Protein 3O74 (pdb70)

Solvent-accessible surface area: 21897 Å² total

Secondary structure (DSSP, 8-state):
---EEEEEES-TT-HHHHHHHHHHHHHHHHTT-EEEEEE-TT-HHHHHHHHHHHHHTT-SEEEE-----SS--HHHHHHHTT--EEEESS---TTT-EEEEE-HHHHHHHHHHHHHTT--SEEEEEEE-TTSHHHHHHHHHHHHHTTT--SEEEEEEESSSSHHHHHH--HHHHHHTS--SEEEESSHHHHHHHHHHHHTS-GGG---EEEESS--GGGGTSSS-EE----HHHHHHHHHHHHHHHHHH-----EEEEEPPP------/--SEEEEEES-TT-HHHHHHHHHHHHHHHHTT-EEEEEE-TT-HHHHHHHHHHHHHTT-SEEEE---S-TT--HHHHHHHTT--EEEESS---TTT-EEEEE-HHHHHHHHHHHHHTT--SEEEEEEE-TTSHHHHHHHHHHHHTTTT--SEEEEEEESSSSHHHHHH--HHHHHHTS--SEEEESSHHHHHHHHHHHHHS-TTS---EEEESS--GGGGT-SS-EE----HHHHHHHHHHHHHHHHHS-----EEEEEPPPP---S--

CATH classification: 3.40.50.2300 (+1 more: 3.40.50.2300)

Foldseek 3Di:
DLLEEEEEEADCPAVLVVLLQVLLQVVSVVVSHHYDYDHQVLPQVSVVVVLVVCVVVVGLEYEYAHNDDLVDCSVVVVVVVQHQYEYEQFDHDLVRHEYEHAQQLQVLLVQLLLQCVVPWQEEEEEEEDCVTPSNVSNVNSNVVNCVVPDHHYYYHYYHDLALCRLLVSCVVCVVVVADGQEYEYAGVRSVNNVVVNLVPDDPVRNDHAAEYEDDDPCCLVDPHHYKYHDPSNVSSVVSNVQSCCCSPVVDHRGHYHYDYTDIDSRDD/DQLEEEEEEQDCPAVLVVLLQVLLQVVSVVVPHHYDYDHQVLPQVSVVVVLVVCVVVPGQEYEYAHNDALVDCSVVVVVVVPHAYEYEQFDHDLQPHEYEHAQQLQVLLVQLLVQCVVVWQEEEEEEEPCNTPNNVSNVNSNVVNCVVPDHHYYYHYYHDLALCRLLVSVVVCVVVVADGQEYEYAAVRSVNSVVVNLVVDDPVRRAHAAEYEDDDPCCLVDPHHYKYYDPSNVSSVVRNVQSCCCRPVVDGRRHYHHDYTDIDGRDDD

Nearest PDB structures (foldseek):
  7x7h-assembly1_C  TM=8.883E-01  e=5.080E-28  Vibrio cholerae
  2iks-assembly1_B  TM=8.634E-01  e=1.109E-26  Escherichia coli K-12
  7dob-assembly1_A  TM=8.746E-01  e=2.571E-26  Escherichia coli 536
  3brq-assembly1_A  TM=7.604E-01  e=8.891E-14  Escherichia coli K-12
  4rzs-assembly1_B  TM=7.881E-01  e=2.717E-12  Escherichia coli DH1

Structure (mmCIF, N/CA/C/O backbone):
data_3O74
#
_entry.id   3O74
#
_cell.length_a   37.309
_cell.length_b   118.506
_cell.length_c   61.834
_cell.angle_alpha   90.000
_cell.angle_beta   107.130
_cell.angle_gamma   90.000
#
_symmetry.space_group_name_H-M   'P 1 21 1'
#
loop_
_entity.id
_entity.type
_entity.pdbx_description
1 polymer 'Fructose transport system repressor FruR'
2 non-polymer GLYCEROL
3 water water
#
loop_
_atom_site.group_PDB
_atom_site.id
_atom_site.type_symbol
_atom_site.label_atom_id
_atom_site.label_alt_id
_atom_site.label_comp_id
_atom_site.label_asym_id
_atom_site.label_entity_id
_atom_site.label_seq_id
_atom_site.pdbx_PDB_ins_code
_atom_site.Cartn_x
_atom_site.Cartn_y
_atom_site.Cartn_z
_atom_site.occupancy
_atom_site.B_iso_or_equiv
_atom_site.auth_seq_id
_atom_site.auth_comp_id
_atom_site.auth_asym_id
_atom_site.auth_atom_id
_atom_site.pdbx_PDB_model_num
ATOM 1 N N . HIS A 1 1 ? 27.398 -0.388 60.471 1.00 79.97 60 HIS A N 1
ATOM 2 C CA . HIS A 1 1 ? 27.296 -0.158 59.034 1.00 79.18 60 HIS A CA 1
ATOM 3 C C . HIS A 1 1 ? 27.083 -1.457 58.264 1.00 71.27 60 HIS A C 1
ATOM 4 O O . HIS A 1 1 ? 27.981 -2.293 58.176 1.00 73.38 60 HIS A O 1
ATOM 11 N N . THR A 1 2 ? 25.888 -1.616 57.703 1.00 63.91 61 THR A N 1
ATOM 12 C CA . THR A 1 2 ? 25.535 -2.832 56.976 1.00 59.93 61 THR A CA 1
ATOM 13 C C . THR A 1 2 ? 26.088 -2.851 55.555 1.00 53.52 61 THR A C 1
ATOM 14 O O . THR A 1 2 ? 26.159 -3.906 54.926 1.00 48.57 61 THR A O 1
ATOM 18 N N . ARG A 1 3 ? 26.460 -1.698 55.058 1.00 50.76 62 ARG A N 1
ATOM 19 C CA . ARG A 1 3 ? 26.905 -1.566 53.698 1.00 47.46 62 ARG A CA 1
ATOM 20 C C . ARG A 1 3 ? 25.837 -2.022 52.723 1.00 40.16 62 ARG A C 1
ATOM 21 O O . ARG A 1 3 ? 26.110 -2.622 51.747 1.00 41.27 62 ARG A O 1
ATOM 29 N N . THR A 1 4 ? 24.612 -1.724 53.036 1.00 34.83 63 THR A N 1
ATOM 30 C CA . THR A 1 4 ? 23.509 -2.053 52.149 1.00 34.16 63 THR A CA 1
ATOM 31 C C . THR A 1 4 ? 22.519 -0.899 52.058 1.00 35.00 63 THR A C 1
ATOM 32 O O . THR A 1 4 ? 22.209 -0.246 53.055 1.00 38.68 63 THR A O 1
ATOM 36 N N . LEU A 1 5 ? 22.039 -0.646 50.847 1.00 33.65 64 LEU A N 1
ATOM 37 C CA . LEU A 1 5 ? 21.058 0.398 50.617 1.00 35.04 64 LEU A CA 1
ATOM 38 C C . LEU A 1 5 ? 19.727 -0.240 50.250 1.00 31.05 64 LEU A C 1
ATOM 39 O O . LEU A 1 5 ? 19.692 -1.314 49.651 1.00 31.43 64 LEU A O 1
ATOM 44 N N . GLY A 1 6 ? 18.634 0.414 50.624 1.00 32.35 65 GLY A N 1
ATOM 45 C CA . GLY A 1 6 ? 17.311 -0.064 50.273 1.00 27.99 65 GLY A CA 1
ATOM 46 C C . GLY A 1 6 ? 16.685 0.785 49.187 1.00 24.16 65 GLY A C 1
ATOM 47 O O . GLY A 1 6 ? 16.945 1.987 49.100 1.00 26.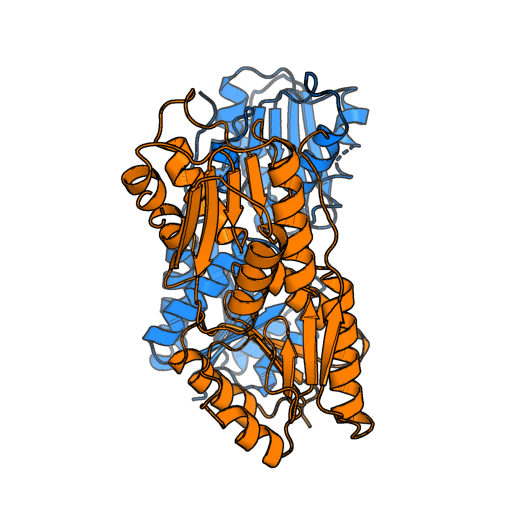62 65 GLY A O 1
ATOM 48 N N . PHE A 1 7 ? 15.869 0.160 48.355 1.00 22.64 66 PHE A N 1
ATOM 49 C CA . PHE A 1 7 ? 15.106 0.850 47.329 1.00 21.74 66 PHE A CA 1
ATOM 50 C C . PHE A 1 7 ? 13.680 0.343 47.231 1.00 23.11 66 PHE A C 1
ATOM 51 O O . PHE A 1 7 ? 13.449 -0.732 46.815 1.00 21.92 66 PHE A O 1
ATOM 59 N N . ILE A 1 8 ? 12.746 1.170 47.623 1.00 22.91 67 ILE A N 1
ATOM 60 C CA . ILE A 1 8 ? 11.352 0.861 47.515 1.00 25.35 67 ILE A CA 1
ATOM 61 C C . ILE A 1 8 ? 10.810 1.531 46.269 1.00 24.78 67 ILE A C 1
ATOM 62 O O . ILE A 1 8 ? 10.958 2.691 46.124 1.00 22.89 67 ILE A O 1
ATOM 67 N N . LEU A 1 9 ? 10.198 0.759 45.392 1.00 25.57 68 LEU A N 1
ATOM 68 C CA . LEU A 1 9 ? 9.679 1.271 44.134 1.00 25.69 68 LEU A CA 1
ATOM 69 C C . LEU A 1 9 ? 8.280 0.761 43.837 1.00 26.54 68 LEU A C 1
ATOM 70 O O . LEU A 1 9 ? 7.857 -0.197 44.371 1.00 26.63 68 LEU A O 1
ATOM 75 N N . PRO A 1 10 ? 7.564 1.458 42.999 1.00 26.60 69 PRO A N 1
ATOM 76 C CA . PRO A 1 10 ? 6.171 1.167 42.757 1.00 30.58 69 PRO A CA 1
ATOM 77 C C . PRO A 1 10 ? 5.917 -0.029 41.883 1.00 34.77 69 PRO A C 1
ATOM 78 O O . PRO A 1 10 ? 4.992 -0.717 42.108 1.00 38.82 69 PRO A O 1
ATOM 82 N N . ASP A 1 11 ? 6.737 -0.255 40.885 1.00 31.64 70 ASP A N 1
ATOM 83 C CA . ASP A 1 11 ? 6.448 -1.241 39.850 1.00 29.05 70 ASP A CA 1
ATOM 84 C C . ASP A 1 11 ? 7.716 -1.785 39.201 1.00 25.72 70 ASP A C 1
ATOM 85 O O . ASP A 1 11 ? 8.428 -1.069 38.506 1.00 21.76 70 ASP A O 1
ATOM 90 N N . LEU A 1 12 ? 7.983 -3.065 39.426 1.00 30.37 71 LEU A N 1
ATOM 91 C CA . LEU A 1 12 ? 9.166 -3.719 38.875 1.00 26.97 71 LEU A CA 1
ATOM 92 C C . LEU A 1 12 ? 9.103 -3.807 37.351 1.00 27.29 71 LEU A C 1
ATOM 93 O O . LEU A 1 12 ? 10.133 -3.814 36.673 1.00 27.39 71 LEU A O 1
ATOM 98 N N . GLU A 1 13 ? 7.887 -3.878 36.821 1.00 28.43 72 GLU A N 1
ATOM 99 C CA . GLU A 1 13 ? 7.682 -4.001 35.383 1.00 32.34 72 GLU A CA 1
ATOM 100 C C . GLU A 1 13 ? 7.714 -2.660 34.659 1.00 28.58 72 GLU A C 1
ATOM 101 O O . GLU A 1 13 ? 7.682 -2.612 33.429 1.00 25.94 72 GLU A O 1
ATOM 107 N 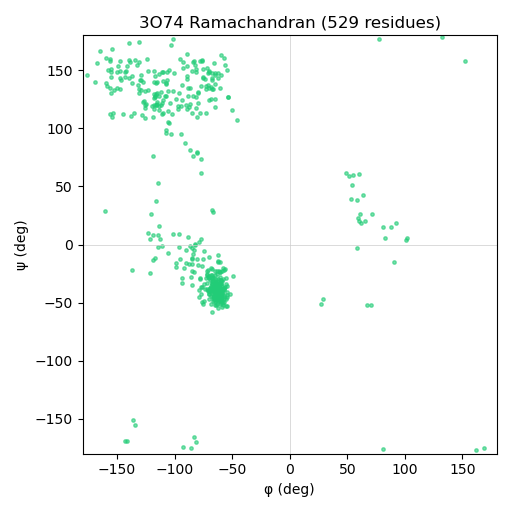N . ASN A 1 14 ? 7.748 -1.568 35.414 1.00 26.44 73 ASN A N 1
ATOM 108 C CA . ASN A 1 14 ? 7.915 -0.252 34.802 1.00 20.72 73 ASN A CA 1
ATOM 109 C C . ASN A 1 14 ? 9.381 -0.044 34.440 1.00 24.32 73 ASN A C 1
ATOM 110 O O . ASN A 1 14 ? 10.227 0.054 35.325 1.00 28.20 73 ASN A O 1
ATOM 115 N N . PRO A 1 15 ? 9.685 0.020 33.133 1.00 31.62 74 PRO A N 1
ATOM 116 C CA . PRO A 1 15 ? 11.068 0.103 32.644 1.00 32.07 74 PRO A CA 1
ATOM 117 C C . PRO A 1 15 ? 11.861 1.269 33.231 1.00 33.20 74 PRO A C 1
ATOM 118 O O . PRO A 1 15 ? 13.083 1.173 33.339 1.00 33.97 74 PRO A O 1
ATOM 122 N N . SER A 1 16 ? 11.183 2.352 33.597 1.00 31.48 75 SER A N 1
ATOM 123 C CA . SER A 1 16 ? 11.863 3.503 34.178 1.00 35.53 75 SER A CA 1
ATOM 124 C C . SER A 1 16 ? 12.455 3.171 35.540 1.00 32.15 75 SER A C 1
ATOM 125 O O . SER A 1 16 ? 13.598 3.516 35.831 1.00 33.09 75 SER A O 1
ATOM 128 N N . TYR A 1 17 ? 11.669 2.499 36.371 1.00 21.68 76 TYR A N 1
ATOM 129 C CA . TYR A 1 17 ? 12.131 2.127 37.701 1.00 26.64 76 TYR A CA 1
ATOM 130 C C . TYR A 1 17 ? 13.186 1.033 37.641 1.00 22.84 76 TYR A C 1
ATOM 131 O O . TY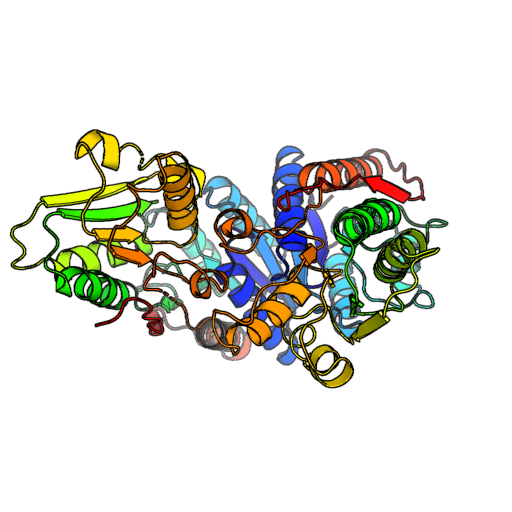R A 1 17 ? 14.165 1.069 38.385 1.00 25.61 76 TYR A O 1
ATOM 140 N N . ALA A 1 18 ? 12.991 0.071 36.748 1.00 25.06 77 ALA A N 1
ATOM 141 C CA . ALA A 1 18 ? 13.956 -1.012 36.581 1.00 24.99 77 ALA A CA 1
ATOM 142 C C . ALA A 1 18 ? 15.317 -0.454 36.172 1.00 26.12 77 ALA A C 1
ATOM 143 O O . ALA A 1 18 ? 16.357 -0.903 36.652 1.00 27.36 77 ALA A O 1
ATOM 145 N N . ARG A 1 19 ? 15.297 0.537 35.288 1.00 24.26 78 ARG A N 1
ATOM 146 C CA . ARG A 1 19 ? 16.517 1.171 34.813 1.00 23.94 78 ARG A CA 1
ATOM 147 C C . ARG A 1 19 ? 17.252 1.902 35.931 1.00 22.25 78 ARG A C 1
ATOM 148 O O . ARG A 1 19 ? 18.453 1.725 36.109 1.00 21.56 78 ARG A O 1
ATOM 156 N N . ILE A 1 20 ? 16.524 2.726 36.678 1.00 25.25 79 ILE A N 1
ATOM 157 C CA . ILE A 1 20 ? 17.102 3.453 37.800 1.00 24.30 79 ILE A CA 1
ATOM 158 C C . ILE A 1 20 ? 17.625 2.499 38.865 1.00 29.20 79 ILE A C 1
ATOM 159 O O . ILE A 1 20 ? 18.685 2.728 39.446 1.00 31.39 79 ILE A O 1
ATOM 164 N N . ALA A 1 21 ? 16.877 1.432 39.127 1.00 24.34 80 ALA A N 1
ATOM 165 C CA . ALA A 1 21 ? 17.304 0.441 40.111 1.00 24.17 80 ALA A CA 1
ATOM 166 C C . ALA A 1 21 ? 18.604 -0.219 39.675 1.00 20.30 80 ALA A C 1
ATOM 167 O O . ALA A 1 21 ? 19.532 -0.378 40.467 1.00 25.94 80 ALA A O 1
ATOM 169 N N . LYS A 1 22 ? 18.683 -0.599 38.430 1.00 18.59 81 LYS A N 1
ATOM 170 C CA . LYS A 1 22 ? 19.856 -1.198 37.863 1.00 23.31 81 LYS A CA 1
ATOM 171 C C . LYS A 1 22 ? 21.060 -0.278 37.945 1.00 27.12 81 LYS A C 1
ATOM 172 O O . LYS A 1 22 ? 22.118 -0.674 38.297 1.00 30.46 81 LYS A O 1
ATOM 178 N N . GLN A 1 23 ? 20.863 0.970 37.635 1.00 29.09 82 GLN A N 1
ATOM 179 C CA . GLN A 1 23 ? 21.940 1.954 37.705 1.00 30.76 82 GLN A CA 1
ATOM 180 C C . GLN A 1 23 ? 22.383 2.190 39.145 1.00 26.30 82 GLN A C 1
ATOM 181 O O . GLN A 1 23 ? 23.570 2.341 39.426 1.00 29.28 82 GLN A O 1
ATOM 187 N N . LEU A 1 24 ? 21.415 2.233 40.054 1.00 30.28 83 LEU A N 1
ATOM 188 C CA . LEU A 1 24 ? 21.688 2.416 41.474 1.00 25.04 83 LEU A CA 1
ATOM 189 C C . LEU A 1 24 ? 22.482 1.227 42.010 1.00 24.17 83 LEU A C 1
ATOM 190 O O . LEU A 1 24 ? 23.446 1.386 42.759 1.00 27.64 83 LEU A O 1
ATOM 195 N N . GLU A 1 25 ? 22.069 0.029 41.618 1.00 30.29 84 GLU A N 1
ATOM 196 C CA . GLU A 1 25 ? 22.769 -1.180 42.024 1.00 32.80 84 GLU A CA 1
ATOM 197 C C . GLU A 1 25 ? 24.227 -1.125 41.579 1.00 30.15 84 GLU A C 1
ATOM 198 O O . GLU A 1 25 ? 25.135 -1.324 42.384 1.00 26.16 84 GLU A O 1
ATOM 204 N N . GLN A 1 26 ? 24.433 -0.827 40.311 1.00 30.38 85 GLN A N 1
ATOM 205 C CA . GLN A 1 26 ? 25.749 -0.733 39.717 1.00 33.71 85 GLN A CA 1
ATOM 206 C C . GLN A 1 26 ? 26.590 0.351 40.383 1.00 28.38 85 GLN A C 1
ATOM 207 O O . GLN A 1 26 ? 27.676 0.121 40.691 1.00 34.14 85 GLN A O 1
ATOM 213 N N . GLY A 1 27 ? 26.020 1.509 40.645 1.00 34.40 86 GLY A N 1
ATOM 214 C CA . GLY A 1 27 ? 26.711 2.602 41.311 1.00 32.02 86 GLY A CA 1
ATOM 215 C C . GLY A 1 27 ? 27.067 2.275 42.751 1.00 34.89 86 GLY A C 1
ATOM 216 O O . GLY A 1 27 ? 28.181 2.538 43.207 1.00 35.07 86 GLY A O 1
ATOM 217 N N . ALA A 1 28 ? 26.114 1.695 43.472 1.00 34.23 87 ALA A N 1
ATOM 218 C CA . ALA A 1 28 ? 26.320 1.336 44.870 1.00 32.53 87 ALA A CA 1
ATOM 219 C C . ALA A 1 28 ? 27.449 0.321 45.020 1.00 29.53 87 ALA A C 1
ATOM 220 O O . ALA A 1 28 ? 28.275 0.422 45.926 1.00 32.11 87 ALA A O 1
ATOM 222 N N . ARG A 1 29 ? 27.478 -0.655 44.122 1.00 30.58 88 ARG A N 1
ATOM 223 C CA . ARG A 1 29 ? 28.483 -1.711 44.173 1.00 29.69 88 ARG A CA 1
ATOM 224 C C . ARG A 1 29 ? 29.894 -1.135 44.079 1.00 35.11 88 ARG A C 1
ATOM 225 O O . ARG A 1 29 ? 30.804 -1.592 44.766 1.00 37.65 88 ARG A O 1
ATOM 233 N N . ALA A 1 30 ? 30.061 -0.120 43.235 1.00 40.43 89 ALA A N 1
ATOM 234 C CA . ALA A 1 30 ? 31.358 0.522 43.035 1.00 40.26 89 ALA A CA 1
ATOM 235 C C . ALA A 1 30 ? 31.838 1.280 44.273 1.00 43.31 89 ALA A C 1
ATOM 236 O O . ALA A 1 30 ? 33.030 1.549 44.421 1.00 45.48 89 ALA A O 1
ATOM 238 N N . ARG A 1 31 ? 30.907 1.632 45.152 1.00 42.88 90 ARG A N 1
ATOM 239 C CA . ARG A 1 31 ? 31.250 2.321 46.391 1.00 45.63 90 ARG A CA 1
ATOM 240 C C . ARG A 1 31 ? 31.252 1.365 47.587 1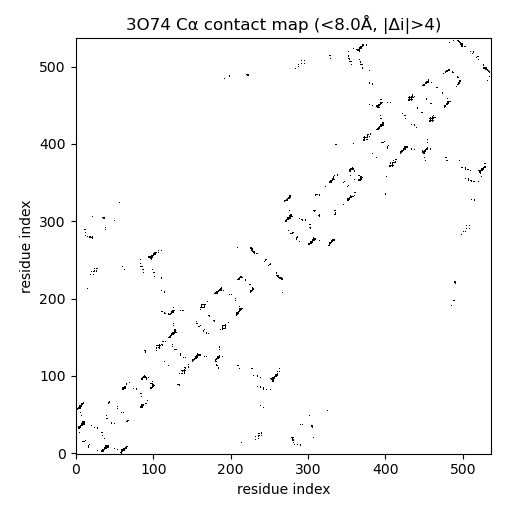.00 44.80 90 ARG A C 1
ATOM 241 O O . ARG A 1 31 ? 31.349 1.793 48.737 1.00 46.95 90 ARG A O 1
ATOM 249 N N . GLY A 1 32 ? 31.142 0.070 47.306 1.00 45.12 91 GLY A N 1
ATOM 250 C CA . GLY A 1 32 ? 31.189 -0.948 48.342 1.00 46.57 91 GLY A CA 1
ATOM 251 C C . GLY A 1 32 ? 29.847 -1.262 48.978 1.00 45.58 91 GLY A C 1
ATOM 252 O O . GLY A 1 32 ? 29.786 -1.890 50.038 1.00 48.67 91 GLY A O 1
ATOM 253 N N . TYR A 1 33 ? 28.769 -0.831 48.331 1.00 35.85 92 TYR A N 1
ATOM 254 C CA . TYR A 1 33 ? 27.425 -1.039 48.859 1.00 32.83 92 TYR A CA 1
ATOM 255 C C . TYR A 1 33 ? 26.601 -2.039 48.052 1.00 36.61 92 TYR A C 1
ATOM 256 O O . TYR A 1 33 ? 26.762 -2.166 46.836 1.00 35.22 92 TYR A O 1
ATOM 265 N N . GLN A 1 34 ? 25.713 -2.742 48.748 1.00 34.14 93 GLN A N 1
ATOM 266 C CA . GLN A 1 34 ? 24.779 -3.662 48.119 1.00 31.53 93 GLN A CA 1
ATOM 267 C C . GLN A 1 34 ? 23.388 -3.046 48.137 1.00 28.74 93 GLN A C 1
ATOM 268 O O . GLN A 1 34 ? 22.999 -2.412 49.117 1.00 33.24 93 GLN A O 1
ATOM 274 N N . LEU A 1 35 ? 22.637 -3.242 47.060 1.00 24.67 94 LEU A N 1
ATOM 275 C CA . LEU A 1 35 ? 21.289 -2.698 46.966 1.00 27.10 94 LEU A CA 1
ATOM 276 C C . LEU A 1 35 ? 20.213 -3.782 47.036 1.00 30.08 94 LEU A C 1
ATOM 277 O O . LEU A 1 35 ? 20.219 -4.736 46.248 1.00 27.46 94 LEU A O 1
ATOM 282 N N . LEU A 1 36 ? 19.293 -3.629 47.983 1.00 31.17 95 LEU A N 1
ATOM 283 C CA . LEU A 1 36 ? 18.135 -4.508 48.076 1.00 25.57 95 LEU A CA 1
ATOM 284 C C . LEU A 1 36 ? 16.891 -3.767 47.600 1.00 24.54 95 LEU A C 1
ATOM 285 O O . LEU A 1 36 ? 16.622 -2.642 48.023 1.00 22.40 95 LEU A O 1
ATOM 290 N N . ILE A 1 37 ? 16.128 -4.419 46.733 1.00 21.43 96 ILE A N 1
ATOM 291 C CA . ILE A 1 37 ? 14.994 -3.795 46.072 1.00 17.21 96 ILE A CA 1
ATOM 292 C C . ILE A 1 37 ? 13.682 -4.455 46.482 1.00 21.30 96 ILE A C 1
ATOM 293 O O . ILE A 1 37 ? 13.597 -5.674 46.592 1.00 20.24 96 ILE A O 1
ATOM 298 N N . ALA A 1 38 ? 12.652 -3.643 46.685 1.00 19.18 97 ALA A N 1
ATOM 299 C CA . ALA A 1 38 ? 11.323 -4.156 47.009 1.00 24.75 97 ALA A CA 1
ATOM 300 C C . ALA A 1 38 ? 10.257 -3.333 46.296 1.00 31.10 97 ALA A C 1
ATOM 301 O O . ALA A 1 38 ? 10.475 -2.160 45.982 1.00 29.00 97 ALA A O 1
ATOM 303 N N . SER A 1 39 ? 9.108 -3.948 46.035 1.00 25.78 98 SER A N 1
ATOM 304 C CA . SER A 1 39 ? 8.034 -3.273 45.309 1.00 29.02 98 SER A CA 1
ATOM 305 C C . SER A 1 39 ? 6.764 -3.123 46.138 1.00 30.45 98 SER A C 1
ATOM 306 O O . SER A 1 39 ? 6.368 -4.039 46.858 1.00 30.81 98 SER A O 1
ATOM 309 N N . SER A 1 40 ? 6.124 -1.963 46.009 1.00 26.44 99 SER A N 1
ATOM 310 C CA . SER A 1 40 ? 4.921 -1.636 46.769 1.00 28.11 99 SER A CA 1
ATOM 311 C C . SER A 1 40 ? 3.644 -1.866 45.963 1.00 35.99 99 SER A C 1
ATOM 312 O O . SER A 1 40 ? 2.556 -1.969 46.532 1.00 39.06 99 SER A O 1
ATOM 315 N N . ASP A 1 41 ? 3.779 -1.926 44.640 1.00 33.22 100 ASP A N 1
ATOM 316 C CA . ASP A 1 41 ? 2.621 -1.995 43.748 1.00 38.48 100 ASP A CA 1
ATOM 317 C C . ASP A 1 41 ? 1.803 -0.711 43.820 1.00 37.72 100 ASP A C 1
ATOM 318 O O . ASP A 1 41 ? 0.626 -0.698 43.456 1.00 41.30 100 ASP A O 1
ATOM 323 N N . ASP A 1 42 ? 2.426 0.363 44.297 1.00 31.13 101 ASP A N 1
ATOM 324 C CA . ASP A 1 42 ? 1.726 1.627 44.489 1.00 35.34 101 ASP A CA 1
ATOM 325 C C . ASP A 1 42 ? 0.580 1.490 45.498 1.00 42.23 101 ASP A C 1
ATOM 326 O O . ASP A 1 42 ? -0.325 2.324 45.536 1.00 43.52 101 ASP A O 1
ATOM 331 N N . GLN A 1 43 ? 0.623 0.424 46.298 1.00 40.65 102 GLN A N 1
ATOM 332 C CA . GLN A 1 43 ? -0.333 0.209 47.386 1.00 37.92 102 GLN A CA 1
ATOM 333 C C . GLN A 1 43 ? 0.240 0.737 48.698 1.00 40.63 102 GLN A C 1
ATOM 334 O O . GLN A 1 43 ? 1.276 0.263 49.157 1.00 38.61 102 GLN A O 1
ATOM 340 N N . PRO A 1 44 ? -0.439 1.715 49.313 1.00 48.15 103 PRO A N 1
ATOM 341 C CA . PRO A 1 44 ? 0.060 2.341 50.544 1.00 46.69 103 PRO A CA 1
ATOM 342 C C . PRO A 1 44 ? 0.353 1.333 51.653 1.00 46.40 103 PRO A C 1
ATOM 343 O O . PRO A 1 44 ? 1.358 1.472 52.353 1.00 45.98 103 PRO A O 1
ATOM 347 N N . ASP A 1 45 ? -0.512 0.335 51.812 1.00 42.22 104 ASP A N 1
ATOM 348 C CA . ASP A 1 45 ? -0.332 -0.654 52.871 1.00 46.91 104 ASP A CA 1
ATOM 349 C C . ASP A 1 45 ? 0.869 -1.564 52.611 1.00 46.13 104 ASP A C 1
ATOM 350 O O . ASP A 1 45 ? 1.603 -1.913 53.536 1.00 40.58 104 ASP A O 1
ATOM 355 N N . SER A 1 46 ? 1.076 -1.930 51.350 1.00 42.24 105 SER A N 1
ATOM 356 C CA . SER A 1 46 ? 2.239 -2.722 50.978 1.00 41.11 105 SER A CA 1
ATOM 357 C C . SER A 1 46 ? 3.522 -1.937 51.248 1.00 40.56 105 SER A C 1
ATOM 358 O O . SER A 1 46 ? 4.501 -2.484 51.754 1.00 35.88 105 SER A O 1
ATOM 361 N N . GLU A 1 47 ? 3.510 -0.649 50.918 1.00 40.75 106 GLU A N 1
ATOM 362 C CA . GLU A 1 47 ? 4.677 0.197 51.143 1.00 36.47 106 GLU A CA 1
ATOM 363 C C . GLU A 1 47 ? 5.007 0.316 52.631 1.00 38.57 106 GLU A C 1
ATOM 364 O O . GLU A 1 47 ? 6.176 0.355 53.015 1.00 38.72 106 GLU A O 1
ATOM 370 N N . ARG A 1 48 ? 3.976 0.373 53.467 1.00 41.03 107 ARG A N 1
ATOM 371 C CA . ARG A 1 48 ? 4.182 0.512 54.905 1.00 43.89 107 ARG A CA 1
ATOM 372 C C . ARG A 1 48 ? 4.826 -0.732 55.509 1.00 45.13 107 ARG A C 1
ATOM 373 O O . ARG A 1 48 ? 5.681 -0.633 56.388 1.00 50.02 107 ARG A O 1
ATOM 381 N N . GLN A 1 49 ? 4.417 -1.902 55.029 1.00 43.53 108 GLN A N 1
ATOM 382 C CA . GLN A 1 49 ? 5.024 -3.154 55.459 1.00 45.00 108 GLN A CA 1
ATOM 383 C C . GLN A 1 49 ? 6.501 -3.180 55.077 1.00 41.50 108 GLN A C 1
ATOM 384 O O . GLN A 1 49 ? 7.338 -3.673 55.834 1.00 36.54 108 GLN A O 1
ATOM 390 N N . LEU A 1 50 ? 6.813 -2.646 53.897 1.00 39.79 109 LEU A N 1
ATOM 391 C CA . LEU A 1 50 ? 8.193 -2.598 53.414 1.00 36.44 109 LEU A CA 1
ATOM 392 C C . LEU A 1 50 ? 9.044 -1.651 54.249 1.00 42.79 109 LEU A C 1
ATOM 393 O O . LEU A 1 50 ? 10.253 -1.840 54.379 1.00 47.38 109 LEU A O 1
ATOM 398 N N . GLN A 1 51 ? 8.408 -0.630 54.812 1.00 38.47 110 GLN A N 1
ATOM 399 C CA . GLN A 1 51 ? 9.108 0.306 55.677 1.00 46.60 110 GLN A CA 1
ATOM 400 C C . GLN A 1 51 ? 9.712 -0.428 56.864 1.00 50.41 110 GLN A C 1
ATOM 401 O O . GLN A 1 51 ? 10.872 -0.213 57.212 1.00 46.18 110 GLN A O 1
ATOM 407 N N . GLN A 1 52 ? 8.918 -1.303 57.473 1.00 57.54 111 GLN A N 1
ATOM 408 C CA . GLN A 1 52 ? 9.376 -2.098 58.606 1.00 64.93 111 GLN A CA 1
ATOM 409 C C . GLN A 1 52 ? 10.571 -2.961 58.221 1.00 63.34 111 GLN A C 1
ATOM 410 O O . GLN A 1 52 ? 11.431 -3.253 59.051 1.00 64.05 111 GLN A O 1
ATOM 416 N N . LEU A 1 53 ? 10.615 -3.364 56.956 1.00 58.54 112 LEU A N 1
ATOM 417 C CA . LEU A 1 53 ? 11.648 -4.270 56.468 1.00 58.74 112 LEU A CA 1
ATOM 418 C C . LEU A 1 53 ? 13.027 -3.620 56.477 1.00 60.15 112 LEU A C 1
ATOM 419 O O . LEU A 1 53 ? 13.956 -4.127 57.102 1.00 63.18 112 LEU A O 1
ATOM 424 N N . PHE A 1 54 ? 13.155 -2.500 55.772 1.00 55.45 113 PHE A N 1
ATOM 425 C CA . PHE A 1 54 ? 14.408 -1.755 55.744 1.00 55.66 113 PHE A CA 1
ATOM 426 C C . PHE A 1 54 ? 14.602 -1.004 57.056 1.00 67.42 113 PHE A C 1
ATOM 427 O O . PHE A 1 54 ? 15.640 -0.380 57.286 1.00 71.28 113 PHE A O 1
ATOM 435 N N . ARG A 1 55 ? 13.580 -1.060 57.904 1.00 73.49 114 ARG A N 1
ATOM 436 C CA . ARG A 1 55 ? 13.693 -0.597 59.279 1.00 81.29 114 ARG A CA 1
ATOM 437 C C . ARG A 1 55 ? 14.436 -1.649 60.100 1.00 84.47 114 ARG A C 1
ATOM 438 O O . ARG A 1 55 ? 15.308 -1.322 60.904 1.00 88.29 114 ARG A O 1
ATOM 446 N N . ALA A 1 56 ? 14.090 -2.914 59.877 1.00 81.31 115 ALA A N 1
ATOM 447 C CA . ALA A 1 56 ? 14.710 -4.026 60.591 1.00 80.54 115 ALA A CA 1
ATOM 448 C C . ALA A 1 56 ? 16.081 -4.385 60.023 1.00 83.26 115 ALA A C 1
ATOM 449 O O . ALA A 1 56 ? 17.033 -4.597 60.773 1.00 87.46 115 ALA A O 1
ATOM 451 N N . ARG A 1 57 ? 16.172 -4.458 58.698 1.00 82.92 116 ARG A N 1
ATOM 452 C CA . ARG A 1 57 ? 17.430 -4.761 58.019 1.00 83.01 116 ARG A CA 1
ATOM 453 C C . ARG A 1 57 ? 18.518 -3.773 58.413 1.00 82.31 116 ARG A C 1
ATOM 454 O O . ARG A 1 57 ? 19.709 -4.058 58.277 1.00 82.33 116 ARG A O 1
ATOM 462 N N . ARG A 1 58 ? 18.095 -2.612 58.903 1.00 79.68 117 ARG A N 1
ATOM 463 C CA . ARG A 1 58 ? 19.014 -1.536 59.252 1.00 77.71 117 ARG A CA 1
ATOM 464 C C . ARG A 1 58 ? 19.927 -1.189 58.075 1.00 69.40 117 ARG A C 1
ATOM 465 O O . ARG A 1 58 ? 21.149 -1.155 58.213 1.00 74.30 117 ARG A O 1
ATOM 473 N N . CYS A 1 59 ? 19.334 -0.955 56.909 1.00 50.40 118 CYS A N 1
ATOM 474 C CA A CYS A 1 59 ? 20.093 -0.478 55.762 0.42 45.23 118 CYS A CA 1
ATOM 475 C CA B CYS A 1 59 ? 20.102 -0.484 55.766 0.58 44.91 118 CYS A CA 1
ATOM 476 C C . CYS A 1 59 ? 20.649 0.904 56.083 1.00 45.17 118 CYS A C 1
ATOM 477 O O . CYS A 1 59 ? 20.057 1.648 56.865 1.00 48.94 118 CYS A O 1
ATOM 482 N N . ASP A 1 60 ? 21.784 1.248 55.486 1.00 39.91 119 ASP A N 1
ATOM 483 C CA . ASP A 1 60 ? 22.429 2.528 55.762 1.00 39.27 119 ASP A CA 1
ATOM 484 C C . ASP A 1 60 ? 21.620 3.719 55.246 1.00 43.15 119 ASP A C 1
ATOM 485 O O . ASP A 1 60 ? 21.624 4.794 55.848 1.00 39.52 119 ASP A O 1
ATOM 490 N N . ALA A 1 61 ? 20.917 3.520 54.137 1.00 38.00 120 ALA A N 1
ATOM 491 C CA . ALA A 1 61 ? 20.107 4.578 53.548 1.00 36.46 120 ALA A CA 1
ATOM 492 C C . ALA A 1 61 ? 18.986 3.980 52.707 1.00 33.32 120 ALA A C 1
ATOM 493 O O . ALA A 1 61 ? 19.150 2.916 52.117 1.00 41.48 120 ALA A O 1
ATOM 495 N N . LEU A 1 62 ? 17.852 4.672 52.649 1.00 32.71 121 LEU A N 1
ATOM 496 C CA . LEU A 1 62 ? 16.693 4.168 51.922 1.00 32.96 121 LEU A CA 1
ATOM 497 C C . LEU A 1 62 ? 16.249 5.096 50.791 1.00 35.39 121 LEU A C 1
ATOM 498 O O . LEU A 1 62 ? 15.893 6.253 51.031 1.00 30.73 121 LEU A O 1
ATOM 503 N N . PHE A 1 63 ? 16.288 4.583 49.562 1.00 27.96 122 PHE A N 1
ATOM 504 C CA . PHE A 1 63 ? 15.714 5.266 48.413 1.00 29.13 122 PHE A CA 1
ATOM 505 C C . PHE A 1 63 ? 14.259 4.843 48.287 1.00 32.44 122 PHE A C 1
ATOM 506 O O . PHE A 1 63 ? 13.926 3.688 48.538 1.00 26.36 122 PHE A O 1
ATOM 514 N N . VAL A 1 64 ? 13.394 5.758 47.864 1.00 31.89 123 VAL A N 1
ATOM 515 C CA . VAL A 1 64 ? 11.975 5.439 47.785 1.00 30.40 123 VAL A CA 1
ATOM 516 C C . VAL A 1 64 ? 11.201 6.288 46.779 1.00 31.62 123 VAL A C 1
ATOM 517 O O . VAL A 1 64 ? 11.309 7.512 46.762 1.00 29.21 123 VAL A O 1
ATOM 521 N N . ALA A 1 65 ? 10.437 5.615 45.925 1.00 31.38 124 ALA A N 1
ATOM 522 C CA . ALA A 1 65 ? 9.432 6.272 45.099 1.00 33.34 124 ALA A CA 1
ATOM 523 C C . ALA A 1 65 ? 8.085 5.975 45.735 1.00 32.90 124 ALA A C 1
ATOM 524 O O . ALA A 1 65 ? 7.490 4.927 45.487 1.00 34.09 124 ALA A O 1
ATOM 526 N N . SER A 1 66 ? 7.620 6.896 46.574 1.00 31.95 125 SER A N 1
ATOM 527 C CA . SER A 1 66 ? 6.491 6.635 47.463 1.00 35.25 125 SER A CA 1
ATOM 528 C C . SER A 1 66 ? 5.120 6.828 46.821 1.00 36.68 125 SER A C 1
ATOM 529 O O . SER A 1 66 ? 4.969 7.548 45.836 1.00 33.50 125 SER A O 1
ATOM 532 N N . CYS A 1 67 ? 4.120 6.176 47.404 1.00 46.52 126 CYS A N 1
ATOM 533 C CA . CYS A 1 67 ? 2.737 6.327 46.972 1.00 47.19 126 CYS A CA 1
ATOM 534 C C . CYS A 1 67 ? 1.873 6.782 48.145 1.00 48.78 126 CYS A C 1
ATOM 535 O O . CYS A 1 67 ? 0.644 6.788 48.059 1.00 51.79 126 CYS A O 1
ATOM 538 N N . LEU A 1 68 ? 2.524 7.152 49.243 1.00 47.87 127 LEU A N 1
ATOM 539 C CA . LEU A 1 68 ? 1.818 7.560 50.454 1.00 52.59 127 LEU A CA 1
ATOM 540 C C . LEU A 1 68 ? 1.351 9.013 50.395 1.00 59.52 127 LEU A C 1
ATOM 541 O O . LEU A 1 68 ? 2.003 9.856 49.774 1.00 57.41 127 LEU A O 1
ATOM 546 N N . PRO A 1 69 ? 0.215 9.304 51.052 1.00 69.45 128 PRO A N 1
ATOM 547 C CA . PRO A 1 69 ? -0.354 10.655 51.127 1.00 73.37 128 PRO A CA 1
ATOM 548 C C . PRO A 1 69 ? 0.614 11.630 51.789 1.00 80.04 128 PRO A C 1
ATOM 549 O O . PRO A 1 69 ? 1.557 11.190 52.448 1.00 79.52 128 PRO A O 1
ATOM 553 N N . PRO A 1 70 ? 0.389 12.942 51.616 1.00 87.81 129 PRO A N 1
ATOM 554 C CA . PRO A 1 70 ? 1.229 13.947 52.274 1.00 91.31 129 PRO A CA 1
ATOM 555 C C . PRO A 1 70 ? 0.955 13.988 53.771 1.00 93.60 129 PRO A C 1
ATOM 556 O O . PRO A 1 70 ? 1.802 14.438 54.543 1.00 94.38 129 PRO A O 1
ATOM 560 N N . GLU A 1 71 ? -0.227 13.527 54.171 1.00 94.29 130 GLU A N 1
ATOM 561 C CA . GLU A 1 71 ? -0.596 13.491 55.581 1.00 99.03 130 GLU A CA 1
ATOM 562 C C . GLU A 1 71 ? 0.233 12.444 56.322 1.00 93.80 130 GLU A C 1
ATOM 563 O O . GLU A 1 71 ? 0.516 12.587 57.512 1.00 94.54 130 GLU A O 1
ATOM 569 N N . ASP A 1 72 ? 0.619 11.392 55.605 1.00 84.60 131 ASP A N 1
ATOM 570 C CA . ASP A 1 72 ? 1.427 10.322 56.178 1.00 76.43 131 ASP A CA 1
ATOM 571 C C . ASP A 1 72 ? 2.806 10.849 56.581 1.00 69.39 131 ASP A C 1
ATOM 572 O O . ASP A 1 72 ? 3.515 11.441 55.769 1.00 63.81 131 ASP A O 1
ATOM 577 N N . ASP A 1 73 ? 3.176 10.637 57.840 1.00 70.63 132 ASP A N 1
ATOM 578 C CA . ASP A 1 73 ? 4.455 11.116 58.358 1.00 73.19 132 ASP A CA 1
ATOM 579 C C . ASP A 1 73 ? 5.402 9.970 58.713 1.00 68.06 132 ASP A C 1
ATOM 580 O O . ASP A 1 73 ? 6.389 10.172 59.421 1.00 66.35 132 ASP A O 1
ATOM 585 N N . SER A 1 74 ? 5.097 8.771 58.226 1.00 61.49 133 SER A N 1
ATOM 586 C CA . SER A 1 74 ? 5.904 7.593 58.537 1.00 57.79 133 SER A CA 1
ATOM 587 C C . SER A 1 74 ? 7.374 7.781 58.165 1.00 53.16 133 SER A C 1
ATOM 588 O O . SER A 1 74 ? 8.264 7.301 58.866 1.00 50.52 133 SER A O 1
ATOM 591 N N . TYR A 1 75 ? 7.630 8.479 57.063 1.00 50.66 134 TYR A N 1
ATO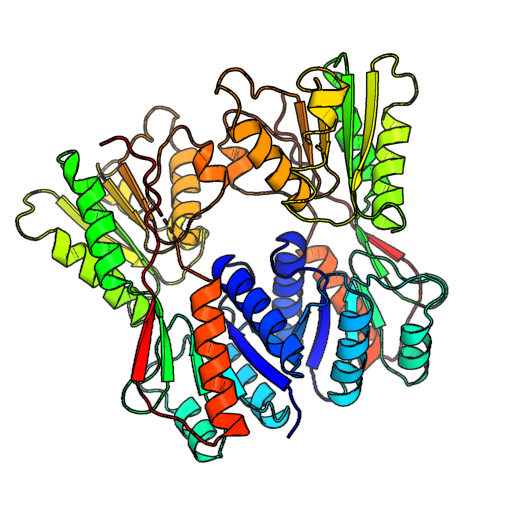M 592 C CA . TYR A 1 75 ? 9.006 8.719 56.636 1.00 48.14 134 TYR A CA 1
ATOM 593 C C . TYR A 1 75 ? 9.715 9.734 57.528 1.00 52.79 134 TYR A C 1
ATOM 594 O O . TYR A 1 75 ? 10.937 9.684 57.686 1.00 51.38 134 TYR A O 1
ATOM 603 N N . ARG A 1 76 ? 8.940 10.647 58.110 1.00 49.12 135 ARG A N 1
ATOM 604 C CA . ARG A 1 76 ? 9.464 11.608 59.074 1.00 51.48 135 ARG A CA 1
ATOM 605 C C . ARG A 1 76 ? 10.056 10.893 60.282 1.00 53.51 135 ARG A C 1
ATOM 606 O O . ARG A 1 76 ? 11.190 11.158 60.679 1.00 52.33 135 ARG A O 1
ATOM 614 N N . GLU A 1 77 ? 9.283 9.981 60.860 1.00 57.93 136 GLU A N 1
ATOM 615 C CA . GLU A 1 77 ? 9.734 9.211 62.012 1.00 64.17 136 GLU A CA 1
ATOM 616 C C . GLU A 1 77 ? 11.018 8.446 61.701 1.00 64.36 136 GLU A C 1
ATOM 617 O O . GLU A 1 77 ? 11.984 8.503 62.461 1.00 65.53 136 GLU A O 1
ATOM 623 N N . LEU A 1 78 ? 11.022 7.732 60.578 1.00 58.98 137 LEU A N 1
ATOM 624 C CA . LEU A 1 78 ? 12.193 6.964 60.169 1.00 51.57 137 LEU A CA 1
ATOM 625 C C . LEU A 1 78 ? 13.422 7.861 60.041 1.00 51.44 137 LEU A C 1
ATOM 626 O O . LEU A 1 78 ? 14.533 7.461 60.388 1.00 60.08 137 LEU A O 1
ATOM 631 N N . GLN A 1 79 ? 13.212 9.076 59.548 1.00 43.63 138 GLN A N 1
ATOM 632 C CA . GLN A 1 79 ? 14.293 10.043 59.399 1.00 55.16 138 GLN A CA 1
ATOM 633 C C . GLN A 1 79 ? 14.817 10.513 60.753 1.00 62.39 138 GLN A C 1
ATOM 634 O O . GLN A 1 79 ? 16.029 10.608 60.962 1.00 60.60 138 GLN A O 1
ATOM 640 N N . ASP A 1 80 ? 13.898 10.806 61.668 1.00 65.78 139 ASP A N 1
ATOM 641 C CA . ASP A 1 80 ? 14.268 11.267 63.002 1.00 72.87 139 ASP A CA 1
ATOM 642 C C . ASP A 1 80 ? 15.098 10.218 63.735 1.00 77.38 139 ASP A C 1
ATOM 643 O O . ASP A 1 80 ? 15.949 10.552 64.559 1.00 80.64 139 ASP A O 1
ATOM 648 N N . LYS A 1 81 ? 14.845 8.949 63.425 1.00 74.24 140 LYS A N 1
ATOM 649 C CA . LYS A 1 81 ? 15.581 7.849 64.039 1.00 70.64 140 LYS A CA 1
ATOM 650 C C . LYS A 1 81 ? 16.960 7.661 63.413 1.00 65.43 140 LYS A C 1
ATOM 651 O O . LYS A 1 81 ? 17.695 6.750 63.785 1.00 64.34 140 LYS A O 1
ATOM 657 N N . GLY A 1 82 ? 17.304 8.525 62.462 1.00 62.37 141 GLY A N 1
ATOM 658 C CA . GLY A 1 82 ? 18.645 8.544 61.902 1.00 60.23 141 GLY A CA 1
ATOM 659 C C . GLY A 1 82 ? 18.821 7.890 60.544 1.00 62.64 141 GLY A C 1
ATOM 660 O O . GLY A 1 82 ? 19.948 7.766 60.063 1.00 67.50 141 GLY A O 1
ATOM 661 N N . LEU A 1 83 ? 17.724 7.461 59.925 1.00 57.25 142 LEU A N 1
ATOM 662 C CA . LEU A 1 83 ? 17.801 6.855 58.595 1.00 55.38 142 LEU A CA 1
ATOM 663 C C . LEU A 1 83 ? 17.735 7.905 57.494 1.00 54.44 142 LEU A C 1
ATOM 664 O O . LEU A 1 83 ? 16.747 8.627 57.379 1.00 55.13 142 LEU A O 1
ATOM 669 N N . PRO A 1 84 ? 18.797 7.997 56.682 1.00 49.56 143 PRO A N 1
ATOM 670 C CA . PRO A 1 84 ? 18.770 8.864 55.502 1.00 48.25 143 PRO A CA 1
ATOM 671 C C . PRO A 1 84 ? 17.730 8.358 54.508 1.00 47.68 143 PRO A C 1
ATOM 672 O O . PRO A 1 84 ? 17.836 7.231 54.027 1.00 44.96 143 PRO A O 1
ATOM 676 N N . VAL A 1 85 ? 16.726 9.181 54.225 1.00 44.41 144 VAL A N 1
ATOM 677 C CA . VAL A 1 85 ? 15.683 8.830 53.273 1.00 41.71 144 VAL A CA 1
ATOM 678 C C . VAL A 1 85 ? 15.816 9.712 52.043 1.00 42.90 144 VAL A C 1
ATOM 679 O O . VAL A 1 85 ? 15.761 10.938 52.144 1.00 41.62 144 VAL A O 1
ATOM 683 N N . ILE A 1 86 ? 15.990 9.089 50.884 1.00 37.21 145 ILE A N 1
ATOM 684 C CA . ILE A 1 86 ? 16.154 9.836 49.644 1.00 38.22 145 ILE A CA 1
ATOM 685 C C . ILE A 1 86 ? 15.037 9.526 48.659 1.00 35.81 145 ILE A C 1
ATOM 686 O O . ILE A 1 86 ? 14.890 8.388 48.206 1.00 29.45 145 ILE A O 1
ATOM 691 N N . ALA A 1 87 ? 14.249 10.543 48.329 1.00 32.38 146 ALA A N 1
ATOM 692 C CA . ALA A 1 87 ? 13.165 10.364 47.374 1.00 33.14 146 ALA A CA 1
ATOM 693 C C . ALA A 1 87 ? 13.713 10.282 45.955 1.00 33.64 146 ALA A C 1
ATOM 694 O O . ALA A 1 87 ? 14.672 10.975 45.611 1.00 34.70 146 ALA A O 1
ATOM 696 N N . ILE A 1 88 ? 13.096 9.432 45.139 1.00 31.87 147 ILE A N 1
ATOM 697 C CA . ILE A 1 88 ? 13.445 9.323 43.731 1.00 27.20 147 ILE A CA 1
ATOM 698 C C . ILE A 1 88 ? 12.178 9.387 42.888 1.00 30.37 147 ILE A C 1
ATOM 699 O O . ILE A 1 88 ? 11.188 8.721 43.198 1.00 31.66 147 ILE A O 1
ATOM 704 N N . ASP A 1 89 ? 12.221 10.190 41.826 1.00 28.13 148 ASP A N 1
ATOM 705 C CA . ASP A 1 89 ? 11.102 10.350 40.895 1.00 28.35 148 ASP A CA 1
ATOM 706 C C . ASP A 1 89 ? 9.884 11.038 41.518 1.00 32.81 148 ASP A C 1
ATOM 707 O O . ASP A 1 89 ? 9.360 12.007 40.963 1.00 38.21 148 ASP A O 1
ATOM 712 N N . ARG A 1 90 ? 9.431 10.535 42.663 1.00 26.33 149 ARG A N 1
ATOM 713 C CA . ARG A 1 90 ? 8.301 11.132 43.367 1.00 31.09 149 ARG A CA 1
ATOM 714 C C . ARG A 1 90 ? 8.768 11.894 44.600 1.00 36.93 149 ARG A C 1
ATOM 715 O O . ARG A 1 90 ? 9.121 11.295 45.617 1.00 36.34 149 ARG A O 1
ATOM 723 N N . ARG A 1 91 ? 8.752 13.218 44.513 1.00 31.72 150 ARG A N 1
ATOM 724 C CA . ARG A 1 91 ? 9.302 14.054 45.573 1.00 36.58 150 ARG A CA 1
ATOM 725 C C . ARG A 1 91 ? 8.575 13.889 46.905 1.00 41.37 150 ARG A C 1
ATOM 726 O O . ARG A 1 91 ? 7.355 13.700 46.945 1.00 42.76 150 ARG A O 1
ATOM 734 N N . LEU A 1 92 ? 9.340 13.939 47.991 1.00 41.72 151 LEU A N 1
ATOM 735 C CA . LEU A 1 92 ? 8.770 14.019 49.329 1.00 40.68 151 LEU A CA 1
ATOM 736 C C . LEU A 1 92 ? 8.912 15.456 49.823 1.00 39.39 151 LEU A C 1
ATOM 737 O O . LEU A 1 92 ? 9.578 16.269 49.184 1.00 37.51 151 LEU A O 1
ATOM 742 N N . ASP A 1 93 ? 8.290 15.765 50.957 1.00 41.11 152 ASP A N 1
ATOM 743 C CA . ASP A 1 93 ? 8.278 17.130 51.489 1.00 42.38 152 ASP A CA 1
ATOM 744 C C . ASP A 1 93 ? 9.665 17.773 51.449 1.00 46.26 152 ASP A C 1
ATOM 745 O O . ASP A 1 93 ? 10.541 17.417 52.233 1.00 47.98 152 ASP A O 1
ATOM 750 N N . PRO A 1 94 ? 9.864 18.731 50.531 1.00 48.33 153 PRO A N 1
ATOM 751 C CA . PRO A 1 94 ? 11.162 19.393 50.346 1.00 50.34 153 PRO A CA 1
ATOM 752 C C . PRO A 1 94 ? 11.625 20.166 51.581 1.00 54.53 153 PRO A C 1
ATOM 753 O O . PRO A 1 94 ? 12.764 20.631 51.621 1.00 52.66 153 PRO A O 1
ATOM 757 N N . ALA A 1 95 ? 10.750 20.300 52.573 1.00 53.95 154 ALA A N 1
ATOM 758 C CA . ALA A 1 95 ? 11.109 20.965 53.820 1.00 59.27 154 ALA A CA 1
ATOM 759 C C . ALA A 1 95 ? 11.924 20.043 54.720 1.00 60.04 154 ALA A C 1
ATOM 760 O O . ALA A 1 95 ? 12.742 20.509 55.511 1.00 60.09 154 ALA A O 1
ATOM 762 N N . HIS A 1 96 ? 11.701 18.737 54.594 1.00 58.80 155 HIS A N 1
ATOM 763 C CA . HIS A 1 96 ? 12.377 17.759 55.443 1.00 59.03 155 HIS A CA 1
ATOM 764 C C . HIS A 1 96 ? 13.189 16.730 54.655 1.00 54.00 155 HIS A C 1
ATOM 765 O O . HIS A 1 96 ? 14.132 16.141 55.182 1.00 52.09 155 HIS A O 1
ATOM 772 N N . PHE A 1 97 ? 12.820 16.502 53.399 1.00 45.30 156 PHE A N 1
ATOM 773 C CA . PHE A 1 97 ? 13.427 15.417 52.633 1.00 45.75 156 PHE A CA 1
ATOM 774 C C . PHE A 1 97 ? 14.184 15.865 51.392 1.00 51.45 156 PHE A C 1
ATOM 775 O O . PHE A 1 97 ? 13.853 16.873 50.765 1.00 55.23 156 PHE A O 1
ATOM 783 N N . CYS A 1 98 ? 15.213 15.096 51.055 1.00 45.28 157 CYS A N 1
ATOM 784 C CA A CYS A 1 98 ? 15.959 15.294 49.823 0.64 44.48 157 CYS A CA 1
ATOM 785 C CA B CYS A 1 98 ? 15.952 15.298 49.815 0.36 44.46 157 CYS A CA 1
ATOM 786 C C . CYS A 1 98 ? 15.345 14.428 48.722 1.00 41.53 157 CYS A C 1
ATOM 787 O O . CYS A 1 98 ? 15.109 13.239 48.927 1.00 42.33 157 CYS A O 1
ATOM 792 N N . SER A 1 99 ? 15.088 15.021 47.558 1.00 36.74 158 SER A N 1
ATOM 793 C CA . SER A 1 99 ? 14.480 14.289 46.450 1.00 33.01 158 SER A CA 1
ATOM 794 C C . SER A 1 99 ? 15.228 14.503 45.143 1.00 37.63 158 SER A C 1
ATOM 795 O O . SER A 1 99 ? 15.624 15.621 44.819 1.00 40.82 158 SER A O 1
ATOM 798 N N . VAL A 1 100 ? 15.413 13.419 44.394 1.00 29.16 159 VAL A N 1
ATOM 799 C CA . VAL A 1 100 ? 15.969 13.495 43.050 1.00 29.06 159 VAL A CA 1
ATOM 800 C C . VAL A 1 100 ? 14.873 13.147 42.050 1.00 30.29 159 VAL A C 1
ATOM 801 O O . VAL A 1 100 ? 14.417 12.006 41.996 1.00 26.56 159 VAL A O 1
ATOM 805 N N . ILE A 1 101 ? 14.454 14.124 41.254 1.00 30.06 160 ILE A N 1
ATOM 806 C CA . ILE A 1 101 ? 13.351 13.910 40.324 1.00 34.81 160 ILE A CA 1
ATOM 807 C C . ILE A 1 101 ? 13.685 14.391 38.919 1.00 39.90 160 ILE A C 1
ATOM 808 O O . ILE A 1 101 ? 14.743 14.968 38.686 1.00 38.90 160 ILE A O 1
ATOM 813 N N . SER A 1 102 ? 12.783 14.130 37.980 1.00 45.76 161 SER A N 1
ATOM 814 C CA . SER A 1 102 ? 12.945 14.623 36.616 1.00 42.47 161 SER A CA 1
ATOM 815 C C . SER A 1 102 ? 12.247 15.966 36.422 1.00 40.51 161 SER A C 1
ATOM 816 O O . SER A 1 102 ? 11.329 16.313 37.165 1.00 39.72 161 SER A O 1
ATOM 819 N N . ASP A 1 103 ? 12.701 16.712 35.419 1.00 40.06 162 ASP A N 1
ATOM 820 C CA . ASP A 1 103 ? 12.159 18.026 35.087 1.00 42.52 162 ASP A CA 1
ATOM 821 C C . ASP A 1 103 ? 10.830 17.881 34.345 1.00 37.83 162 ASP A C 1
ATOM 822 O O . ASP A 1 103 ? 10.703 18.319 33.199 1.00 34.93 162 ASP A O 1
ATOM 827 N N . ASP A 1 104 ? 9.840 17.280 34.999 1.00 34.43 163 ASP A N 1
ATOM 828 C CA . ASP A 1 104 ? 8.623 16.836 34.311 1.00 30.69 163 ASP A CA 1
ATOM 829 C C . ASP A 1 104 ? 7.733 17.929 33.708 1.00 29.00 163 ASP A C 1
ATOM 830 O O . ASP A 1 104 ? 7.245 17.783 32.591 1.00 22.06 163 ASP A O 1
ATOM 835 N N . ARG A 1 105 ? 7.499 19.012 34.440 1.00 27.01 164 ARG A N 1
ATOM 836 C CA . ARG A 1 105 ? 6.638 20.065 33.912 1.00 28.09 164 ARG A CA 1
ATOM 837 C C . ARG A 1 105 ? 7.172 20.603 32.590 1.00 25.95 164 ARG A C 1
ATOM 838 O O . ARG A 1 105 ? 6.441 20.680 31.604 1.00 24.62 164 ARG A O 1
ATOM 846 N N . ASP A 1 106 ? 8.446 20.981 32.577 1.00 30.88 165 ASP A N 1
ATOM 847 C CA . ASP A 1 106 ? 9.086 21.478 31.365 1.00 34.06 165 ASP A CA 1
ATOM 848 C C . ASP A 1 106 ? 9.064 20.440 30.245 1.00 31.73 165 ASP A C 1
ATOM 849 O O . ASP A 1 106 ? 8.773 20.761 29.091 1.00 29.16 165 ASP A O 1
ATOM 854 N N . ALA A 1 107 ? 9.374 19.192 30.587 1.00 29.26 166 ALA A N 1
ATOM 855 C CA . ALA A 1 107 ? 9.397 18.122 29.601 1.00 22.31 166 ALA A CA 1
ATOM 856 C C . ALA A 1 107 ? 8.026 17.933 28.971 1.00 22.25 166 ALA A C 1
ATOM 857 O O . ALA A 1 107 ? 7.912 17.737 27.762 1.00 25.77 166 ALA A O 1
ATOM 859 N N . SER A 1 108 ? 6.987 18.003 29.798 1.00 24.57 167 SER A N 1
ATOM 860 C CA . SER A 1 108 ? 5.622 17.811 29.327 1.00 26.07 167 SER A CA 1
ATOM 861 C C . SER A 1 108 ? 5.170 18.956 28.417 1.00 20.30 167 SER A C 1
ATOM 862 O O . SER A 1 108 ? 4.482 18.744 27.415 1.00 22.34 167 SER A O 1
ATOM 865 N N . ARG A 1 109 ? 5.573 20.170 28.768 1.00 21.29 168 ARG A N 1
ATOM 866 C CA . ARG A 1 109 ? 5.296 21.333 27.944 1.00 23.06 168 ARG A CA 1
ATOM 867 C C . ARG A 1 109 ? 5.891 21.148 26.553 1.00 23.51 168 ARG A C 1
ATOM 868 O O . ARG A 1 109 ? 5.192 21.258 25.549 1.00 24.02 168 ARG A O 1
ATOM 876 N N . GLN A 1 110 ? 7.186 20.856 26.502 1.00 27.50 169 GLN A N 1
ATOM 877 C CA . GLN A 1 110 ? 7.879 20.663 25.233 1.00 24.68 169 GLN A CA 1
ATOM 878 C C . GLN A 1 110 ? 7.272 19.518 24.425 1.00 22.25 169 GLN A C 1
ATOM 879 O O . GLN A 1 110 ? 7.127 19.616 23.204 1.00 20.74 169 GLN A O 1
ATOM 885 N N . LEU A 1 111 ? 6.917 18.435 25.109 1.00 26.20 170 LEU A N 1
ATOM 886 C CA . LEU A 1 111 ? 6.347 17.263 24.453 1.00 21.66 170 LEU A CA 1
ATOM 887 C C . LEU A 1 111 ? 5.019 17.608 23.783 1.00 21.88 170 LEU A C 1
ATOM 888 O O . LEU A 1 111 ? 4.796 17.285 22.616 1.00 21.11 170 LEU A O 1
ATOM 893 N N . ALA A 1 112 ? 4.144 18.277 24.527 1.00 19.73 171 ALA A N 1
ATOM 894 C CA . ALA A 1 112 ? 2.837 18.668 24.011 1.00 21.70 171 ALA A CA 1
ATOM 895 C C . ALA A 1 112 ? 2.967 19.662 22.864 1.00 25.49 171 ALA A C 1
ATOM 896 O O . ALA A 1 112 ? 2.253 19.564 21.861 1.00 24.55 171 ALA A O 1
ATOM 898 N N . ALA A 1 113 ? 3.879 20.619 23.016 1.00 25.08 172 ALA A N 1
ATOM 899 C CA . ALA A 1 113 ? 4.114 21.620 21.982 1.00 27.03 172 ALA A CA 1
ATOM 900 C C . ALA A 1 113 ? 4.538 20.961 20.674 1.00 27.15 172 ALA A C 1
ATOM 901 O O . ALA A 1 113 ? 4.141 21.400 19.596 1.00 24.36 172 ALA A O 1
ATOM 903 N N . SER A 1 114 ? 5.347 19.910 20.774 1.00 22.30 173 SER A N 1
ATOM 904 C CA . SER A 1 114 ? 5.833 19.213 19.588 1.00 24.58 173 SER A CA 1
ATOM 905 C C . SER A 1 114 ? 4.687 18.620 18.771 1.00 28.19 173 SER A C 1
ATOM 906 O O . SER A 1 114 ? 4.765 18.549 17.546 1.00 33.65 173 SER A O 1
ATOM 909 N N . LEU A 1 115 ? 3.632 18.188 19.456 1.00 22.72 174 LEU A N 1
ATOM 910 C CA . LEU A 1 115 ? 2.451 17.641 18.799 1.00 20.73 174 LEU A CA 1
ATOM 911 C C . LEU A 1 115 ? 1.541 18.740 18.247 1.00 25.78 174 LEU A C 1
ATOM 912 O O . LEU A 1 115 ? 0.966 18.598 17.168 1.00 30.18 174 LEU A O 1
ATOM 917 N N . LEU A 1 116 ? 1.402 19.827 19.001 1.00 23.06 175 LEU A N 1
ATOM 918 C CA . LEU A 1 116 ? 0.565 20.953 18.583 1.00 28.80 175 LEU A CA 1
ATOM 919 C C . LEU A 1 116 ? 1.085 21.595 17.307 1.00 35.21 175 LEU A C 1
ATOM 920 O O . LEU A 1 116 ? 0.313 22.120 16.504 1.00 36.66 175 LEU A O 1
ATOM 925 N N . SER A 1 117 ? 2.399 21.550 17.127 1.00 39.72 176 SER A N 1
ATOM 926 C CA . SER A 1 117 ? 3.034 22.202 15.990 1.00 41.93 176 SER A CA 1
ATOM 927 C C . SER A 1 117 ? 2.585 21.622 14.651 1.00 39.86 176 SER A C 1
ATOM 928 O O . SER A 1 117 ? 2.816 22.229 13.607 1.00 31.80 176 SER A O 1
ATOM 931 N N . SER A 1 118 ? 1.936 20.459 14.683 1.00 35.83 177 SER A N 1
ATOM 932 C CA . SER A 1 118 ? 1.434 19.830 13.461 1.00 32.64 177 SER A CA 1
ATOM 933 C C . SER A 1 118 ? -0.041 20.153 13.219 1.00 33.27 177 SER A C 1
ATOM 934 O O . SER A 1 118 ? -0.674 19.570 12.341 1.00 39.50 177 SER A O 1
ATOM 937 N N . ALA A 1 119 ? -0.582 21.070 14.016 1.00 36.82 178 ALA A N 1
ATOM 938 C CA . ALA A 1 119 ? -1.956 21.554 13.847 1.00 36.76 178 ALA A CA 1
ATOM 939 C C . ALA A 1 119 ? -3.029 20.466 13.958 1.00 36.40 178 ALA A C 1
ATOM 940 O O . ALA A 1 119 ? -3.785 20.233 13.014 1.00 36.94 178 ALA A O 1
ATOM 942 N N . PRO A 1 120 ? -3.107 19.804 15.123 1.00 32.89 179 PRO A N 1
ATOM 943 C CA . PRO A 1 120 ? -4.164 18.810 15.350 1.00 35.11 179 PRO A CA 1
ATOM 944 C C . PRO A 1 120 ? -5.519 19.467 15.617 1.00 34.99 179 PRO A C 1
ATOM 945 O O . PRO A 1 120 ? -5.567 20.567 16.173 1.00 33.85 179 PRO A O 1
ATOM 949 N N . ARG A 1 121 ? -6.593 18.807 15.272 1.00 28.93 180 ARG A N 1
ATOM 950 C CA . ARG A 1 121 ? -7.903 19.311 15.520 1.00 33.36 180 ARG A CA 1
ATOM 951 C C . ARG A 1 121 ? -8.383 18.920 16.880 1.00 31.58 180 ARG A C 1
ATOM 952 O O . ARG A 1 121 ? -9.323 19.450 17.362 1.00 30.26 180 ARG A O 1
ATOM 960 N N . SER A 1 122 ? -7.708 17.937 17.452 1.00 33.33 181 SER A N 1
ATOM 961 C CA . SER A 1 122 ? -7.995 17.485 18.805 1.00 33.45 181 SER A CA 1
ATOM 962 C C . SER A 1 122 ? -6.724 16.944 19.438 1.00 28.42 181 SER A C 1
ATOM 963 O O . SER A 1 122 ? -5.861 16.399 18.746 1.00 30.06 181 SER A O 1
ATOM 966 N N . ILE A 1 123 ? -6.610 17.100 20.752 1.00 23.71 182 ILE A N 1
ATOM 967 C CA . ILE A 1 123 ? -5.448 16.603 21.472 1.00 23.32 182 ILE A CA 1
ATOM 968 C C . ILE A 1 123 ? -5.875 16.162 22.867 1.00 26.95 182 ILE A C 1
ATOM 969 O O . ILE A 1 123 ? -6.727 16.788 23.491 1.00 26.30 182 ILE A O 1
ATOM 974 N N . ALA A 1 124 ? -5.292 15.068 23.344 1.00 25.10 183 ALA A N 1
ATOM 975 C CA . ALA A 1 124 ? -5.686 14.501 24.628 1.00 26.98 183 ALA A CA 1
ATOM 976 C C . ALA A 1 124 ? -4.493 14.207 25.515 1.00 23.03 183 ALA A C 1
ATOM 977 O O . ALA A 1 124 ? -3.371 14.025 25.042 1.00 22.39 183 ALA A O 1
ATOM 979 N N . LEU A 1 125 ? -4.759 14.160 26.812 1.00 21.52 184 LEU A N 1
ATOM 980 C CA . LEU A 1 125 ? -3.775 13.745 27.789 1.00 21.75 184 LEU A CA 1
ATOM 981 C C . LEU A 1 125 ? -4.294 12.503 28.485 1.00 23.01 184 LEU A C 1
ATOM 982 O O . LEU A 1 125 ? -5.411 12.496 29.008 1.00 25.36 184 LEU A O 1
ATOM 987 N N . ILE A 1 126 ? -3.486 11.449 28.481 1.00 21.61 185 ILE A N 1
ATOM 988 C CA . ILE A 1 126 ? -3.793 10.262 29.271 1.00 19.54 185 ILE A CA 1
ATOM 989 C C . ILE A 1 126 ? -2.755 10.112 30.372 1.00 17.98 185 ILE A C 1
ATOM 990 O O . ILE A 1 126 ? -1.561 9.979 30.109 1.00 19.52 185 ILE A O 1
ATOM 995 N N . GLY A 1 127 ? -3.226 10.147 31.612 1.00 18.85 186 GLY A N 1
ATOM 996 C CA . GLY A 1 127 ? -2.352 10.057 32.762 1.00 20.29 186 GLY A CA 1
ATOM 997 C C . GLY A 1 127 ? -3.002 9.221 33.842 1.00 22.31 186 GLY A C 1
ATOM 998 O O . GLY A 1 127 ? -4.022 8.575 33.601 1.00 22.59 186 GLY A O 1
ATOM 999 N N . ALA A 1 128 ? -2.416 9.232 35.032 1.00 20.42 187 ALA A N 1
ATOM 1000 C CA . ALA A 1 128 ? -2.941 8.452 36.142 1.00 21.43 187 ALA A CA 1
ATOM 1001 C C . ALA A 1 128 ? -2.509 9.046 37.477 1.00 26.21 187 ALA A C 1
ATOM 1002 O O . ALA A 1 128 ? -1.556 9.825 37.541 1.00 27.71 187 ALA A O 1
ATOM 1004 N N . ARG A 1 129 ? -3.218 8.708 38.537 1.00 23.38 188 ARG A N 1
ATOM 1005 C CA . ARG A 1 129 ? -2.932 9.209 39.872 1.00 28.09 188 ARG A CA 1
ATOM 1006 C C . ARG A 1 129 ? -2.734 10.701 39.980 1.00 29.84 188 ARG A C 1
ATOM 1007 O O . ARG A 1 129 ? -1.713 11.169 40.370 1.00 25.16 188 ARG A O 1
ATOM 1015 N N . PRO A 1 130 ? -3.784 11.421 39.627 1.00 33.35 189 PRO A N 1
ATOM 1016 C CA . PRO A 1 130 ? -3.728 12.882 39.487 1.00 34.99 189 PRO A CA 1
ATOM 1017 C C . PRO A 1 130 ? -3.267 13.593 40.755 1.00 40.18 189 PRO A C 1
ATOM 1018 O O . PRO A 1 130 ? -2.797 14.723 40.666 1.00 42.03 189 PRO A O 1
ATOM 1022 N N . GLU A 1 131 ? -3.393 12.946 41.909 1.00 42.02 190 GLU A N 1
ATOM 1023 C CA . GLU A 1 131 ? -3.020 13.579 43.174 1.00 44.42 190 GLU A CA 1
ATOM 1024 C C . GLU A 1 131 ? -1.506 13.727 43.345 1.00 40.32 190 GLU A C 1
ATOM 1025 O O . GLU A 1 131 ? -1.047 14.606 44.076 1.00 40.85 190 GLU A O 1
ATOM 1031 N N . LEU A 1 132 ? -0.738 12.867 42.679 1.00 31.69 191 LEU A N 1
ATOM 1032 C CA . LEU A 1 132 ? 0.717 12.886 42.805 1.00 28.63 191 LEU A CA 1
ATOM 1033 C C . LEU A 1 132 ? 1.326 14.149 42.204 1.00 32.89 191 LEU A C 1
ATOM 1034 O O . LEU A 1 132 ? 0.874 14.642 41.172 1.00 33.73 191 LEU A O 1
ATOM 1039 N N . SER A 1 133 ? 2.368 14.662 42.847 1.00 34.93 192 SER A N 1
ATOM 1040 C CA . SER A 1 133 ? 3.055 15.844 42.347 1.00 40.01 192 SER A CA 1
ATOM 1041 C C . SER A 1 133 ? 3.589 15.593 40.940 1.00 33.60 192 SER A C 1
ATOM 1042 O O . SER A 1 133 ? 3.544 16.473 40.086 1.00 29.46 192 SER A O 1
ATOM 1045 N N . VAL A 1 134 ? 4.091 14.388 40.699 1.00 29.61 193 VAL A N 1
ATOM 1046 C CA . VAL A 1 134 ? 4.624 14.050 39.385 1.00 31.21 193 VAL A CA 1
ATOM 1047 C C . VAL A 1 134 ? 3.537 14.150 38.312 1.00 30.05 193 VAL A C 1
ATOM 1048 O O . VAL A 1 134 ? 3.802 14.552 37.179 1.00 27.66 193 VAL A O 1
ATOM 1052 N N . SER A 1 135 ? 2.310 13.793 38.676 1.00 31.56 194 SER A N 1
ATOM 1053 C CA . SER A 1 135 ? 1.201 13.851 37.734 1.00 28.76 194 SER A CA 1
ATOM 1054 C C . SER A 1 135 ? 0.708 15.281 37.528 1.00 24.31 194 SER A C 1
ATOM 1055 O O . SER A 1 135 ? 0.329 15.663 36.420 1.00 24.79 194 SER A O 1
ATOM 1058 N N . GLN A 1 136 ? 0.720 16.074 38.594 1.00 23.53 195 GLN A N 1
ATOM 1059 C CA . GLN A 1 136 ? 0.336 17.476 38.489 1.00 25.44 195 GLN A CA 1
ATOM 1060 C C . GLN A 1 136 ? 1.334 18.242 37.631 1.00 24.33 195 GLN A C 1
ATOM 1061 O O . GLN A 1 136 ? 0.958 19.119 36.857 1.00 29.49 195 GLN A O 1
ATOM 1067 N N . ALA A 1 137 ? 2.608 17.893 37.760 1.00 23.17 196 ALA A N 1
ATOM 1068 C CA . ALA A 1 137 ? 3.655 18.525 36.969 1.00 27.35 196 ALA A CA 1
ATOM 1069 C C . ALA A 1 137 ? 3.487 18.228 35.482 1.00 28.33 196 ALA A C 1
ATOM 1070 O O . ALA A 1 137 ? 3.618 19.118 34.649 1.00 24.92 196 ALA A O 1
ATOM 1072 N N . ARG A 1 138 ? 3.195 16.976 35.149 1.00 27.27 197 ARG A N 1
ATOM 1073 C CA . ARG A 1 138 ? 3.043 16.586 33.751 1.00 26.72 197 ARG A CA 1
ATOM 1074 C C . ARG A 1 138 ? 1.744 17.103 33.140 1.00 22.53 197 ARG A C 1
ATOM 1075 O O . ARG A 1 138 ? 1.717 17.513 31.980 1.00 24.64 197 ARG A O 1
ATOM 1083 N N . ALA A 1 139 ? 0.669 17.091 33.922 1.00 21.26 198 ALA A N 1
ATOM 1084 C CA . ALA A 1 139 ? -0.603 17.650 33.467 1.00 24.64 198 ALA A CA 1
ATOM 1085 C C . ALA A 1 139 ? -0.504 19.164 33.319 1.00 25.21 198 ALA A C 1
ATOM 1086 O O . ALA A 1 139 ? -1.077 19.746 32.400 1.00 24.06 198 ALA A O 1
ATOM 1088 N N . GLY A 1 140 ? 0.221 19.793 34.238 1.00 25.68 199 GLY A N 1
ATOM 1089 C CA . GLY A 1 140 ? 0.403 21.233 34.220 1.00 28.01 199 GLY A CA 1
ATOM 1090 C C . GLY A 1 140 ? 1.160 21.682 32.988 1.00 26.91 199 GLY A C 1
ATOM 1091 O O . GLY A 1 140 ? 0.786 22.654 32.336 1.00 28.62 199 GLY A O 1
ATOM 1092 N N . GLY A 1 141 ? 2.230 20.966 32.662 1.00 23.65 200 GLY A N 1
ATOM 1093 C CA . GLY A 1 141 ? 3.014 21.282 31.481 1.00 25.21 200 GLY A CA 1
ATOM 1094 C C . GLY A 1 141 ? 2.189 21.153 30.216 1.00 22.89 200 GLY A C 1
ATOM 1095 O O . GLY A 1 141 ? 2.288 21.978 29.309 1.00 20.62 200 GLY A O 1
ATOM 1096 N N . PHE A 1 142 ? 1.377 20.104 30.158 1.00 23.08 201 PHE A N 1
ATOM 1097 C CA . PHE A 1 142 ? 0.451 19.898 29.051 1.00 23.21 201 PHE A CA 1
ATOM 1098 C C . PHE A 1 142 ? -0.476 21.103 28.903 1.00 23.90 201 PHE A C 1
ATOM 1099 O O . PHE A 1 142 ? -0.670 21.616 27.800 1.00 23.31 201 PHE A O 1
ATOM 1107 N N . ASP A 1 143 ? -1.034 21.559 30.021 1.00 27.33 202 ASP A N 1
ATOM 1108 C CA . ASP A 1 143 ? -1.950 22.702 30.021 1.00 27.04 202 ASP A CA 1
ATOM 1109 C C . ASP A 1 143 ? -1.287 24.002 29.569 1.00 22.57 202 ASP A C 1
ATOM 1110 O O . ASP A 1 143 ? -1.883 24.776 28.820 1.00 25.43 202 ASP A O 1
ATOM 1115 N N . GLU A 1 144 ? -0.059 24.242 30.021 1.00 22.97 203 GLU A N 1
ATOM 1116 C CA . GLU A 1 144 ? 0.669 25.445 29.620 1.00 31.35 203 GLU A CA 1
ATOM 1117 C C . GLU A 1 144 ? 0.864 25.472 28.110 1.00 25.92 203 GLU A C 1
ATOM 1118 O O . GLU A 1 144 ? 0.700 26.509 27.461 1.00 23.54 203 GLU A O 1
ATOM 1124 N N . ALA A 1 145 ? 1.218 24.315 27.558 1.00 24.01 204 ALA A N 1
ATOM 1125 C CA . ALA A 1 145 ? 1.473 24.197 26.127 1.00 27.22 204 ALA A CA 1
ATOM 1126 C C . ALA A 1 145 ? 0.219 24.469 25.314 1.00 23.26 204 ALA A C 1
ATOM 1127 O O . ALA A 1 145 ? 0.298 25.000 24.211 1.00 22.95 204 ALA A O 1
ATOM 1129 N N . LEU A 1 146 ? -0.937 24.114 25.866 1.00 17.25 205 LEU A N 1
ATOM 1130 C CA . LEU A 1 146 ? -2.206 24.274 25.155 1.00 20.18 205 LEU A CA 1
ATOM 1131 C C . LEU A 1 146 ? -2.833 25.664 25.281 1.00 20.39 205 LEU A C 1
ATOM 1132 O O . LEU A 1 146 ? -3.885 25.925 24.698 1.00 26.28 205 LEU A O 1
ATOM 1137 N N . GLN A 1 147 ? -2.213 26.547 26.051 1.00 25.54 206 GLN A N 1
ATOM 1138 C CA . GLN A 1 147 ? -2.730 27.911 26.159 1.00 27.53 206 GLN A CA 1
ATOM 1139 C C . GLN A 1 147 ? -2.886 28.498 24.765 1.00 28.32 206 GLN A C 1
ATOM 1140 O O . GLN A 1 147 ? -1.946 28.480 23.970 1.00 30.95 206 GLN A O 1
ATOM 1146 N N . GLY A 1 148 ? -4.080 29.003 24.469 1.00 28.63 207 GLY A N 1
ATOM 1147 C CA . GLY A 1 148 ? -4.355 29.622 23.184 1.00 27.20 207 GLY A CA 1
ATOM 1148 C C . GLY A 1 148 ? -4.876 28.665 22.129 1.00 27.31 207 GLY A C 1
ATOM 1149 O O . GLY A 1 148 ? -5.397 29.087 21.099 1.00 26.37 207 GLY A O 1
ATOM 1150 N N . TYR A 1 149 ? -4.732 27.368 22.382 1.00 25.83 208 TYR A N 1
ATOM 1151 C CA . TYR A 1 149 ? -5.225 26.342 21.466 1.00 22.45 208 TYR A CA 1
ATOM 1152 C C . TYR A 1 149 ? -6.752 26.329 21.424 1.00 21.37 208 TYR A C 1
ATOM 1153 O O . TYR A 1 149 ? -7.408 26.394 22.464 1.00 28.90 208 TYR A O 1
ATOM 1162 N N . THR A 1 150 ? -7.316 26.233 20.223 1.00 21.84 209 THR A N 1
ATOM 1163 C CA . THR A 1 150 ? -8.762 26.351 20.048 1.00 30.28 209 THR A CA 1
ATOM 1164 C C . THR A 1 150 ? -9.436 25.059 19.594 1.00 33.51 209 THR A C 1
ATOM 1165 O O . THR A 1 150 ? -10.631 25.054 19.305 1.00 35.40 209 THR A O 1
ATOM 1169 N N . GLY A 1 151 ? -8.670 23.974 19.516 1.00 31.76 210 GLY A N 1
ATOM 1170 C CA . GLY A 1 151 ? -9.214 22.685 19.119 1.00 29.99 210 GLY A CA 1
ATOM 1171 C C . GLY A 1 151 ? -9.810 21.923 20.288 1.00 30.88 210 GLY A C 1
ATOM 1172 O O . GLY A 1 151 ? -9.876 22.444 21.402 1.00 28.30 210 GLY A O 1
ATOM 1173 N N . GLU A 1 152 ? -10.250 20.691 20.040 1.00 28.77 211 GLU A N 1
ATOM 1174 C CA . GLU A 1 152 ? -10.814 19.859 21.102 1.00 30.06 211 GLU A CA 1
ATOM 1175 C C . GLU A 1 152 ? -9.734 19.351 22.053 1.00 27.14 211 GLU A C 1
ATOM 1176 O O . GLU A 1 152 ? -8.686 18.876 21.622 1.00 31.16 211 GLU A O 1
ATOM 1182 N N . VAL A 1 153 ? -10.000 19.452 23.350 1.00 29.64 212 VAL A N 1
ATOM 1183 C CA . VAL A 1 153 ? -9.066 18.973 24.363 1.00 26.71 212 VAL A CA 1
ATOM 1184 C C . VAL A 1 153 ? -9.757 18.008 25.316 1.00 26.67 212 VAL A C 1
ATOM 1185 O O . VAL A 1 153 ? -10.848 18.287 25.806 1.00 33.33 212 VAL A O 1
ATOM 1189 N N . ARG A 1 154 ? -9.120 16.870 25.571 1.00 23.61 213 ARG A N 1
ATOM 1190 C CA . ARG A 1 154 ? -9.624 15.914 26.555 1.00 25.92 213 ARG A CA 1
ATOM 1191 C C . ARG A 1 154 ? -8.515 15.531 27.522 1.00 27.14 213 ARG A C 1
ATOM 1192 O O . ARG A 1 154 ? -7.354 15.385 27.134 1.00 26.20 213 ARG A O 1
ATOM 1200 N N . ARG A 1 155 ? -8.883 15.377 28.788 1.00 31.73 214 ARG A N 1
ATOM 1201 C CA . ARG A 1 155 ? -7.941 14.973 29.815 1.00 30.04 214 ARG A CA 1
ATOM 1202 C C . ARG A 1 155 ? -8.502 13.782 30.574 1.00 33.89 214 ARG A C 1
ATOM 1203 O O . ARG A 1 155 ? -9.491 13.905 31.299 1.00 34.66 214 ARG A O 1
ATOM 1211 N N . TYR A 1 156 ? -7.872 12.628 30.396 1.00 27.54 215 TYR A N 1
ATOM 1212 C CA . TYR A 1 156 ? -8.253 11.432 31.131 1.00 31.13 215 TYR A CA 1
ATOM 1213 C C . TYR A 1 156 ? -7.157 11.040 32.109 1.00 32.01 215 TYR A C 1
ATOM 1214 O O . TYR A 1 156 ? -6.021 10.782 31.713 1.00 28.53 215 TYR A O 1
ATOM 1223 N N . GLN A 1 157 ? -7.505 11.014 33.392 1.00 31.67 216 GLN A N 1
ATOM 1224 C CA . GLN A 1 157 ? -6.569 10.612 34.433 1.00 33.38 216 GLN A CA 1
ATOM 1225 C C . GLN A 1 157 ? -7.098 9.371 35.133 1.00 33.76 216 GLN A C 1
ATOM 1226 O O . GLN A 1 157 ? -8.183 9.388 35.712 1.00 38.97 216 GLN A O 1
ATOM 1232 N N . GLY A 1 158 ? -6.321 8.297 35.086 1.00 29.54 217 GLY A N 1
ATOM 1233 C CA . GLY A 1 158 ? -6.750 7.028 35.641 1.00 29.67 217 GLY A CA 1
ATOM 1234 C C . GLY A 1 158 ? -6.335 6.769 37.076 1.00 29.40 217 GLY A C 1
ATOM 1235 O O . GLY A 1 158 ? -5.762 7.633 37.741 1.00 22.88 217 GLY A O 1
ATOM 1236 N N . GLU A 1 159 ? -6.625 5.558 37.545 1.00 29.27 218 GLU A N 1
ATOM 1237 C CA . GLU A 1 159 ? -6.397 5.183 38.934 1.00 31.29 218 GLU A CA 1
ATOM 1238 C C . GLU A 1 159 ? -5.010 4.578 39.169 1.00 30.46 218 GLU A C 1
ATOM 1239 O O . GLU A 1 159 ? -4.560 4.475 40.311 1.00 35.46 218 GLU A O 1
ATOM 1245 N N . ALA A 1 160 ? -4.335 4.171 38.098 1.00 26.08 219 ALA A N 1
ATOM 1246 C CA . ALA A 1 160 ? -3.007 3.573 38.232 1.00 31.61 219 ALA A CA 1
ATOM 1247 C C . ALA A 1 160 ? -2.160 3.718 36.973 1.00 27.59 219 ALA A C 1
ATOM 1248 O O . ALA A 1 160 ? -2.691 3.781 35.863 1.00 27.88 219 ALA A O 1
ATOM 1250 N N . PHE A 1 161 ? -0.841 3.771 37.149 1.00 22.30 220 PHE A N 1
ATOM 1251 C CA . PHE A 1 161 ? 0.071 3.720 36.011 1.00 22.34 220 PHE A CA 1
ATOM 1252 C C . PHE A 1 161 ? 0.227 2.270 35.590 1.00 27.37 220 PHE A C 1
ATOM 1253 O O . PHE A 1 161 ? 1.220 1.615 35.912 1.00 27.35 220 PHE A O 1
ATOM 1261 N N . SER A 1 162 ? -0.769 1.769 34.875 1.00 30.28 221 SER A N 1
ATOM 1262 C CA . SER A 1 162 ? -0.765 0.385 34.449 1.00 26.12 221 SER A CA 1
ATOM 1263 C C . SER A 1 162 ? -1.259 0.287 33.023 1.00 27.04 221 SER A C 1
ATOM 1264 O O . SER A 1 162 ? -1.977 1.157 32.535 1.00 20.65 221 SER A O 1
ATOM 1267 N N . ARG A 1 163 ? -0.874 -0.793 32.365 1.00 23.14 222 ARG A N 1
ATOM 1268 C CA . ARG A 1 163 ? -1.265 -1.045 30.992 1.00 26.43 222 ARG A CA 1
ATOM 1269 C C . ARG A 1 163 ? -2.781 -1.125 30.866 1.00 26.53 222 ARG A C 1
ATOM 1270 O O . ARG A 1 163 ? -3.361 -0.607 29.913 1.00 28.24 222 ARG A O 1
ATOM 1278 N N . GLU A 1 164 ? -3.427 -1.751 31.821 1.00 26.77 223 GLU A N 1
ATOM 1279 C CA . GLU A 1 164 ? -4.863 -1.887 31.765 1.00 31.67 223 GLU A CA 1
ATOM 1280 C C . GLU A 1 164 ? -5.582 -0.557 31.943 1.00 25.15 223 GLU A C 1
ATOM 1281 O O . GLU A 1 164 ? -6.540 -0.311 31.342 1.00 25.09 223 GLU A O 1
ATOM 1287 N N . CYS A 1 165 ? -5.053 0.303 32.762 1.00 23.33 224 CYS A N 1
ATOM 1288 C CA A CYS A 1 165 ? -5.630 1.629 32.927 0.56 23.56 224 CYS A CA 1
ATOM 1289 C CA B CYS A 1 165 ? -5.623 1.633 32.928 0.44 23.63 224 CYS A CA 1
ATOM 1290 C C . CYS A 1 165 ? -5.504 2.426 31.632 1.00 21.33 224 CYS A C 1
ATOM 1291 O O . CYS A 1 165 ? -6.451 3.084 31.200 1.00 26.46 224 CYS A O 1
ATOM 1296 N N . GLY A 1 166 ? -4.330 2.356 31.010 1.00 23.36 225 GLY A N 1
ATOM 1297 C CA . GLY A 1 166 ? -4.095 3.049 29.754 1.00 21.08 225 GLY A CA 1
ATOM 1298 C C . GLY A 1 166 ? -5.076 2.587 28.695 1.00 24.54 225 GLY A C 1
ATOM 1299 O O . GLY A 1 166 ? -5.598 3.387 27.919 1.00 22.52 225 GLY A O 1
ATOM 1300 N N . GLN A 1 167 ? -5.336 1.283 28.673 1.00 21.97 226 GLN A N 1
ATOM 1301 C CA . GLN A 1 167 ? -6.263 0.705 27.715 1.00 24.77 226 GLN A CA 1
ATOM 1302 C C . GLN A 1 167 ? -7.685 1.211 27.944 1.00 24.20 226 GLN A C 1
ATOM 1303 O O . GLN A 1 167 ? -8.373 1.595 26.997 1.00 25.93 226 GLN A O 1
ATOM 1309 N N . ARG A 1 168 ? -8.124 1.205 29.200 1.00 23.76 227 ARG A N 1
ATOM 1310 C CA . ARG A 1 168 ? -9.461 1.678 29.535 1.00 28.53 227 ARG A CA 1
ATOM 1311 C C . ARG A 1 168 ? -9.621 3.151 29.174 1.00 23.98 227 ARG A C 1
ATOM 1312 O O . ARG A 1 168 ? -10.647 3.564 28.635 1.00 23.82 227 ARG A O 1
ATOM 1320 N N . LEU A 1 169 ? -8.600 3.944 29.477 1.00 22.72 228 LEU A N 1
ATOM 1321 C CA . LEU A 1 169 ? -8.665 5.381 29.220 1.00 21.10 228 LEU A CA 1
ATOM 1322 C C . LEU A 1 169 ? -8.716 5.677 27.719 1.00 22.90 228 LEU A C 1
ATOM 1323 O O . LEU A 1 169 ? -9.478 6.539 27.273 1.00 25.63 228 LEU A O 1
ATOM 1336 N N . GLN A 1 171 ? -9.919 3.711 25.480 1.00 26.05 230 GLN A N 1
ATOM 1337 C CA . GLN A 1 171 ? -11.259 3.315 25.055 1.00 28.77 230 GLN A CA 1
ATOM 1338 C C . GLN A 1 171 ? -12.279 4.429 25.313 1.00 32.50 230 GLN A C 1
ATOM 1339 O O . GLN A 1 171 ? -13.077 4.769 24.435 1.00 30.82 230 GLN A O 1
ATOM 1345 N N . GLN A 1 172 ? -12.246 5.002 26.513 1.00 27.53 231 GLN A N 1
ATOM 1346 C CA . GLN A 1 172 ? -13.171 6.077 26.863 1.00 32.05 231 GLN A CA 1
ATOM 1347 C C . GLN A 1 172 ? -12.942 7.307 25.981 1.00 29.95 231 GLN A C 1
ATOM 1348 O O . GLN A 1 172 ? -13.891 7.973 25.568 1.00 27.44 231 GLN A O 1
ATOM 1354 N N . LEU A 1 173 ? -11.678 7.597 25.689 1.00 31.59 232 LEU A N 1
ATOM 1355 C CA . LEU A 1 173 ? -11.331 8.750 24.859 1.00 34.15 232 LEU A CA 1
ATOM 1356 C C . LEU A 1 173 ? -11.880 8.601 23.446 1.00 31.97 232 LEU A C 1
ATOM 1357 O O . LEU A 1 173 ? -12.442 9.542 22.884 1.00 29.50 232 LEU A O 1
ATOM 1362 N N . ILE A 1 174 ? -11.713 7.414 22.875 1.00 30.12 233 ILE A N 1
ATOM 1363 C CA . ILE A 1 174 ? -12.172 7.152 21.517 1.00 30.91 233 ILE A CA 1
ATOM 1364 C C . ILE A 1 174 ? -13.692 7.202 21.431 1.00 29.98 233 ILE A C 1
ATOM 1365 O O . ILE A 1 174 ? -14.246 7.697 20.454 1.00 36.21 233 ILE A O 1
ATOM 1370 N N . ASP A 1 175 ? -14.362 6.688 22.456 1.00 32.06 234 ASP A N 1
ATOM 1371 C CA . ASP A 1 175 ? -15.817 6.772 22.531 1.00 37.51 234 ASP A CA 1
ATOM 1372 C C . ASP A 1 175 ? -16.251 8.228 22.679 1.00 35.82 234 ASP A C 1
ATOM 1373 O O . ASP A 1 175 ? -17.251 8.657 22.102 1.00 38.72 234 ASP A O 1
ATOM 1378 N N . ASP A 1 176 ? -15.479 8.980 23.454 1.00 31.47 235 ASP A N 1
ATOM 1379 C CA . ASP A 1 176 ? -15.743 10.396 23.695 1.00 38.45 235 ASP A CA 1
ATOM 1380 C C . ASP A 1 176 ? -15.667 11.201 22.395 1.00 39.20 235 ASP A C 1
ATOM 1381 O O . ASP A 1 176 ? -16.610 11.907 22.038 1.00 38.51 235 ASP A O 1
ATOM 1386 N N . LEU A 1 177 ? -14.545 11.079 21.689 1.00 40.41 236 LEU A N 1
ATOM 1387 C CA . LEU A 1 177 ? -14.314 11.828 20.452 1.00 39.06 236 LEU A CA 1
ATOM 1388 C C . LEU A 1 177 ? -14.995 11.219 19.229 1.00 45.45 236 LEU A C 1
ATOM 1389 O O . LEU A 1 177 ? -15.075 11.855 18.180 1.00 47.40 236 LEU A O 1
ATOM 1394 N N . GLY A 1 178 ? -15.486 9.992 19.362 1.00 45.79 237 GLY A N 1
ATOM 1395 C CA . GLY A 1 178 ? -16.065 9.288 18.232 1.00 46.36 237 GLY A CA 1
ATOM 1396 C C . GLY A 1 178 ? -14.999 8.870 17.239 1.00 43.89 237 GLY A C 1
ATOM 1397 O O . GLY A 1 178 ? -15.264 8.712 16.047 1.00 42.66 237 GLY A O 1
ATOM 1398 N N . GLY A 1 179 ? -13.782 8.694 17.740 1.00 38.97 238 GLY A N 1
ATOM 1399 C CA . GLY A 1 179 ? -12.654 8.323 16.909 1.00 37.08 238 GLY A CA 1
ATOM 1400 C C . GLY A 1 179 ? -11.338 8.625 17.602 1.00 34.52 238 GLY A C 1
ATOM 1401 O O . GLY A 1 179 ? -11.320 9.065 18.752 1.00 34.69 238 GLY A O 1
ATOM 1402 N N . LEU A 1 180 ? -10.235 8.378 16.904 1.00 28.92 239 LEU A N 1
ATOM 1403 C CA . LEU A 1 180 ? -8.909 8.669 17.431 1.00 28.18 239 LEU A CA 1
ATOM 1404 C C . LEU A 1 180 ? -8.697 10.173 17.557 1.00 31.77 239 LEU A C 1
ATOM 1405 O O . LEU A 1 180 ? -9.125 10.933 16.690 1.00 28.18 239 LEU A O 1
ATOM 1410 N N . PRO A 1 181 ? -8.022 10.608 18.636 1.00 30.09 240 PRO A N 1
ATOM 1411 C CA . PRO A 1 181 ? -7.630 12.019 18.698 1.00 30.64 240 PRO A CA 1
ATOM 1412 C C . PRO A 1 181 ? -6.513 12.241 17.692 1.00 27.54 240 PRO A C 1
ATOM 1413 O O . PRO A 1 181 ? -5.777 11.304 17.398 1.00 28.84 240 PRO A O 1
ATOM 1417 N N . ASP A 1 182 ? -6.385 13.451 17.166 1.00 28.65 241 ASP A N 1
ATOM 1418 C CA . ASP A 1 182 ? -5.308 13.746 16.232 1.00 28.35 241 ASP A CA 1
ATOM 1419 C C . ASP A 1 182 ? -3.956 13.619 16.914 1.00 27.49 241 ASP A C 1
ATOM 1420 O O . ASP A 1 182 ? -2.965 13.235 16.291 1.00 27.77 241 ASP A O 1
ATOM 1425 N N . ALA A 1 183 ? -3.926 13.947 18.201 1.00 21.70 242 ALA A N 1
ATOM 1426 C CA . ALA A 1 183 ? -2.683 13.970 18.956 1.00 18.39 242 ALA A CA 1
ATOM 1427 C C . ALA A 1 183 ? -2.925 13.478 20.373 1.00 17.03 242 ALA A C 1
ATOM 1428 O O . ALA A 1 183 ? -4.007 13.667 20.929 1.00 20.82 242 ALA A O 1
ATOM 1430 N N . LEU A 1 184 ? -1.914 12.847 20.959 1.00 20.56 243 LEU A N 1
ATOM 1431 C CA . LEU A 1 184 ? -2.068 12.264 22.281 1.00 22.67 243 LEU A CA 1
ATOM 1432 C C . LEU A 1 184 ? -0.761 12.268 23.045 1.00 20.64 243 LEU A C 1
ATOM 1433 O O . LEU A 1 184 ? 0.289 11.913 22.512 1.00 20.06 243 LEU A O 1
ATOM 1438 N N . VAL A 1 185 ? -0.843 12.676 24.304 1.00 22.39 244 VAL A N 1
ATOM 1439 C CA . VAL A 1 185 ? 0.291 12.622 25.210 1.00 22.01 244 VAL A CA 1
ATOM 1440 C C . VAL A 1 185 ? -0.049 11.664 26.345 1.00 22.61 244 VAL A C 1
ATOM 1441 O O . VAL A 1 185 ? -1.098 11.793 26.976 1.00 20.45 244 VAL A O 1
ATOM 1445 N N . THR A 1 186 ? 0.824 10.691 26.593 1.00 18.94 245 THR A N 1
ATOM 1446 C CA . THR A 1 186 ? 0.677 9.832 27.759 1.00 16.80 245 THR A CA 1
ATOM 1447 C C . THR A 1 186 ? 1.749 10.212 28.771 1.00 17.66 245 THR A C 1
ATOM 1448 O O . THR A 1 186 ? 2.895 10.455 28.400 1.00 20.04 245 THR A O 1
ATOM 1452 N N . THR A 1 187 ? 1.383 10.260 30.048 1.00 15.61 246 THR A N 1
ATOM 1453 C CA . THR A 1 187 ? 2.321 10.675 31.086 1.00 17.19 246 THR A CA 1
ATOM 1454 C C . THR A 1 187 ? 3.243 9.553 31.560 1.00 21.76 246 THR A C 1
ATOM 1455 O O . THR A 1 187 ? 4.078 9.760 32.439 1.00 22.10 246 THR A O 1
ATOM 1459 N N . SER A 1 188 ? 3.094 8.369 30.979 1.00 20.10 247 SER A N 1
ATOM 1460 C CA . SER A 1 188 ? 3.908 7.225 31.376 1.00 21.86 247 SER A CA 1
ATOM 1461 C C . SER A 1 188 ? 3.926 6.194 30.265 1.00 18.98 247 SER A C 1
ATOM 1462 O O . SER A 1 188 ? 2.892 5.902 29.667 1.00 18.80 247 SER A O 1
ATOM 1465 N N . TYR A 1 189 ? 5.098 5.640 29.986 1.00 18.92 248 TYR A N 1
ATOM 1466 C CA . TYR A 1 189 ? 5.193 4.638 28.936 1.00 20.06 248 TYR A CA 1
ATOM 1467 C C . TYR A 1 189 ? 4.283 3.451 29.251 1.00 18.91 248 TYR A C 1
ATOM 1468 O O . TYR A 1 189 ? 3.735 2.818 28.344 1.00 23.19 248 TYR A O 1
ATOM 1477 N N . VAL A 1 190 ? 4.101 3.161 30.535 1.00 17.95 249 VAL A N 1
ATOM 1478 C CA . VAL A 1 190 ? 3.250 2.035 30.918 1.00 24.87 249 VAL A CA 1
ATOM 1479 C C . VAL A 1 190 ? 1.804 2.258 30.468 1.00 25.12 249 VAL A C 1
ATOM 1480 O O . VAL A 1 190 ? 1.125 1.318 30.068 1.00 20.07 249 VAL A O 1
ATOM 1484 N N . LEU A 1 191 ? 1.337 3.503 30.528 1.00 22.59 250 LEU A N 1
ATOM 1485 C CA . LEU A 1 191 ? 0.004 3.830 30.036 1.00 21.05 250 LEU A CA 1
ATOM 1486 C C . LEU A 1 191 ? -0.033 3.712 28.523 1.00 19.10 250 LEU A C 1
ATOM 1487 O O . LEU A 1 191 ? -1.030 3.272 27.953 1.00 23.19 250 LEU A O 1
ATOM 1492 N N . LEU A 1 192 ? 1.057 4.105 27.872 1.00 16.54 251 LEU A N 1
ATOM 1493 C CA . LEU A 1 192 ? 1.149 3.993 26.418 1.00 16.46 251 LEU A CA 1
ATOM 1494 C C . LEU A 1 192 ? 1.003 2.541 25.949 1.00 19.90 251 LEU A C 1
ATOM 1495 O O . LEU A 1 192 ? 0.447 2.271 24.887 1.00 23.10 251 LEU A O 1
ATOM 1500 N N . GLN A 1 193 ? 1.498 1.602 26.744 1.00 20.97 252 GLN A N 1
ATOM 1501 C CA . GLN A 1 193 ? 1.357 0.195 26.389 1.00 20.12 252 GLN A CA 1
ATOM 1502 C C . GLN A 1 193 ? -0.118 -0.157 26.213 1.00 25.33 252 GLN A C 1
ATOM 1503 O O . GLN A 1 193 ? -0.490 -0.846 25.262 1.00 27.26 252 GLN A O 1
ATOM 1509 N N . GLY A 1 194 ? -0.954 0.328 27.130 1.00 24.00 253 GLY A N 1
ATOM 1510 C CA . GLY A 1 194 ? -2.384 0.089 27.064 1.00 19.37 253 GLY A CA 1
ATOM 1511 C C . GLY A 1 194 ? -3.030 0.790 25.887 1.00 24.29 253 GLY A C 1
ATOM 1512 O O . GLY A 1 194 ? -3.991 0.278 25.299 1.00 26.88 253 GLY A O 1
ATOM 1513 N N . VAL A 1 195 ? -2.512 1.968 25.543 1.00 19.89 254 VAL A N 1
ATOM 1514 C CA . VAL A 1 195 ? -2.971 2.675 24.356 1.00 17.89 254 VAL A CA 1
ATOM 1515 C C . VAL A 1 195 ? -2.668 1.842 23.115 1.00 17.49 254 VAL A C 1
ATOM 1516 O O . VAL A 1 195 ? -3.508 1.712 22.228 1.00 23.76 254 VAL A O 1
ATOM 1520 N N . PHE A 1 196 ? -1.470 1.265 23.065 1.00 21.01 255 PHE A N 1
ATOM 1521 C CA . PHE A 1 196 ? -1.082 0.404 21.949 1.00 23.61 255 PHE A CA 1
ATOM 1522 C C . PHE A 1 196 ? -1.977 -0.836 21.835 1.00 24.92 255 PHE A C 1
ATOM 1523 O O . PHE A 1 196 ? -2.247 -1.316 20.733 1.00 26.84 255 PHE A O 1
ATOM 1531 N N . ASP A 1 197 ? -2.439 -1.354 22.969 1.00 21.01 256 ASP A N 1
ATOM 1532 C CA . ASP A 1 197 ? -3.354 -2.494 22.949 1.00 29.49 256 ASP A CA 1
ATOM 1533 C C . ASP A 1 197 ? -4.648 -2.135 22.231 1.00 29.77 256 ASP A C 1
ATOM 1534 O O . ASP A 1 197 ? -5.175 -2.923 21.447 1.00 25.25 256 ASP A O 1
ATOM 1539 N N . THR A 1 198 ? -5.152 -0.937 22.501 1.00 29.28 257 THR A N 1
ATOM 1540 C CA . THR A 1 198 ? -6.386 -0.468 21.885 1.00 31.03 257 THR A CA 1
ATOM 1541 C C . THR A 1 198 ? -6.223 -0.204 20.386 1.00 28.22 257 THR A C 1
ATOM 1542 O O . THR A 1 198 ? -7.107 -0.532 19.595 1.00 30.99 257 THR A O 1
ATOM 1546 N N . LEU A 1 199 ? -5.092 0.380 20.000 1.00 23.06 258 LEU A N 1
ATOM 1547 C CA . LEU A 1 199 ? -4.809 0.639 18.588 1.00 26.36 258 LEU A CA 1
ATOM 1548 C C . LEU A 1 199 ? -4.681 -0.666 17.813 1.00 32.21 258 LEU A C 1
ATOM 1549 O O . LEU A 1 199 ? -5.040 -0.748 16.638 1.00 35.08 258 LEU A O 1
ATOM 1554 N N . GLN A 1 200 ? -4.160 -1.684 18.486 1.00 31.20 259 GLN A N 1
ATOM 1555 C CA . GLN A 1 200 ? -3.875 -2.967 17.859 1.00 35.69 259 GLN A CA 1
ATOM 1556 C C . GLN A 1 200 ? -5.155 -3.646 17.373 1.00 38.95 259 GLN A C 1
ATOM 1557 O O . GLN A 1 200 ? -5.146 -4.383 16.387 1.00 42.59 259 GLN A O 1
ATOM 1563 N N . ALA A 1 201 ? -6.256 -3.375 18.069 1.00 36.44 260 ALA A N 1
ATOM 1564 C CA . ALA A 1 201 ? -7.558 -3.947 17.741 1.00 34.38 260 ALA A CA 1
ATOM 1565 C C . ALA A 1 201 ? -8.204 -3.286 16.523 1.00 38.90 260 ALA A C 1
ATOM 1566 O O . ALA A 1 201 ? -9.123 -3.844 15.916 1.00 39.76 260 ALA A O 1
ATOM 1568 N N . ARG A 1 202 ? -7.731 -2.090 16.185 1.00 39.82 261 ARG A N 1
ATOM 1569 C CA . ARG A 1 202 ? -8.232 -1.344 15.035 1.00 41.11 261 ARG A CA 1
ATOM 1570 C C . ARG A 1 202 ? -7.550 -1.800 13.746 1.00 37.69 261 ARG A C 1
ATOM 1571 O O . ARG A 1 202 ? -6.454 -2.362 13.788 1.00 38.30 261 ARG A O 1
ATOM 1579 N N . PRO A 1 203 ? -8.198 -1.556 12.594 1.00 38.91 262 PRO A N 1
ATOM 1580 C CA . PRO A 1 203 ? -7.579 -1.861 11.300 1.00 45.22 262 PRO A CA 1
ATOM 1581 C C . PRO A 1 203 ? -6.222 -1.178 11.181 1.00 44.79 262 PRO A C 1
ATOM 1582 O O . PRO A 1 203 ? -6.019 -0.112 11.766 1.00 41.41 262 PRO A O 1
ATOM 1586 N N . VAL A 1 204 ? -5.308 -1.783 10.429 1.00 46.59 263 VAL A N 1
ATOM 1587 C CA . VAL A 1 204 ? -3.953 -1.251 10.300 1.00 52.48 263 VAL A CA 1
ATOM 1588 C C . VAL A 1 204 ? -3.938 0.184 9.767 1.00 52.05 263 VAL A C 1
ATOM 1589 O O . VAL A 1 204 ? -3.033 0.960 10.078 1.00 51.16 263 VAL A O 1
ATOM 1593 N N . ASP A 1 205 ? -4.943 0.527 8.966 1.00 56.54 264 ASP A N 1
ATOM 1594 C CA . ASP A 1 205 ? -5.043 1.854 8.365 1.00 61.57 264 ASP A CA 1
ATOM 1595 C C . ASP A 1 205 ? -5.661 2.871 9.314 1.00 56.15 264 ASP A C 1
ATOM 1596 O O . ASP A 1 205 ? -5.746 4.058 8.995 1.00 54.70 264 ASP A O 1
ATOM 1601 N N . SER A 1 206 ? -6.094 2.402 10.479 1.00 49.59 265 SER A N 1
ATOM 1602 C CA . SER A 1 206 ? -6.791 3.255 11.432 1.00 46.02 265 SER A CA 1
ATOM 1603 C C . SER A 1 206 ? -6.009 3.412 12.733 1.00 39.47 265 SER A C 1
ATOM 1604 O O . SER A 1 206 ? -6.597 3.444 13.813 1.00 40.25 265 SER A O 1
ATOM 1607 N N . ARG A 1 207 ? -4.686 3.502 12.631 1.00 33.19 266 ARG A N 1
ATOM 1608 C CA . ARG A 1 207 ? -3.848 3.616 13.823 1.00 38.90 266 ARG A CA 1
ATOM 1609 C C . ARG A 1 207 ? -2.984 4.876 13.834 1.00 36.70 266 ARG A C 1
ATOM 1610 O O . ARG A 1 207 ? -2.164 5.064 14.731 1.00 40.64 266 ARG A O 1
ATOM 1618 N N . GLN A 1 208 ? -3.166 5.739 12.842 1.00 37.51 267 GLN A N 1
ATOM 1619 C CA . GLN A 1 208 ? -2.334 6.933 12.728 1.00 40.08 267 GLN A CA 1
ATOM 1620 C C . GLN A 1 208 ? -2.787 8.082 13.632 1.00 31.97 267 GLN A C 1
ATOM 1621 O O . GLN A 1 208 ? -3.945 8.495 13.597 1.00 30.47 267 GLN A O 1
ATOM 1627 N N . LEU A 1 209 ? -1.854 8.595 14.428 1.00 32.33 268 LEU A N 1
ATOM 1628 C CA . LEU A 1 209 ? -2.067 9.812 15.205 1.00 30.78 268 LEU A CA 1
ATOM 1629 C C . LEU A 1 209 ? -0.731 10.307 15.748 1.00 31.62 268 LEU A C 1
ATOM 1630 O O . LEU A 1 209 ? 0.214 9.535 15.878 1.00 32.11 268 LEU A O 1
ATOM 1635 N N . GLN A 1 210 ? -0.652 11.602 16.038 1.00 28.30 269 GLN A N 1
ATOM 1636 C CA . GLN A 1 210 ? 0.539 12.186 16.643 1.00 27.79 269 GLN A CA 1
ATOM 1637 C C . GLN A 1 210 ? 0.640 11.704 18.080 1.00 22.72 269 GLN A C 1
ATOM 1638 O O . GLN A 1 210 ? -0.284 11.886 18.868 1.00 24.44 269 GLN A O 1
ATOM 1644 N N . LEU A 1 211 ? 1.772 11.109 18.425 1.00 24.26 270 LEU A N 1
ATOM 1645 C CA . LEU A 1 211 ? 1.899 10.436 19.703 1.00 25.10 270 LEU A CA 1
ATOM 1646 C C . LEU A 1 211 ? 3.143 10.891 20.450 1.00 22.56 270 LEU A C 1
ATOM 1647 O O . LEU A 1 211 ? 4.237 10.954 19.885 1.00 24.32 270 LEU A O 1
ATOM 1652 N N . GLY A 1 212 ? 2.970 11.200 21.730 1.00 18.11 271 GLY A N 1
ATOM 1653 C CA . GLY A 1 212 ? 4.079 11.601 22.576 1.00 19.03 271 GLY A CA 1
ATOM 1654 C C . GLY A 1 212 ? 3.968 10.930 23.928 1.00 22.95 271 GLY A C 1
ATOM 1655 O O . GLY A 1 212 ? 2.864 10.718 24.433 1.00 24.70 271 GLY A O 1
ATOM 1656 N N . THR A 1 213 ? 5.104 10.587 24.526 1.00 19.15 272 THR A N 1
ATOM 1657 C CA . THR A 1 213 ? 5.063 9.877 25.795 1.00 17.52 272 THR A CA 1
ATOM 1658 C C . THR A 1 213 ? 6.248 10.178 26.692 1.00 16.92 272 THR A C 1
ATOM 1659 O O . THR A 1 213 ? 7.319 10.553 26.226 1.00 20.88 272 THR A O 1
ATOM 1663 N N . PHE A 1 214 ? 6.033 10.027 27.994 1.00 18.81 273 PHE A N 1
ATOM 1664 C CA . PHE A 1 214 ? 7.132 9.951 28.937 1.00 18.89 273 PHE A CA 1
ATOM 1665 C C . PHE A 1 214 ? 7.654 8.520 28.897 1.00 25.76 273 PHE A C 1
ATOM 1666 O O . PHE A 1 214 ? 6.893 7.594 28.616 1.00 24.79 273 PHE A O 1
ATOM 1674 N N . GLY A 1 215 ? 8.942 8.340 29.171 1.00 27.78 274 GLY A N 1
ATOM 1675 C CA . GLY A 1 215 ? 9.569 7.039 29.014 1.00 31.97 274 GLY A CA 1
ATOM 1676 C C . GLY A 1 215 ? 9.928 6.788 27.562 1.00 33.10 274 GLY A C 1
ATOM 1677 O O . GLY A 1 215 ? 9.749 7.659 26.710 1.00 33.08 274 GLY A O 1
ATOM 1678 N N . ASP A 1 216 ? 10.426 5.590 27.276 1.00 39.33 275 ASP A N 1
ATOM 1679 C CA . ASP A 1 216 ? 10.905 5.262 25.939 1.00 40.61 275 ASP A CA 1
ATOM 1680 C C . ASP A 1 216 ? 11.066 3.751 25.771 1.00 42.20 275 ASP A C 1
ATOM 1681 O O . ASP A 1 216 ? 11.038 3.001 26.748 1.00 42.75 275 ASP A O 1
ATOM 1686 N N . ASN A 1 217 ? 11.225 3.312 24.527 1.00 42.61 276 ASN A N 1
ATOM 1687 C CA . ASN A 1 217 ? 11.470 1.904 24.218 1.00 39.60 276 ASN A CA 1
ATOM 1688 C C . ASN A 1 217 ? 12.187 1.788 22.885 1.00 40.91 276 ASN A C 1
ATOM 1689 O O . ASN A 1 217 ? 11.922 2.562 21.967 1.00 41.92 276 ASN A O 1
ATOM 1694 N N . GLN A 1 218 ? 13.085 0.816 22.772 1.00 45.46 277 GLN A N 1
ATOM 1695 C CA . GLN A 1 218 ? 13.881 0.674 21.561 1.00 43.15 277 GLN A CA 1
ATOM 1696 C C . GLN A 1 218 ? 13.015 0.551 20.316 1.00 40.11 277 GLN A C 1
ATOM 1697 O O . GLN A 1 218 ? 13.265 1.221 19.309 1.00 47.12 277 GLN A O 1
ATOM 1703 N N . LEU A 1 219 ? 11.999 -0.303 20.382 1.00 31.81 278 LEU A N 1
ATOM 1704 C CA . LEU A 1 219 ? 11.193 -0.598 19.198 1.00 41.75 278 LEU A CA 1
ATOM 1705 C C . LEU A 1 219 ? 10.506 0.642 18.630 1.00 43.82 278 LEU A C 1
ATOM 1706 O O . LEU A 1 219 ? 10.187 0.686 17.440 1.00 42.95 278 LEU A O 1
ATOM 1711 N N . LEU A 1 220 ? 10.298 1.650 19.475 1.00 43.90 279 LEU A N 1
ATOM 1712 C CA . LEU A 1 220 ? 9.761 2.927 19.016 1.00 42.51 279 LEU A CA 1
ATOM 1713 C C . LEU A 1 220 ? 10.512 3.450 17.783 1.00 45.99 279 LEU A C 1
ATOM 1714 O O . LEU A 1 220 ? 9.947 4.175 16.969 1.00 51.93 279 LEU A O 1
ATOM 1719 N N . ASP A 1 221 ? 11.777 3.068 17.636 1.00 44.73 280 ASP A N 1
ATOM 1720 C CA . ASP A 1 221 ? 12.560 3.462 16.466 1.00 50.84 280 ASP A CA 1
ATOM 1721 C C . ASP A 1 221 ? 12.113 2.736 15.197 1.00 54.61 280 ASP A C 1
ATOM 1722 O O . ASP A 1 221 ? 12.298 3.238 14.087 1.00 57.11 280 ASP A O 1
ATOM 1727 N N . PHE A 1 222 ? 11.529 1.553 15.361 1.00 53.08 281 PHE A N 1
ATOM 1728 C CA . PHE A 1 222 ? 11.207 0.701 14.220 1.00 53.75 281 PHE A CA 1
ATOM 1729 C C . PHE A 1 222 ? 9.748 0.783 13.753 1.00 53.35 281 PHE A C 1
ATOM 1730 O O . PHE A 1 222 ? 9.426 0.349 12.644 1.00 50.94 281 PHE A O 1
ATOM 1738 N N . LEU A 1 223 ? 8.871 1.334 14.590 1.00 49.17 282 LEU A N 1
ATOM 1739 C CA . LEU A 1 223 ? 7.456 1.432 14.241 1.00 46.93 282 LEU A CA 1
ATOM 1740 C C . LEU A 1 223 ? 7.221 2.348 13.050 1.00 50.42 282 LEU A C 1
ATOM 1741 O O . LEU A 1 223 ? 7.818 3.423 12.954 1.00 48.57 282 LEU A O 1
ATOM 1746 N N . PRO A 1 224 ? 6.325 1.932 12.142 1.00 53.34 283 PRO A N 1
ATOM 1747 C CA . PRO A 1 224 ? 5.907 2.813 11.049 1.00 55.67 283 PRO A CA 1
ATOM 1748 C C . PRO A 1 224 ? 5.314 4.097 11.621 1.00 52.08 283 PRO A C 1
ATOM 1749 O O . PRO A 1 224 ? 5.239 5.110 10.924 1.00 47.04 283 PRO A O 1
ATOM 1753 N N . LEU A 1 225 ? 4.894 4.041 12.883 1.00 48.98 284 LEU A N 1
ATOM 1754 C CA . LEU A 1 225 ? 4.360 5.210 13.574 1.00 46.19 284 LEU A CA 1
ATOM 1755 C C . LEU A 1 225 ? 5.394 5.811 14.520 1.00 38.34 284 LEU A C 1
ATOM 1756 O O . LEU A 1 225 ? 5.745 5.205 15.531 1.00 40.15 284 LEU A O 1
ATOM 1761 N N . PRO A 1 226 ? 5.878 7.018 14.200 1.00 38.88 285 PRO A N 1
ATOM 1762 C CA . PRO A 1 226 ? 6.865 7.690 15.053 1.00 35.08 285 PRO A CA 1
ATOM 1763 C C . PRO A 1 226 ? 6.244 8.169 16.363 1.00 32.38 285 PRO A C 1
ATOM 1764 O O . PRO A 1 226 ? 5.133 8.699 16.359 1.00 34.51 285 PRO A O 1
ATOM 1768 N N . VAL A 1 227 ? 6.953 7.978 17.470 1.00 28.54 286 VAL A N 1
ATOM 1769 C CA . VAL A 1 227 ? 6.473 8.442 18.768 1.00 22.51 286 VAL A CA 1
ATOM 1770 C C . VAL A 1 227 ? 7.510 9.341 19.420 1.00 26.49 286 VAL A C 1
ATOM 1771 O O . VAL A 1 227 ? 8.645 8.921 19.651 1.00 29.38 286 VAL A O 1
ATOM 1775 N N . ASN A 1 228 ? 7.127 10.582 19.705 1.00 21.66 287 ASN A N 1
ATOM 1776 C CA . ASN A 1 228 ? 7.988 11.466 20.477 1.00 24.53 287 ASN A CA 1
ATOM 1777 C C . ASN A 1 228 ? 8.060 10.982 21.914 1.00 24.58 287 ASN A C 1
ATOM 1778 O O . ASN A 1 228 ? 7.041 10.644 22.512 1.00 24.31 287 ASN A O 1
ATOM 1783 N N . ALA A 1 229 ? 9.262 10.952 22.474 1.00 20.28 288 ALA A N 1
ATOM 1784 C CA . ALA A 1 229 ? 9.428 10.429 23.819 1.00 25.55 288 ALA A CA 1
ATOM 1785 C C . ALA A 1 229 ? 10.350 11.303 24.655 1.00 30.36 288 ALA A C 1
ATOM 1786 O O . ALA A 1 229 ? 11.360 11.811 24.170 1.00 30.38 288 ALA A O 1
ATOM 1796 N N . ALA A 1 231 ? 12.620 10.667 27.455 1.00 30.16 290 ALA A N 1
ATOM 1797 C CA . ALA A 1 231 ? 13.312 9.655 28.240 1.00 31.86 290 ALA A CA 1
ATOM 1798 C C . ALA A 1 231 ? 13.943 10.241 29.501 1.00 32.47 290 ALA A C 1
ATOM 1799 O O . ALA A 1 231 ? 14.490 11.345 29.491 1.00 26.52 290 ALA A O 1
ATOM 1801 N N . GLN A 1 232 ? 13.853 9.489 30.589 1.00 30.31 291 GLN A N 1
ATOM 1802 C CA . GLN A 1 232 ? 14.493 9.848 31.840 1.00 29.83 291 GLN A CA 1
ATOM 1803 C C . GLN A 1 232 ? 15.997 9.623 31.708 1.00 31.45 291 GLN A C 1
ATOM 1804 O O . GLN A 1 232 ? 16.430 8.669 31.060 1.00 34.60 291 GLN A O 1
ATOM 1810 N N . GLN A 1 233 ? 16.791 10.502 32.311 1.00 30.79 292 GLN A N 1
ATOM 1811 C CA . GLN A 1 233 ? 18.233 10.292 32.384 1.00 30.76 292 GLN A CA 1
ATOM 1812 C C . GLN A 1 233 ? 18.549 9.391 33.574 1.00 27.76 292 GLN A C 1
ATOM 1813 O O . GLN A 1 233 ? 19.021 9.862 34.607 1.00 32.39 292 GLN A O 1
ATOM 1819 N N . HIS A 1 234 ? 18.289 8.096 33.415 1.00 30.88 293 HIS A N 1
ATOM 1820 C CA . HIS A 1 234 ? 18.374 7.135 34.517 1.00 34.86 293 HIS A CA 1
ATOM 1821 C C . HIS A 1 234 ? 19.723 7.143 35.241 1.00 36.87 293 HIS A C 1
ATOM 1822 O O . HIS A 1 234 ? 19.774 7.099 36.470 1.00 36.62 293 HIS A O 1
ATOM 1829 N N . GLY A 1 235 ? 20.810 7.205 34.479 1.00 37.77 294 GLY A N 1
ATOM 1830 C CA . GLY A 1 235 ? 22.142 7.236 35.058 1.00 38.55 294 GLY A CA 1
ATOM 1831 C C . GLY A 1 235 ? 22.389 8.444 35.944 1.00 39.62 294 GLY A C 1
ATOM 1832 O O . GLY A 1 235 ? 22.905 8.318 37.057 1.00 39.64 294 GLY A O 1
ATOM 1833 N N . GLN A 1 236 ? 22.024 9.622 35.453 1.00 37.65 295 GLN A N 1
ATOM 1834 C CA . GLN A 1 236 ? 22.239 10.850 36.208 1.00 40.95 295 GLN A CA 1
ATOM 1835 C C . GLN A 1 236 ? 21.432 10.850 37.505 1.00 39.58 295 GLN A C 1
ATOM 1836 O O . GLN A 1 236 ? 21.937 11.222 38.564 1.00 38.46 295 GLN A O 1
ATOM 1842 N N . ILE A 1 237 ? 20.176 10.425 37.416 1.00 41.52 296 ILE A N 1
ATOM 1843 C CA . ILE A 1 237 ? 19.316 10.342 38.590 1.00 39.59 296 ILE A CA 1
ATOM 1844 C C . ILE A 1 237 ? 19.912 9.417 39.647 1.00 34.24 296 ILE A C 1
ATOM 1845 O O . ILE A 1 237 ? 19.894 9.726 40.839 1.00 29.13 296 ILE A O 1
ATOM 1850 N N . ALA A 1 238 ? 20.449 8.286 39.201 1.00 30.47 297 ALA A N 1
ATOM 1851 C CA . ALA A 1 238 ? 21.030 7.308 40.113 1.00 34.71 297 ALA A CA 1
ATOM 1852 C C . ALA A 1 238 ? 22.273 7.871 40.790 1.00 36.35 297 ALA A C 1
ATOM 1853 O O . ALA A 1 238 ? 22.435 7.771 42.007 1.00 34.13 297 ALA A O 1
ATOM 1855 N N . ALA A 1 239 ? 23.145 8.472 39.987 1.00 41.75 298 ALA A N 1
ATOM 1856 C CA . ALA A 1 239 ? 24.382 9.060 40.487 1.00 43.00 298 ALA A CA 1
ATOM 1857 C C . ALA A 1 239 ? 24.111 10.149 41.517 1.00 42.60 298 ALA A C 1
ATOM 1858 O O . ALA A 1 239 ? 24.739 10.181 42.577 1.00 39.22 298 ALA A O 1
ATOM 1860 N N . THR A 1 240 ? 23.184 11.047 41.200 1.00 42.74 299 THR A N 1
ATOM 1861 C CA . THR A 1 240 ? 22.845 12.132 42.115 1.00 37.39 299 THR A CA 1
ATOM 1862 C C . THR A 1 240 ? 22.233 11.580 43.399 1.00 33.81 299 THR A C 1
ATOM 1863 O O . THR A 1 240 ? 22.620 11.974 44.497 1.00 38.79 299 THR A O 1
ATOM 1867 N N . ALA A 1 241 ? 21.289 10.654 43.253 1.00 34.37 300 ALA A N 1
ATOM 1868 C CA . ALA A 1 241 ? 20.635 10.041 44.401 1.00 35.65 300 ALA A CA 1
ATOM 1869 C C . ALA A 1 241 ? 21.649 9.293 45.257 1.00 33.14 300 ALA A C 1
ATOM 1870 O O . ALA A 1 241 ? 21.552 9.278 46.486 1.00 32.15 300 ALA A O 1
ATOM 1872 N N . LEU A 1 242 ? 22.620 8.670 44.598 1.00 31.41 301 LEU A N 1
ATOM 1873 C CA . LEU A 1 242 ? 23.661 7.928 45.292 1.00 34.55 301 LEU A CA 1
ATOM 1874 C C . LEU A 1 242 ? 24.589 8.877 46.039 1.00 41.28 301 LEU A C 1
ATOM 1875 O O . LEU A 1 242 ? 24.908 8.660 47.210 1.00 42.86 301 LEU A O 1
ATOM 1880 N N . GLU A 1 243 ? 25.013 9.938 45.359 1.00 37.31 302 GLU A N 1
ATOM 1881 C CA . GLU A 1 243 ? 25.890 10.923 45.972 1.00 36.61 302 GLU A CA 1
ATOM 1882 C C . GLU A 1 243 ? 25.277 11.443 47.267 1.00 40.50 302 GLU A C 1
ATOM 1883 O O . GLU A 1 243 ? 25.957 11.551 48.286 1.00 43.46 302 GLU A O 1
ATOM 1889 N N . LEU A 1 244 ? 23.987 11.759 47.221 1.00 38.99 303 LEU A N 1
ATOM 1890 C CA . LEU A 1 244 ? 23.283 12.284 48.386 1.00 40.04 303 LEU A CA 1
ATOM 1891 C C . LEU A 1 244 ? 23.189 11.248 49.507 1.00 39.26 303 LEU A C 1
ATOM 1892 O O . LEU A 1 244 ? 23.200 11.598 50.687 1.00 38.99 303 LEU A O 1
ATOM 1897 N N . ALA A 1 245 ? 23.099 9.974 49.134 1.00 43.01 304 ALA A N 1
ATOM 1898 C CA . ALA A 1 245 ? 22.999 8.894 50.114 1.00 46.12 304 ALA A CA 1
ATOM 1899 C C . ALA A 1 245 ? 24.288 8.730 50.907 1.00 50.31 304 ALA A C 1
ATOM 1900 O O . ALA A 1 245 ? 24.272 8.686 52.138 1.00 46.33 304 ALA A O 1
ATOM 1902 N N . LEU A 1 246 ? 25.401 8.635 50.190 1.00 51.12 305 LEU A N 1
ATOM 1903 C CA . LEU A 1 246 ? 26.699 8.431 50.814 1.00 49.84 305 LEU A CA 1
ATOM 1904 C C . LEU A 1 246 ? 27.128 9.641 51.640 1.00 49.84 305 LEU A C 1
ATOM 1905 O O . LEU A 1 246 ? 27.689 9.493 52.725 1.00 51.22 305 LEU A O 1
ATOM 1910 N N . ALA A 1 247 ? 26.859 10.838 51.130 1.00 49.94 306 ALA A N 1
ATOM 1911 C CA . ALA A 1 247 ? 27.200 12.057 51.856 1.00 52.55 306 ALA A CA 1
ATOM 1912 C C . ALA A 1 247 ? 26.479 12.086 53.198 1.00 55.67 306 ALA A C 1
ATOM 1913 O O . ALA A 1 247 ? 26.990 12.627 54.177 1.00 58.63 306 ALA A O 1
ATOM 1915 N N . ALA A 1 248 ? 25.290 11.493 53.237 1.00 54.50 307 ALA A N 1
ATOM 1916 C CA . ALA A 1 248 ? 24.522 11.394 54.473 1.00 57.28 307 ALA A CA 1
ATOM 1917 C C . ALA A 1 248 ? 25.104 10.334 55.405 1.00 59.74 307 ALA A C 1
ATOM 1918 O O . ALA A 1 248 ? 25.361 10.602 56.578 1.00 62.29 307 ALA A O 1
ATOM 1920 N N . ILE A 1 249 ? 25.312 9.133 54.874 1.00 55.77 308 ILE A N 1
ATOM 1921 C CA . ILE A 1 249 ? 25.822 8.013 55.659 1.00 55.55 308 ILE A CA 1
ATOM 1922 C C . ILE A 1 249 ? 27.199 8.293 56.244 1.00 59.17 308 ILE A C 1
ATOM 1923 O O . ILE A 1 249 ? 27.439 8.068 57.428 1.00 60.62 308 ILE A O 1
ATOM 1928 N N . GLU A 1 250 ? 28.099 8.786 55.403 1.00 64.03 309 GLU A N 1
ATOM 1929 C CA . GLU A 1 250 ? 29.505 8.902 55.771 1.00 69.38 309 GLU A CA 1
ATOM 1930 C C . GLU A 1 250 ? 29.890 10.262 56.356 1.00 71.72 309 GLU A C 1
ATOM 1931 O O . GLU A 1 250 ? 30.765 10.343 57.218 1.00 74.40 309 GLU A O 1
ATOM 1937 N N . GLU A 1 251 ? 29.238 11.325 55.896 1.00 72.77 310 GLU A N 1
ATOM 1938 C CA . GLU A 1 251 ? 29.557 12.670 56.372 1.00 79.68 310 GLU A CA 1
ATOM 1939 C C . GLU A 1 251 ? 28.417 13.331 57.149 1.00 81.51 310 GLU A C 1
ATOM 1940 O O . GLU A 1 251 ? 28.485 14.515 57.477 1.00 79.40 310 GLU A O 1
ATOM 1946 N N . LYS A 1 252 ? 27.373 12.559 57.435 1.00 84.39 311 LYS A N 1
ATOM 1947 C CA . LYS A 1 252 ? 26.229 13.031 58.220 1.00 88.50 311 LYS A CA 1
ATOM 1948 C C . LYS A 1 252 ? 25.495 14.253 57.645 1.00 86.60 311 LYS A C 1
ATOM 1949 O O . LYS A 1 252 ? 24.490 14.692 58.204 1.00 87.96 311 LYS A O 1
ATOM 1955 N N . ARG A 1 253 ? 25.981 14.804 56.537 1.00 83.25 312 ARG A N 1
ATOM 1956 C CA . ARG A 1 253 ? 25.299 15.949 55.941 1.00 83.91 312 ARG A CA 1
ATOM 1957 C C . ARG A 1 253 ? 24.076 15.536 55.119 1.00 80.46 312 ARG A C 1
ATOM 1958 O O . ARG A 1 253 ? 24.144 14.636 54.278 1.00 77.71 312 ARG A O 1
ATOM 1966 N N . TYR A 1 254 ? 22.959 16.209 55.376 1.00 78.22 313 TYR A N 1
ATOM 1967 C CA . TYR A 1 254 ? 21.699 15.919 54.705 1.00 72.25 313 TYR A CA 1
ATOM 1968 C C . TYR A 1 254 ? 20.944 17.227 54.512 1.00 71.25 313 TYR A C 1
ATOM 1969 O O . TYR A 1 254 ? 20.494 17.843 55.477 1.00 69.63 313 TYR A O 1
ATOM 1978 N N . GLU A 1 255 ? 20.811 17.650 53.261 1.00 71.85 314 GLU A N 1
ATOM 1979 C CA . GLU A 1 255 ? 20.211 18.941 52.959 1.00 71.85 314 GLU A CA 1
ATOM 1980 C C . GLU A 1 255 ? 18.946 18.782 52.120 1.00 67.88 314 GLU A C 1
ATOM 1981 O O . GLU A 1 255 ? 19.014 18.420 50.946 1.00 63.12 314 GLU A O 1
ATOM 1987 N N . PRO A 1 256 ? 17.782 19.052 52.735 1.00 65.72 315 PRO A N 1
ATOM 1988 C CA . PRO A 1 256 ? 16.463 18.915 52.105 1.00 62.13 315 PRO A CA 1
ATOM 1989 C C . PRO A 1 256 ? 16.340 19.752 50.839 1.00 60.20 315 PRO A C 1
ATOM 1990 O O . PRO A 1 256 ? 17.108 20.695 50.640 1.00 58.95 315 PRO A O 1
ATOM 1994 N N . GLY A 1 257 ? 15.379 19.403 49.991 1.00 54.01 316 GLY A N 1
ATOM 1995 C CA . GLY A 1 257 ? 15.175 20.116 48.746 1.00 50.04 316 GLY A CA 1
ATOM 1996 C C . GLY A 1 257 ? 15.043 19.173 47.567 1.00 49.83 316 GLY A C 1
ATOM 1997 O O . GLY A 1 257 ? 15.139 17.951 47.718 1.00 47.99 316 GLY A O 1
ATOM 1998 N N . VAL A 1 258 ? 14.828 19.746 46.388 1.00 45.69 317 VAL A N 1
ATOM 1999 C CA . VAL A 1 258 ? 14.606 18.964 45.182 1.00 46.68 317 VAL A CA 1
ATOM 2000 C C . VAL A 1 258 ? 15.732 19.138 44.171 1.00 47.29 317 VAL A C 1
ATOM 2001 O O . VAL A 1 258 ? 16.088 20.259 43.814 1.00 48.66 317 VAL A O 1
ATOM 2005 N N . HIS A 1 259 ? 16.287 18.021 43.712 1.00 43.85 318 HIS A N 1
ATOM 2006 C CA . HIS A 1 259 ? 17.272 18.038 42.638 1.00 45.60 318 HIS A CA 1
ATOM 2007 C C . HIS A 1 259 ? 16.628 17.554 41.346 1.00 44.69 318 HIS A C 1
ATOM 2008 O O . HIS A 1 259 ? 16.399 16.357 41.166 1.00 40.42 318 HIS A O 1
ATOM 2015 N N . ALA A 1 260 ? 16.332 18.487 40.448 1.00 37.67 319 ALA A N 1
ATOM 2016 C CA . ALA A 1 260 ? 15.693 18.139 39.184 1.00 40.52 319 ALA A CA 1
ATOM 2017 C C . ALA A 1 260 ? 16.716 17.799 38.107 1.00 41.79 319 ALA A C 1
ATOM 2018 O O . ALA A 1 260 ? 17.709 18.504 37.933 1.00 48.32 319 ALA A O 1
ATOM 2020 N N . VAL A 1 261 ? 16.462 16.712 37.387 1.00 39.00 320 VAL A N 1
ATOM 2021 C CA . VAL A 1 261 ? 17.305 16.310 36.272 1.00 38.24 320 VAL A CA 1
ATOM 2022 C C . VAL A 1 261 ? 16.468 16.334 34.997 1.00 39.51 320 VAL A C 1
ATOM 2023 O O . VAL A 1 261 ? 15.378 15.768 34.954 1.00 44.28 320 VAL A O 1
ATOM 2027 N N . GLY A 1 262 ? 16.974 16.999 33.964 1.00 40.69 321 GLY A N 1
ATOM 2028 C CA . GLY A 1 262 ? 16.244 17.141 32.717 1.00 39.09 321 GLY A CA 1
ATOM 2029 C C . GLY A 1 262 ? 16.041 15.823 31.997 1.00 36.17 321 GLY A C 1
ATOM 2030 O O . GLY A 1 262 ? 16.792 14.871 32.198 1.00 37.78 321 GLY A O 1
ATOM 2031 N N . ARG A 1 263 ? 15.013 15.766 31.158 1.00 30.87 322 ARG A N 1
ATOM 2032 C CA . ARG A 1 263 ? 14.756 14.583 30.346 1.00 31.43 322 ARG A CA 1
ATOM 2033 C C . ARG A 1 263 ? 15.360 14.700 28.945 1.00 36.09 322 ARG A C 1
ATOM 2034 O O . ARG A 1 263 ? 15.644 15.800 28.471 1.00 36.57 322 ARG A O 1
ATOM 2042 N N . THR A 1 264 ? 15.552 13.557 28.290 1.00 33.03 323 THR A N 1
ATOM 2043 C CA . THR A 1 264 ? 16.085 13.522 26.932 1.00 36.28 323 THR A CA 1
ATOM 2044 C C . THR A 1 264 ? 14.960 13.401 25.910 1.00 34.56 323 THR A C 1
ATOM 2045 O O . THR A 1 264 ? 14.206 12.432 25.918 1.00 34.58 323 THR A O 1
ATOM 2049 N N . PHE A 1 265 ? 14.856 14.389 25.030 1.00 32.55 324 PHE A N 1
ATOM 2050 C CA . PHE A 1 265 ? 13.787 14.429 24.039 1.00 31.72 324 PHE A CA 1
ATOM 2051 C C . PHE A 1 265 ? 14.122 13.613 22.787 1.00 34.37 324 PHE A C 1
ATOM 2052 O O . PHE A 1 265 ? 15.038 13.953 22.040 1.00 39.97 324 PHE A O 1
ATOM 2060 N N . LYS A 1 266 ? 13.376 12.533 22.569 1.00 27.77 325 LYS A N 1
ATOM 2061 C CA . LYS A 1 266 ? 13.464 11.773 21.329 1.00 30.49 325 LYS A CA 1
ATOM 2062 C C . LYS A 1 266 ? 12.391 12.273 20.371 1.00 29.26 325 LYS A C 1
ATOM 2063 O O . LYS A 1 266 ? 11.239 11.840 20.440 1.00 28.90 325 LYS A O 1
ATOM 2069 N N . GLN A 1 267 ? 12.758 13.192 19.485 1.00 28.31 326 GLN A N 1
ATOM 2070 C CA . GLN A 1 267 ? 11.792 13.750 18.548 1.00 28.80 326 GLN A CA 1
ATOM 2071 C C . GLN A 1 267 ? 11.761 12.936 17.261 1.00 33.34 326 GLN A C 1
ATOM 2072 O O . GLN A 1 267 ? 12.469 13.243 16.301 1.00 36.07 326 GLN A O 1
ATOM 2078 N N . ARG A 1 268 ? 10.936 11.893 17.252 1.00 30.09 327 ARG A N 1
ATOM 2079 C CA . ARG A 1 268 ? 10.850 10.985 16.113 1.00 32.95 327 ARG A CA 1
ATOM 2080 C C . ARG A 1 268 ? 9.894 11.504 15.048 1.00 36.75 327 ARG A C 1
ATOM 2081 O O . ARG A 1 268 ? 9.974 11.117 13.882 1.00 41.30 327 ARG A O 1
ATOM 2089 N N . ILE A 1 269 ? 8.976 12.371 15.456 1.00 30.13 328 ILE A N 1
ATOM 2090 C CA . ILE A 1 269 ? 8.021 12.956 14.523 1.00 34.56 328 ILE A CA 1
ATOM 2091 C C . ILE A 1 269 ? 8.642 14.133 13.769 1.00 38.80 328 ILE A C 1
ATOM 2092 O O . ILE A 1 269 ? 9.028 15.135 14.370 1.00 38.05 328 ILE A O 1
ATOM 2097 N N . SER A 1 270 ? 8.738 13.999 12.449 1.00 42.35 329 SER A N 1
ATOM 2098 C CA . SER A 1 270 ? 9.358 15.018 11.608 1.00 48.32 329 SER A CA 1
ATOM 2099 C C . SER A 1 270 ? 8.676 16.371 11.772 1.00 46.10 329 SER A C 1
ATOM 2100 O O . SER A 1 270 ? 7.477 16.497 11.535 1.00 44.74 329 SER A O 1
ATOM 2103 N N . HIS B 1 1 ? 13.724 -16.918 62.095 1.00 48.60 60 HIS B N 1
ATOM 2104 C CA . HIS B 1 1 ? 12.794 -16.640 61.004 1.00 43.86 60 HIS B CA 1
ATOM 2105 C C . HIS B 1 1 ? 12.581 -15.140 60.791 1.00 40.42 60 HIS B C 1
ATOM 2106 O O . HIS B 1 1 ? 12.439 -14.377 61.748 1.00 40.37 60 HIS B O 1
ATOM 2113 N N . THR B 1 2 ? 12.549 -14.724 59.529 1.00 36.08 61 THR B N 1
ATOM 2114 C CA . THR B 1 2 ? 12.401 -13.311 59.194 1.00 35.63 61 THR B CA 1
ATOM 2115 C C . THR B 1 2 ? 11.131 -13.045 58.393 1.00 33.32 61 THR B C 1
ATOM 2116 O O . THR B 1 2 ? 10.718 -11.895 58.222 1.00 34.93 61 THR B O 1
ATOM 2120 N N . ARG B 1 3 ? 10.523 -14.117 57.897 1.00 29.95 62 ARG B N 1
ATOM 2121 C CA . ARG B 1 3 ? 9.382 -14.013 56.994 1.00 31.48 62 ARG B CA 1
ATOM 2122 C C . ARG B 1 3 ? 9.695 -13.115 55.807 1.00 35.78 62 ARG B C 1
ATOM 2123 O O . ARG B 1 3 ? 8.858 -12.332 55.355 1.00 32.27 62 ARG B O 1
ATOM 2131 N N . THR B 1 4 ? 10.922 -13.233 55.317 1.00 36.44 63 THR B N 1
ATOM 2132 C CA . THR B 1 4 ? 11.326 -12.571 54.092 1.00 27.06 63 THR B CA 1
ATOM 2133 C C . THR B 1 4 ? 11.966 -13.608 53.186 1.00 28.73 63 THR B C 1
ATOM 2134 O O . THR B 1 4 ? 12.616 -14.547 53.655 1.00 33.49 63 THR B O 1
ATOM 2138 N N . LEU B 1 5 ? 11.762 -13.443 51.887 1.00 24.46 64 LEU B N 1
ATOM 2139 C CA . LEU B 1 5 ? 12.361 -14.319 50.899 1.00 25.39 64 LEU B CA 1
ATOM 2140 C C . LEU B 1 5 ? 13.289 -13.472 50.035 1.00 25.44 64 LEU B C 1
ATOM 2141 O O . LEU B 1 5 ? 13.006 -12.303 49.779 1.00 27.87 64 LEU B O 1
ATOM 2146 N N . GLY B 1 6 ? 14.401 -14.051 49.598 1.00 21.50 65 GLY B N 1
ATOM 2147 C CA . GLY B 1 6 ? 15.308 -13.345 48.710 1.00 22.64 65 GLY B CA 1
ATOM 2148 C C . GLY B 1 6 ? 15.199 -13.851 47.284 1.00 21.79 65 GLY B C 1
ATOM 2149 O O . GLY B 1 6 ? 14.884 -15.020 47.062 1.00 20.59 65 GLY B O 1
ATOM 2150 N N . PHE B 1 7 ? 15.460 -12.975 46.316 1.00 16.16 66 PHE B N 1
ATOM 2151 C CA . PHE B 1 7 ? 15.507 -13.370 44.919 1.00 17.58 66 PHE B CA 1
ATOM 2152 C C . PHE B 1 7 ? 16.732 -12.753 44.247 1.00 17.59 66 PHE B C 1
ATOM 2153 O O . PHE B 1 7 ? 16.830 -11.535 44.110 1.00 20.73 66 PHE B O 1
ATOM 2161 N N . ILE B 1 8 ? 17.675 -13.601 43.855 1.00 18.02 67 ILE B N 1
ATOM 2162 C CA . ILE B 1 8 ? 18.834 -13.160 43.096 1.00 18.81 67 ILE B CA 1
ATOM 2163 C C . ILE B 1 8 ? 18.570 -13.407 41.622 1.00 20.52 67 ILE B C 1
ATOM 2164 O O . ILE B 1 8 ? 18.413 -14.556 41.199 1.00 20.60 67 ILE B O 1
ATOM 2169 N N . LEU B 1 9 ? 18.524 -12.337 40.836 1.00 17.44 68 LEU B N 1
ATOM 2170 C CA . LEU B 1 9 ? 18.315 -12.472 39.401 1.00 20.92 68 LEU B CA 1
ATOM 2171 C C . LEU B 1 9 ? 19.452 -11.802 38.622 1.00 24.36 68 LEU B C 1
ATOM 2172 O O . LEU B 1 9 ? 20.174 -10.963 39.165 1.00 20.04 68 LEU B O 1
ATOM 2177 N N . PRO B 1 10 ? 19.631 -12.194 37.352 1.00 28.09 69 PRO B N 1
ATOM 2178 C CA . PRO B 1 10 ? 20.793 -11.725 36.591 1.00 31.49 69 PRO B CA 1
ATOM 2179 C C . PRO B 1 10 ? 20.661 -10.299 36.077 1.00 28.87 69 PRO B C 1
ATOM 2180 O O . PRO B 1 10 ? 21.671 -9.617 35.932 1.00 33.33 69 PRO B O 1
ATOM 2184 N N . ASP B 1 11 ? 19.442 -9.856 35.798 1.00 24.15 70 ASP B N 1
ATOM 2185 C CA . ASP B 1 11 ? 19.257 -8.592 35.097 1.00 28.13 70 ASP B CA 1
ATOM 2186 C C . ASP B 1 11 ? 17.897 -7.975 35.376 1.00 23.76 70 ASP B C 1
ATOM 2187 O O . ASP B 1 11 ? 16.861 -8.492 34.959 1.00 21.75 70 ASP B O 1
ATOM 2192 N N . LEU B 1 12 ? 17.919 -6.849 36.078 1.00 25.65 71 LEU B N 1
ATOM 2193 C CA . LEU B 1 12 ? 16.702 -6.130 36.428 1.00 28.93 71 LEU B CA 1
ATOM 2194 C C . LEU B 1 12 ? 15.957 -5.630 35.196 1.00 28.48 71 LEU B C 1
ATOM 2195 O O . LEU B 1 12 ? 14.744 -5.427 35.237 1.00 30.42 71 LEU B O 1
ATOM 2200 N N . GLU B 1 13 ? 16.688 -5.423 34.105 1.00 28.97 72 GLU B N 1
ATOM 2201 C CA . GLU B 1 13 ? 16.087 -4.880 32.889 1.00 37.63 72 GLU B CA 1
ATOM 2202 C C . GLU B 1 13 ? 15.439 -5.947 32.003 1.00 40.74 72 GLU B C 1
ATOM 2203 O O . GLU B 1 13 ? 14.709 -5.622 31.067 1.00 44.04 72 GLU B O 1
ATOM 2209 N N . ASN B 1 14 ? 15.718 -7.215 32.289 1.00 34.41 73 ASN B N 1
ATOM 2210 C CA . ASN B 1 14 ? 15.048 -8.311 31.597 1.00 31.84 73 ASN B CA 1
ATOM 2211 C C . ASN B 1 14 ? 13.602 -8.412 32.077 1.00 31.22 73 ASN B C 1
ATOM 2212 O O . ASN B 1 14 ? 13.353 -8.739 33.236 1.00 29.19 73 ASN B O 1
ATOM 2217 N N . PRO B 1 15 ? 12.643 -8.122 31.184 1.00 36.78 74 PRO B N 1
ATOM 2218 C CA . PRO B 1 15 ? 11.222 -8.032 31.539 1.00 35.68 74 PRO B CA 1
ATOM 2219 C C . PRO B 1 15 ? 10.653 -9.330 32.106 1.00 31.77 74 PRO B C 1
ATOM 2220 O O . PRO B 1 15 ? 9.699 -9.287 32.883 1.00 32.29 74 PRO B O 1
ATOM 2224 N N . SER B 1 16 ? 11.224 -10.466 31.719 1.00 31.12 75 SER B N 1
ATOM 2225 C CA . SER B 1 16 ? 10.758 -11.752 32.226 1.00 29.43 75 SER B CA 1
ATOM 2226 C C . SER B 1 16 ? 11.107 -11.932 33.699 1.00 29.88 75 SER B C 1
ATOM 2227 O O . SER B 1 16 ? 10.287 -12.400 34.488 1.00 32.28 75 SER B O 1
ATOM 2230 N N . TYR B 1 17 ? 12.325 -11.557 34.073 1.00 23.80 76 TYR B N 1
ATOM 2231 C CA . TYR B 1 17 ? 12.710 -11.624 35.474 1.00 25.41 76 TYR B CA 1
ATOM 2232 C C . TYR B 1 17 ? 11.894 -10.644 36.319 1.00 25.40 76 TYR B C 1
ATOM 2233 O O . TYR B 1 17 ? 11.495 -10.968 37.434 1.00 25.63 76 TYR B O 1
ATOM 2242 N N . ALA B 1 18 ? 11.636 -9.456 35.777 1.00 29.51 77 ALA B N 1
ATOM 2243 C CA . ALA B 1 18 ? 10.821 -8.460 36.473 1.00 28.36 77 ALA B CA 1
ATOM 2244 C C . ALA B 1 18 ? 9.399 -8.972 36.700 1.00 25.56 77 ALA B C 1
ATOM 2245 O O . ALA B 1 18 ? 8.837 -8.825 37.788 1.00 27.85 77 ALA B O 1
ATOM 2247 N N . ARG B 1 19 ? 8.824 -9.576 35.667 1.00 23.16 78 ARG B N 1
ATOM 2248 C CA . ARG B 1 19 ? 7.484 -10.132 35.757 1.00 28.07 78 ARG B CA 1
ATOM 2249 C C . ARG B 1 19 ? 7.422 -11.248 36.798 1.00 26.92 78 ARG B C 1
ATOM 2250 O O . ARG B 1 19 ? 6.525 -11.280 37.644 1.00 26.48 78 ARG B O 1
ATOM 2258 N N . ILE B 1 20 ? 8.388 -12.157 36.746 1.00 25.51 79 ILE B N 1
ATOM 2259 C CA . ILE B 1 20 ? 8.457 -13.231 37.724 1.00 26.23 79 ILE B CA 1
ATOM 2260 C C . ILE B 1 20 ? 8.645 -12.666 39.131 1.00 25.56 79 ILE B C 1
ATOM 2261 O O . ILE B 1 20 ? 7.955 -13.066 40.066 1.00 26.53 79 ILE B O 1
ATOM 2266 N N . ALA B 1 21 ? 9.572 -11.724 39.274 1.00 29.27 80 ALA B N 1
ATOM 2267 C CA . ALA B 1 21 ? 9.820 -11.091 40.567 1.00 29.37 80 ALA B CA 1
ATOM 2268 C C . ALA B 1 21 ? 8.557 -10.430 41.111 1.00 29.35 80 ALA B C 1
ATOM 2269 O O . ALA B 1 21 ? 8.295 -10.466 42.312 1.00 26.26 80 ALA B O 1
ATOM 2271 N N . LYS B 1 22 ? 7.773 -9.833 40.220 1.00 30.00 81 LYS B N 1
ATOM 2272 C CA . LYS B 1 22 ? 6.531 -9.179 40.618 1.00 34.82 81 LYS B CA 1
ATOM 2273 C C . LYS B 1 22 ? 5.484 -10.202 41.041 1.00 32.09 81 LYS B C 1
ATOM 2274 O O . LYS B 1 22 ? 4.786 -10.014 42.037 1.00 33.23 81 LYS B O 1
ATOM 2280 N N . GLN B 1 23 ? 5.379 -11.288 40.281 1.00 29.99 82 GLN B N 1
ATOM 2281 C CA . GLN B 1 23 ? 4.434 -12.360 40.602 1.00 29.44 82 GLN B CA 1
ATOM 2282 C C . GLN B 1 23 ? 4.808 -13.064 41.902 1.00 27.63 82 GLN B C 1
ATOM 2283 O O . GLN B 1 23 ? 3.937 -13.475 42.671 1.00 32.29 82 GLN B O 1
ATOM 2289 N N . LEU B 1 24 ? 6.106 -13.219 42.138 1.00 26.73 83 LEU B N 1
ATOM 2290 C CA . LEU B 1 24 ? 6.576 -13.794 43.391 1.00 29.08 83 LEU B CA 1
ATOM 2291 C C . LEU B 1 24 ? 6.207 -12.891 44.558 1.00 29.32 83 LEU B C 1
ATOM 2292 O O . LEU B 1 24 ? 5.693 -13.357 45.572 1.00 33.92 83 LEU B O 1
ATOM 2297 N N . GLU B 1 25 ? 6.469 -11.596 44.412 1.00 31.65 84 GLU B N 1
ATOM 2298 C CA . GLU B 1 25 ? 6.235 -10.657 45.507 1.00 34.20 84 GLU B CA 1
ATOM 2299 C C . GLU B 1 25 ? 4.759 -10.614 45.901 1.00 30.76 84 GLU B C 1
ATOM 2300 O O . GLU B 1 25 ? 4.426 -10.545 47.085 1.00 30.39 84 GLU B O 1
ATOM 2306 N N . GLN B 1 26 ? 3.884 -10.669 44.901 1.00 30.37 85 GLN B N 1
ATOM 2307 C CA . GLN B 1 26 ? 2.444 -10.662 45.128 1.00 35.16 85 GLN B CA 1
ATOM 2308 C C . GLN B 1 26 ? 1.991 -11.902 45.889 1.00 39.47 85 GLN B C 1
ATOM 2309 O O . GLN B 1 26 ? 1.298 -11.807 46.905 1.00 41.51 85 GLN B O 1
ATOM 2315 N N . GLY B 1 27 ? 2.380 -13.068 45.384 1.00 39.71 86 GLY B N 1
ATOM 2316 C CA . GLY B 1 27 ? 2.028 -14.325 46.015 1.00 40.01 86 GLY B CA 1
ATOM 2317 C C . GLY B 1 27 ? 2.598 -14.428 47.414 1.00 34.70 86 GLY B C 1
ATOM 2318 O O . GLY B 1 27 ? 1.932 -14.910 48.325 1.00 37.70 86 GLY B O 1
ATOM 2319 N N . ALA B 1 28 ? 3.835 -13.972 47.587 1.00 34.29 87 ALA B N 1
ATOM 2320 C CA . ALA B 1 28 ? 4.483 -14.014 48.894 1.00 33.57 87 ALA B CA 1
ATOM 2321 C C . ALA B 1 28 ? 3.730 -13.145 49.890 1.00 32.91 87 ALA B C 1
ATOM 2322 O O . ALA B 1 28 ? 3.510 -13.538 51.042 1.00 33.19 87 ALA B O 1
ATOM 2324 N N . ARG B 1 29 ? 3.333 -11.961 49.437 1.00 35.49 88 ARG B N 1
ATOM 2325 C CA . ARG B 1 29 ? 2.621 -11.013 50.289 1.00 36.27 88 ARG B CA 1
ATOM 2326 C C . ARG B 1 29 ? 1.325 -11.605 50.839 1.00 38.16 88 ARG B C 1
ATOM 2327 O O . ARG B 1 29 ? 1.005 -11.434 52.016 1.00 38.79 88 ARG B O 1
ATOM 2335 N N . ALA B 1 30 ? 0.587 -12.310 49.988 1.00 41.65 89 ALA B N 1
ATOM 2336 C CA . ALA B 1 30 ? -0.652 -12.959 50.411 1.00 45.90 89 ALA B CA 1
ATOM 2337 C C . ALA B 1 30 ? -0.396 -14.033 51.467 1.00 46.51 89 ALA B C 1
ATOM 2338 O O . ALA B 1 30 ? -1.290 -14.388 52.231 1.00 50.30 89 ALA B O 1
ATOM 2340 N N . ARG B 1 31 ? 0.827 -14.552 51.504 1.00 42.15 90 ARG B N 1
ATOM 2341 C CA . ARG B 1 31 ? 1.189 -15.583 52.470 1.00 43.67 90 ARG B CA 1
ATOM 2342 C C . ARG B 1 31 ? 1.862 -15.016 53.714 1.00 42.49 90 ARG B C 1
ATOM 2343 O O . ARG B 1 31 ? 2.186 -15.758 54.642 1.00 45.81 90 ARG B O 1
ATOM 2351 N N . GLY B 1 32 ? 2.072 -13.703 53.731 1.00 38.96 91 GLY B N 1
ATOM 2352 C CA . GLY B 1 32 ? 2.679 -13.047 54.876 1.00 39.31 91 GLY B CA 1
ATOM 2353 C C . GLY B 1 32 ? 4.190 -12.918 54.786 1.00 40.49 91 GLY B C 1
ATOM 2354 O O . GLY B 1 32 ? 4.858 -12.712 55.802 1.00 39.53 91 GLY B O 1
ATOM 2355 N N . TYR B 1 33 ? 4.733 -13.044 53.575 1.00 31.67 92 TYR B N 1
ATOM 2356 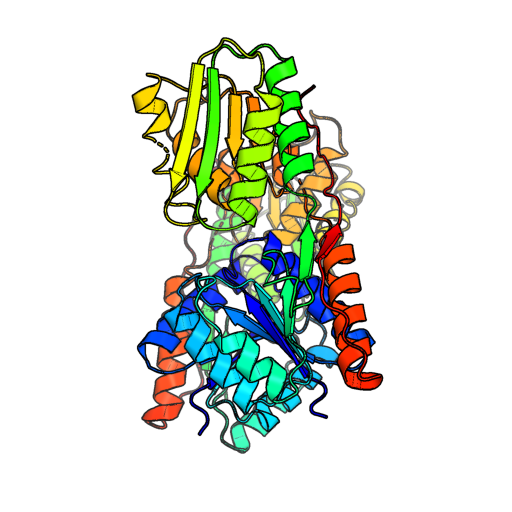C CA . TYR B 1 33 ? 6.171 -12.899 53.361 1.00 28.13 92 TYR B CA 1
ATOM 2357 C C . TYR B 1 33 ? 6.479 -11.661 52.523 1.00 26.59 92 TYR B C 1
ATOM 2358 O O . TYR B 1 33 ? 5.704 -11.299 51.640 1.00 29.89 92 TYR B O 1
ATOM 2367 N N . GLN B 1 34 ? 7.613 -11.021 52.801 1.00 24.99 93 GLN B N 1
ATOM 2368 C CA . GLN B 1 34 ? 8.107 -9.930 51.964 1.00 26.35 93 GLN B CA 1
ATOM 2369 C C . GLN B 1 34 ? 9.213 -10.459 51.052 1.00 25.34 93 GLN B C 1
ATOM 2370 O O . GLN B 1 34 ? 9.958 -11.358 51.428 1.00 28.26 93 GLN B O 1
ATOM 2376 N N . LEU B 1 35 ? 9.318 -9.902 49.852 1.00 25.94 94 LEU B N 1
ATOM 2377 C CA . LEU B 1 35 ? 10.364 -10.307 48.923 1.00 25.46 94 LEU B CA 1
ATOM 2378 C C . LEU B 1 35 ? 11.441 -9.232 48.783 1.00 28.75 94 LEU B C 1
ATOM 2379 O O . LEU B 1 35 ? 11.138 -8.071 48.524 1.00 28.99 94 LEU B O 1
ATOM 2384 N N . LEU B 1 36 ? 12.698 -9.626 48.961 1.00 24.21 95 LEU B N 1
ATOM 2385 C CA . LEU B 1 36 ? 13.818 -8.735 48.700 1.00 21.82 95 LEU B CA 1
ATOM 2386 C C . LEU B 1 36 ? 14.538 -9.190 47.441 1.00 21.03 95 LEU B C 1
ATOM 2387 O O . LEU B 1 36 ? 14.918 -10.355 47.308 1.00 21.18 95 LEU B O 1
ATOM 2392 N N . ILE B 1 37 ? 14.718 -8.257 46.515 1.00 17.93 96 ILE B N 1
ATOM 2393 C CA . ILE B 1 37 ? 15.299 -8.564 45.222 1.00 19.08 96 ILE B CA 1
ATOM 2394 C C . ILE B 1 37 ? 16.695 -7.961 45.098 1.00 22.49 96 ILE B C 1
ATOM 2395 O O . ILE B 1 37 ? 16.954 -6.845 45.561 1.00 20.13 96 ILE B O 1
ATOM 2400 N N . ALA B 1 38 ? 17.596 -8.715 44.480 1.00 19.13 97 ALA B N 1
ATOM 2401 C CA . ALA B 1 38 ? 18.945 -8.238 44.233 1.00 20.65 97 ALA B CA 1
ATOM 2402 C C . ALA B 1 38 ? 19.403 -8.742 42.875 1.00 21.71 97 ALA B C 1
ATOM 2403 O O . ALA B 1 38 ? 18.989 -9.818 42.433 1.00 22.43 97 ALA B O 1
ATOM 2405 N N . SER B 1 39 ? 20.253 -7.961 42.215 1.00 21.56 98 SER B N 1
ATOM 2406 C CA . SER B 1 39 ? 20.717 -8.312 40.879 1.00 24.45 98 SER B CA 1
ATOM 2407 C C . SER B 1 39 ? 22.218 -8.584 40.853 1.00 26.01 98 SER B C 1
ATOM 2408 O O . SER B 1 39 ? 23.014 -7.786 41.351 1.00 23.81 98 SER B O 1
ATOM 2411 N N . SER B 1 40 ? 22.588 -9.720 40.266 1.00 22.63 99 SER B N 1
ATOM 2412 C CA . SER B 1 40 ? 23.981 -10.126 40.135 1.00 27.91 99 SER B CA 1
ATOM 2413 C C . SER B 1 40 ? 24.610 -9.501 38.896 1.00 30.70 99 SER B C 1
ATOM 2414 O O . SER B 1 40 ? 25.833 -9.478 38.751 1.00 33.14 99 SER B O 1
ATOM 2417 N N . ASP B 1 41 ? 23.767 -9.017 37.992 1.00 29.78 100 ASP B N 1
ATOM 2418 C CA . ASP B 1 41 ? 24.236 -8.520 36.707 1.00 36.11 100 ASP B CA 1
ATOM 2419 C C . ASP B 1 41 ? 24.939 -9.631 35.928 1.00 34.41 100 ASP B C 1
ATOM 2420 O O . ASP B 1 41 ? 25.804 -9.364 35.096 1.00 28.36 100 ASP B O 1
ATOM 2425 N N . ASP B 1 42 ? 24.564 -10.876 36.209 1.00 28.39 101 ASP B N 1
ATOM 2426 C CA . ASP B 1 42 ? 25.163 -12.037 35.554 1.00 26.22 101 ASP B CA 1
ATOM 2427 C C . ASP B 1 42 ? 26.674 -12.141 35.787 1.00 37.88 101 ASP B C 1
ATOM 2428 O O . ASP B 1 42 ? 27.379 -12.814 35.037 1.00 40.87 101 ASP B O 1
ATOM 2433 N N . GLN B 1 43 ? 27.164 -11.474 36.828 1.00 33.88 102 GLN B N 1
ATOM 2434 C CA . GLN B 1 43 ? 28.572 -11.565 37.205 1.00 34.45 102 GLN B CA 1
ATOM 2435 C C . GLN B 1 43 ? 28.738 -12.458 38.431 1.00 38.34 102 GLN B C 1
ATOM 2436 O O . GLN B 1 43 ? 28.160 -12.182 39.486 1.00 38.21 102 GLN B O 1
ATOM 2442 N N . PRO B 1 44 ? 29.533 -13.529 38.298 1.00 36.58 103 PRO B N 1
ATOM 2443 C CA . PRO B 1 44 ? 29.726 -14.521 39.359 1.00 38.27 103 PRO B CA 1
ATOM 2444 C C . PRO B 1 44 ? 30.187 -13.936 40.690 1.00 38.70 103 PRO B C 1
ATOM 2445 O O . PRO B 1 44 ? 29.774 -14.443 41.732 1.00 37.70 103 PRO B O 1
ATOM 2449 N N . ASP B 1 45 ? 31.025 -12.903 40.669 1.00 38.18 104 ASP B N 1
ATOM 2450 C CA . ASP B 1 45 ? 31.512 -12.328 41.920 1.00 42.07 104 ASP B CA 1
ATOM 2451 C C . ASP B 1 45 ? 30.441 -11.499 42.621 1.00 35.27 104 ASP B C 1
ATOM 2452 O O . ASP B 1 45 ? 30.389 -11.453 43.849 1.00 34.61 104 ASP B O 1
ATOM 2457 N N . SER B 1 46 ? 29.600 -10.835 41.838 1.00 30.36 105 SER B N 1
ATOM 2458 C CA . SER B 1 46 ? 28.481 -10.090 42.396 1.00 36.21 105 SER B CA 1
ATOM 2459 C C . SER B 1 46 ? 27.485 -11.050 43.038 1.00 36.97 105 SER B C 1
ATOM 2460 O O . SER B 1 46 ? 26.941 -10.776 44.105 1.00 34.64 105 SER B O 1
ATOM 2463 N N . GLU B 1 47 ? 27.252 -12.184 42.388 1.00 28.25 106 GLU B N 1
ATOM 2464 C CA . GLU B 1 47 ? 26.306 -13.151 42.925 1.00 25.56 106 GLU B CA 1
ATOM 2465 C C . GLU B 1 47 ? 26.791 -13.710 44.254 1.00 26.42 106 GLU B C 1
ATOM 2466 O O . GLU B 1 47 ? 26.007 -13.884 45.183 1.00 30.41 106 GLU B O 1
ATOM 2472 N N . ARG B 1 48 ? 28.086 -13.989 44.343 1.00 27.97 107 ARG B N 1
ATOM 2473 C CA . ARG B 1 48 ? 28.650 -14.504 45.582 1.00 32.78 107 ARG B CA 1
ATOM 2474 C C . ARG B 1 48 ? 28.531 -13.475 46.704 1.00 33.30 107 ARG B C 1
ATOM 2475 O O . ARG B 1 48 ? 28.297 -13.831 47.859 1.00 35.46 107 ARG B O 1
ATOM 2483 N N . GLN B 1 49 ? 28.675 -12.200 46.358 1.00 32.89 108 GLN B N 1
ATOM 2484 C CA . GLN B 1 49 ? 28.443 -11.125 47.318 1.00 39.06 108 GLN B CA 1
ATOM 2485 C C . GLN B 1 49 ? 26.994 -11.124 47.812 1.00 34.94 108 GLN B C 1
ATOM 2486 O O . GLN B 1 49 ? 26.731 -10.877 48.987 1.00 34.08 108 GLN B O 1
ATOM 2492 N N . LEU B 1 50 ? 26.056 -11.389 46.909 1.00 29.95 109 LEU B N 1
ATOM 2493 C CA . LEU B 1 50 ? 24.643 -11.403 47.272 1.00 30.65 109 LEU B CA 1
ATOM 2494 C C . LEU B 1 50 ? 24.298 -12.621 48.123 1.00 32.76 109 LEU B C 1
ATOM 2495 O O . LEU B 1 50 ? 23.428 -12.556 48.991 1.00 30.18 109 LEU B O 1
ATOM 2500 N N . GLN B 1 51 ? 24.985 -13.731 47.870 1.00 33.77 110 GLN B N 1
ATOM 2501 C CA . GLN B 1 51 ? 24.826 -14.925 48.690 1.00 34.59 110 GLN B CA 1
ATOM 2502 C C . GLN B 1 51 ? 25.060 -14.598 50.158 1.00 40.39 110 GLN B C 1
ATOM 2503 O O . GLN B 1 51 ? 24.227 -14.900 51.012 1.00 41.84 110 GLN B O 1
ATOM 2509 N N . GLN B 1 52 ? 26.202 -13.980 50.442 1.00 42.56 111 GLN B N 1
ATOM 2510 C CA . GLN B 1 52 ? 26.565 -13.630 51.809 1.00 47.10 111 GLN B CA 1
ATOM 2511 C C . GLN B 1 52 ? 25.549 -12.670 52.400 1.00 46.54 111 GLN B C 1
ATOM 2512 O O . GLN B 1 52 ? 25.240 -12.728 53.589 1.00 47.92 111 GLN B O 1
ATOM 2518 N N . LEU B 1 53 ? 25.034 -11.786 51.555 1.00 44.81 112 LEU B N 1
ATOM 2519 C CA . LEU B 1 53 ? 24.049 -10.803 51.978 1.00 41.51 112 LEU B CA 1
ATOM 2520 C C . LEU B 1 53 ? 22.765 -11.478 52.442 1.00 37.90 112 LEU B C 1
ATOM 2521 O O . LEU B 1 53 ? 22.269 -11.203 53.533 1.00 38.99 112 LEU B O 1
ATOM 2526 N N . PHE B 1 54 ? 22.229 -12.364 51.612 1.00 34.46 113 PHE B N 1
ATOM 2527 C CA . PHE B 1 54 ? 20.973 -13.031 51.935 1.00 35.94 113 PHE B CA 1
ATOM 2528 C C . PHE B 1 54 ? 21.103 -14.038 53.068 1.00 42.64 113 PHE B C 1
ATOM 2529 O O . PHE B 1 54 ? 20.114 -14.380 53.718 1.00 46.08 113 PHE B O 1
ATOM 2537 N N . ARG B 1 55 ? 22.323 -14.510 53.307 1.00 47.99 114 ARG B N 1
ATOM 2538 C CA . ARG B 1 55 ? 22.579 -15.396 54.434 1.00 55.06 114 ARG B CA 1
ATOM 2539 C C . ARG B 1 55 ? 22.570 -14.622 55.752 1.00 56.13 114 ARG B C 1
ATOM 2540 O O . ARG B 1 55 ? 21.908 -15.017 56.712 1.00 61.04 114 ARG B O 1
ATOM 2548 N N . ALA B 1 56 ? 23.299 -13.511 55.787 1.00 53.18 115 ALA B N 1
ATOM 2549 C CA . ALA B 1 56 ? 23.334 -12.658 56.969 1.00 51.47 115 ALA B CA 1
ATOM 2550 C C . ALA B 1 56 ? 21.960 -12.053 57.237 1.00 54.24 115 ALA B C 1
ATOM 2551 O O . ALA B 1 56 ? 21.550 -11.909 58.387 1.00 59.99 115 ALA B O 1
ATOM 2553 N N . ARG B 1 57 ? 21.256 -11.701 56.165 1.00 56.79 116 ARG B N 1
ATOM 2554 C CA . ARG B 1 57 ? 19.897 -11.173 56.253 1.00 59.47 116 ARG B CA 1
ATOM 2555 C C . ARG B 1 57 ? 18.956 -12.190 56.883 1.00 55.19 116 ARG B C 1
ATOM 2556 O O . ARG B 1 57 ? 17.907 -11.833 57.419 1.00 56.91 116 ARG B O 1
ATOM 2564 N N . ARG B 1 58 ? 19.338 -13.459 56.801 1.00 48.69 117 ARG B N 1
ATOM 2565 C CA . ARG B 1 58 ? 18.535 -14.552 57.336 1.00 53.14 117 ARG B CA 1
ATOM 2566 C C . ARG B 1 58 ? 17.175 -14.710 56.654 1.00 49.13 117 ARG B C 1
ATOM 2567 O O . ARG B 1 58 ? 16.168 -14.928 57.325 1.00 52.96 117 ARG B O 1
ATOM 2575 N N . CYS B 1 59 ? 17.138 -14.601 55.328 1.00 37.96 118 CYS B N 1
ATOM 2576 C CA A CYS B 1 59 ? 15.898 -14.840 54.594 0.38 33.82 118 CYS B CA 1
ATOM 2577 C CA B CYS B 1 59 ? 15.901 -14.836 54.598 0.62 34.06 118 CYS B CA 1
ATOM 2578 C C . CYS B 1 59 ? 15.463 -16.288 54.785 1.00 30.80 118 CYS B C 1
ATOM 2579 O O . CYS B 1 59 ? 16.298 -17.180 54.906 1.00 35.83 118 CYS B O 1
ATOM 2584 N N . ASP B 1 60 ? 14.155 -16.519 54.815 1.00 28.73 119 ASP B N 1
ATOM 2585 C CA . ASP B 1 60 ? 13.619 -17.855 55.063 1.00 29.92 119 ASP B CA 1
ATOM 2586 C C . ASP B 1 60 ? 13.853 -18.805 53.892 1.00 31.03 119 ASP B C 1
ATOM 2587 O O . ASP B 1 60 ? 13.955 -20.019 54.071 1.00 26.45 119 ASP B O 1
ATOM 2592 N N . ALA B 1 61 ? 13.937 -18.247 52.691 1.00 30.42 120 ALA B N 1
ATOM 2593 C CA . ALA B 1 61 ? 14.269 -19.030 51.509 1.00 24.89 120 ALA B CA 1
ATOM 2594 C C . ALA B 1 61 ? 14.865 -18.118 50.453 1.00 26.06 120 ALA B C 1
ATOM 2595 O O . ALA B 1 61 ? 14.649 -16.907 50.476 1.00 23.85 120 ALA B O 1
ATOM 2597 N N . LEU B 1 62 ? 15.616 -18.703 49.529 1.00 19.74 121 LEU B N 1
ATOM 2598 C CA . LEU B 1 62 ? 16.277 -17.923 48.491 1.00 17.73 121 LEU B CA 1
ATOM 2599 C C . LEU B 1 62 ? 15.918 -18.453 47.110 1.00 24.80 121 LEU B C 1
ATOM 2600 O O . LEU B 1 62 ? 16.155 -19.628 46.796 1.00 19.44 121 LEU B O 1
ATOM 2605 N N . PHE B 1 63 ? 15.316 -17.587 46.300 1.00 16.87 122 PHE B N 1
ATOM 2606 C CA . PHE B 1 63 ? 15.102 -17.880 44.892 1.00 19.02 122 PHE B CA 1
ATOM 2607 C C . PHE B 1 63 ? 16.323 -17.386 44.141 1.00 20.29 122 PHE B C 1
ATOM 2608 O O . PHE B 1 63 ? 16.875 -16.331 44.468 1.00 16.71 122 PHE B O 1
ATOM 2616 N N . VAL B 1 64 ? 16.749 -18.124 43.124 1.00 18.26 123 VAL B N 1
ATOM 2617 C CA . VAL B 1 64 ? 17.935 -17.700 42.394 1.00 21.44 123 VAL B CA 1
ATOM 2618 C C . VAL B 1 64 ? 17.972 -18.158 40.938 1.00 21.73 123 VAL B C 1
ATOM 2619 O O . VAL B 1 64 ? 17.693 -19.313 40.627 1.00 16.07 123 VAL B O 1
ATOM 2623 N N . ALA B 1 65 ? 18.301 -17.219 40.056 1.00 16.33 124 ALA B N 1
ATOM 2624 C CA . ALA B 1 65 ? 18.670 -17.528 38.684 1.00 21.15 124 ALA B CA 1
ATOM 2625 C C . ALA B 1 65 ? 20.171 -17.292 38.608 1.00 26.17 124 ALA B C 1
ATOM 2626 O O . ALA B 1 65 ? 20.625 -16.160 38.434 1.00 24.79 124 ALA B O 1
ATOM 2628 N N . SER B 1 66 ? 20.932 -18.369 38.763 1.00 21.06 125 SER B N 1
ATOM 2629 C CA . SER B 1 66 ? 22.365 -18.279 39.001 1.00 23.56 125 SER B CA 1
ATOM 2630 C C . SER B 1 66 ? 23.184 -18.079 37.728 1.00 30.20 125 SER B C 1
ATOM 2631 O O . SER B 1 66 ? 22.763 -18.459 36.636 1.00 26.59 125 SER B O 1
ATOM 2634 N N . CYS B 1 67 ? 24.363 -17.485 37.880 1.00 30.41 126 CYS B N 1
ATOM 2635 C CA . CYS B 1 67 ? 25.303 -17.374 36.772 1.00 33.12 126 CYS B CA 1
ATOM 2636 C C . CYS B 1 67 ? 26.600 -18.108 37.099 1.00 38.69 126 CYS B C 1
ATOM 2637 O O . CYS B 1 67 ? 27.578 -18.009 36.363 1.00 43.60 126 CYS B O 1
ATOM 2640 N N . LEU B 1 68 ? 26.599 -18.846 38.207 1.00 39.16 127 LEU B N 1
ATOM 2641 C CA . LEU B 1 68 ? 27.791 -19.556 38.672 1.00 42.93 127 LEU B CA 1
ATOM 2642 C C . LEU B 1 68 ? 28.052 -20.847 37.890 1.00 47.22 127 LEU B C 1
ATOM 2643 O O . LEU B 1 68 ? 27.140 -21.402 37.279 1.00 49.10 127 LEU B O 1
ATOM 2648 N N . PRO B 1 69 ? 29.309 -21.319 37.897 1.00 54.65 128 PRO B N 1
ATOM 2649 C CA . PRO B 1 69 ? 29.659 -22.611 37.293 1.00 62.12 128 PRO B CA 1
ATOM 2650 C C . PRO B 1 69 ? 29.086 -23.761 38.112 1.00 66.85 128 PRO B C 1
ATOM 2651 O O . PRO B 1 69 ? 28.967 -23.630 39.329 1.00 64.82 128 PRO B O 1
ATOM 2655 N N . PRO B 1 70 ? 28.744 -24.881 37.456 1.00 73.24 129 PRO B N 1
ATOM 2656 C CA . PRO B 1 70 ? 28.163 -26.032 38.157 1.00 74.31 129 PRO B CA 1
ATOM 2657 C C . PRO B 1 70 ? 29.162 -26.634 39.138 1.00 72.99 129 PRO B C 1
ATOM 2658 O O . PRO B 1 70 ? 28.771 -27.299 40.097 1.00 74.69 129 PRO B O 1
ATOM 2662 N N . GLU B 1 71 ? 30.444 -26.394 38.887 1.00 68.93 130 GLU B N 1
ATOM 2663 C CA . GLU B 1 71 ? 31.508 -26.873 39.757 1.00 70.77 130 GLU B CA 1
ATOM 2664 C C . GLU B 1 71 ? 31.465 -26.146 41.099 1.00 68.05 130 GLU B C 1
ATOM 2665 O O . GLU B 1 71 ? 31.925 -26.664 42.117 1.00 69.43 130 GLU B O 1
ATOM 2671 N N . ASP B 1 72 ? 30.919 -24.934 41.084 1.00 61.79 131 ASP B N 1
ATOM 2672 C CA . ASP B 1 72 ? 30.766 -24.135 42.292 1.00 55.06 131 ASP B CA 1
ATOM 2673 C C . ASP B 1 72 ? 29.766 -24.822 43.217 1.00 50.53 131 ASP B C 1
ATOM 2674 O O . ASP B 1 72 ? 28.705 -25.257 42.778 1.00 47.45 131 ASP B O 1
ATOM 2679 N N . ASP B 1 73 ? 30.105 -24.929 44.496 1.00 52.24 132 ASP B N 1
ATOM 2680 C CA . ASP B 1 73 ? 29.241 -25.618 45.448 1.00 53.79 132 ASP B CA 1
ATOM 2681 C C . ASP B 1 73 ? 28.811 -24.697 46.581 1.00 47.93 132 ASP B C 1
ATOM 2682 O O . ASP B 1 73 ? 28.518 -25.154 47.688 1.00 48.21 132 ASP B O 1
ATOM 2687 N N . SER B 1 74 ? 28.777 -23.399 46.295 1.00 44.80 133 SER B N 1
ATOM 2688 C CA . SER B 1 74 ? 28.372 -22.408 47.285 1.00 42.36 133 SER B CA 1
ATOM 2689 C C . SER B 1 74 ? 26.935 -22.620 47.763 1.00 36.52 133 SER B C 1
ATOM 2690 O O . SER B 1 74 ? 26.662 -22.524 48.959 1.00 38.14 133 SER B O 1
ATOM 2693 N N . TYR B 1 75 ? 26.018 -22.924 46.846 1.00 30.72 134 TYR B N 1
ATOM 2694 C CA . TYR B 1 75 ? 24.628 -23.128 47.252 1.00 26.85 134 TYR B CA 1
ATOM 2695 C C . TYR B 1 75 ? 24.432 -24.405 48.057 1.00 27.09 134 TYR B C 1
ATOM 2696 O O . TYR B 1 75 ? 23.525 -24.489 48.880 1.00 27.31 134 TYR B O 1
ATOM 2705 N N . ARG B 1 76 ? 25.294 -25.390 47.831 1.00 28.75 135 ARG B N 1
ATOM 2706 C CA . ARG B 1 76 ? 25.279 -26.598 48.651 1.00 35.72 135 ARG B CA 1
ATOM 2707 C C . ARG B 1 76 ? 25.627 -26.259 50.101 1.00 36.78 135 ARG B C 1
ATOM 2708 O O . ARG B 1 76 ? 25.038 -26.804 51.034 1.00 34.01 135 ARG B O 1
ATOM 2716 N N . GLU B 1 77 ? 26.581 -25.351 50.286 1.00 44.63 136 GLU B N 1
ATOM 2717 C CA . GLU B 1 77 ? 26.961 -24.916 51.629 1.00 49.56 136 GLU B CA 1
ATOM 2718 C C . GLU B 1 77 ? 25.782 -24.272 52.349 1.00 41.04 136 GLU B C 1
ATOM 2719 O O . GLU B 1 77 ? 25.507 -24.587 53.507 1.00 39.84 136 GLU B O 1
ATOM 2725 N N . LEU B 1 78 ? 25.091 -23.371 51.656 1.00 33.04 137 LEU B N 1
ATOM 2726 C CA . LEU B 1 78 ? 23.953 -22.664 52.233 1.00 35.49 137 LEU B CA 1
ATOM 2727 C C . LEU B 1 78 ? 22.834 -23.636 52.587 1.00 39.26 137 LEU B C 1
ATOM 2728 O O . LEU B 1 78 ? 22.232 -23.546 53.656 1.00 40.77 137 LEU B O 1
ATOM 2733 N N . GLN B 1 79 ? 22.567 -24.572 51.681 1.00 38.73 138 GLN B N 1
ATOM 2734 C CA . GLN B 1 79 ? 21.537 -25.586 51.884 1.00 36.19 138 GLN B CA 1
ATOM 2735 C C . GLN B 1 79 ? 21.847 -26.480 53.086 1.00 40.61 138 GLN B C 1
ATOM 2736 O O . GLN B 1 79 ? 20.952 -26.835 53.857 1.00 35.36 138 GLN B O 1
ATOM 2742 N N . ASP B 1 80 ? 23.117 -26.844 53.240 1.00 46.53 139 ASP B N 1
ATOM 2743 C CA . ASP B 1 80 ? 23.537 -27.678 54.363 1.00 49.70 139 ASP B CA 1
ATOM 2744 C C . ASP B 1 80 ? 23.339 -26.957 55.690 1.00 49.39 139 ASP B C 1
ATOM 2745 O O . ASP B 1 80 ? 23.174 -27.590 56.732 1.00 48.54 139 ASP B O 1
ATOM 2750 N N . LYS B 1 81 ? 23.361 -25.629 55.644 1.00 47.74 140 LYS B N 1
ATOM 2751 C CA . LYS B 1 81 ? 23.152 -24.817 56.838 1.00 49.81 140 LYS B CA 1
ATOM 2752 C C . LYS B 1 81 ? 21.672 -24.511 57.081 1.00 47.46 140 LYS B C 1
ATOM 2753 O O . LYS B 1 81 ? 21.329 -23.736 57.972 1.00 51.02 140 LYS B O 1
ATOM 2759 N N . GLY B 1 82 ? 20.799 -25.124 56.285 1.00 38.38 141 GLY B N 1
ATOM 2760 C CA . GLY B 1 82 ? 19.367 -25.046 56.519 1.00 38.18 141 GLY B CA 1
ATOM 2761 C C . GLY B 1 82 ? 18.579 -24.075 55.656 1.00 39.14 141 GLY B C 1
ATOM 2762 O O . GLY B 1 82 ? 17.374 -23.912 55.855 1.00 44.58 141 GLY B O 1
ATOM 2763 N N . LEU B 1 83 ? 19.242 -23.424 54.706 1.00 33.52 142 LEU B N 1
ATOM 2764 C CA . LEU B 1 83 ? 18.550 -22.492 53.816 1.00 30.31 142 LEU B CA 1
ATOM 2765 C C . LEU B 1 83 ? 17.941 -23.200 52.607 1.00 29.20 142 LEU B C 1
ATOM 2766 O O . LEU B 1 83 ? 18.652 -23.844 51.837 1.00 30.65 142 LEU B O 1
ATOM 2771 N N . PRO B 1 84 ? 16.615 -23.090 52.443 1.00 27.85 143 PRO B N 1
ATOM 2772 C CA . PRO B 1 84 ? 15.953 -23.597 51.240 1.00 25.97 143 PRO B CA 1
ATOM 2773 C C . PRO B 1 84 ? 16.339 -22.764 50.027 1.00 28.03 143 PRO B C 1
ATOM 2774 O O . PRO B 1 84 ? 16.173 -21.543 50.050 1.00 25.32 143 PRO B O 1
ATOM 2778 N N . VAL B 1 85 ? 16.849 -23.416 48.986 1.00 24.34 144 VAL B N 1
ATOM 2779 C CA . VAL B 1 85 ? 17.231 -22.723 47.762 1.00 25.30 144 VAL B CA 1
ATOM 2780 C C . VAL B 1 85 ? 16.371 -23.210 46.605 1.00 26.05 144 VAL B C 1
ATOM 2781 O O . VAL B 1 85 ? 16.365 -24.399 46.281 1.00 26.52 144 VAL B O 1
ATOM 2785 N N . ILE B 1 86 ? 15.631 -22.291 45.996 1.00 16.78 145 ILE B N 1
ATOM 2786 C CA . ILE B 1 86 ? 14.782 -22.629 44.859 1.00 19.48 145 ILE B CA 1
ATOM 2787 C C . ILE B 1 86 ? 15.304 -21.950 43.604 1.00 21.76 145 ILE B C 1
ATOM 2788 O O . ILE B 1 86 ? 15.312 -20.722 43.516 1.00 17.45 145 ILE B O 1
ATOM 2793 N N . ALA B 1 87 ? 15.746 -22.746 42.634 1.00 20.78 146 ALA B N 1
ATOM 2794 C CA . ALA B 1 87 ? 16.226 -22.196 41.369 1.00 17.96 146 ALA B CA 1
ATOM 2795 C C . ALA B 1 87 ? 15.057 -21.748 40.505 1.00 18.86 146 ALA B C 1
ATOM 2796 O O . ALA B 1 87 ? 14.001 -22.376 40.500 1.00 19.26 146 ALA B O 1
ATOM 2798 N N . ILE B 1 88 ? 15.253 -20.660 39.770 1.00 19.73 147 ILE B N 1
ATOM 2799 C CA . ILE B 1 88 ? 14.233 -20.162 38.859 1.00 18.19 147 ILE B CA 1
ATOM 2800 C C . ILE B 1 88 ? 14.842 -19.882 37.490 1.00 20.19 147 ILE B C 1
ATOM 2801 O O . ILE B 1 88 ? 15.872 -19.213 37.385 1.00 22.70 147 ILE B O 1
ATOM 2806 N N . ASP B 1 89 ? 14.199 -20.404 36.448 1.00 19.26 148 ASP B N 1
ATOM 2807 C CA . ASP B 1 89 ? 14.626 -20.191 35.062 1.00 23.07 148 ASP B CA 1
ATOM 2808 C C . ASP B 1 89 ? 15.922 -20.921 34.713 1.00 22.27 148 ASP B C 1
ATOM 2809 O O . ASP B 1 89 ? 15.985 -21.644 33.723 1.00 32.03 148 ASP B O 1
ATOM 2814 N N . ARG B 1 90 ? 16.955 -20.731 35.523 1.00 23.10 149 ARG B N 1
ATOM 2815 C CA . ARG B 1 90 ? 18.201 -21.454 35.328 1.00 23.92 149 ARG B CA 1
ATOM 2816 C C . ARG B 1 90 ? 18.349 -22.538 36.391 1.00 24.37 149 ARG B C 1
ATOM 2817 O O . ARG B 1 90 ? 18.474 -22.244 37.573 1.00 19.53 149 ARG B O 1
ATOM 2825 N N . ARG B 1 91 ? 18.340 -23.792 35.955 1.00 25.66 150 ARG B N 1
ATOM 2826 C CA . ARG B 1 91 ? 18.321 -24.924 36.871 1.00 19.70 150 ARG B CA 1
ATOM 2827 C C . ARG B 1 91 ? 19.584 -25.013 37.719 1.00 15.42 150 ARG B C 1
ATOM 2828 O O . ARG B 1 91 ? 20.675 -24.659 37.275 1.00 23.52 150 ARG B O 1
ATOM 2836 N N . LEU B 1 92 ? 19.429 -25.477 38.952 1.00 17.55 151 LEU B N 1
ATOM 2837 C CA . LEU B 1 92 ? 20.575 -25.930 39.724 1.00 19.64 151 LEU B CA 1
ATOM 2838 C C . LEU B 1 92 ? 20.605 -27.464 39.686 1.00 25.15 151 LEU B C 1
ATOM 2839 O O . LEU B 1 92 ? 19.710 -28.092 39.123 1.00 24.02 151 LEU B O 1
ATOM 2844 N N . ASP B 1 93 ? 21.630 -28.057 40.287 1.00 22.47 152 ASP B N 1
ATOM 2845 C CA . ASP B 1 93 ? 21.848 -29.505 40.228 1.00 21.56 152 ASP B CA 1
ATOM 2846 C C . ASP B 1 93 ? 20.582 -30.293 40.588 1.00 17.56 152 ASP B C 1
ATOM 2847 O O . ASP B 1 93 ? 20.094 -30.217 41.711 1.00 20.17 152 ASP B O 1
ATOM 2852 N N . PRO B 1 94 ? 20.048 -31.056 39.623 1.00 20.91 153 PRO B N 1
ATOM 2853 C CA . PRO B 1 94 ? 18.805 -31.819 39.804 1.00 26.28 153 PRO B CA 1
ATOM 2854 C C . PRO B 1 94 ? 18.904 -32.882 40.900 1.00 28.12 153 PRO B C 1
ATOM 2855 O O . PRO B 1 94 ? 17.881 -33.392 41.355 1.00 27.83 153 PRO B O 1
ATOM 2859 N N . ALA B 1 95 ? 20.123 -33.204 41.319 1.00 22.36 154 ALA B N 1
ATOM 2860 C CA . ALA B 1 95 ? 20.329 -34.191 42.372 1.00 28.30 154 ALA B CA 1
ATOM 2861 C C . ALA B 1 95 ? 20.235 -33.589 43.773 1.00 30.18 154 ALA B C 1
ATOM 2862 O O . ALA B 1 95 ? 20.169 -34.322 44.761 1.00 23.42 154 ALA B O 1
ATOM 2864 N N . HIS B 1 96 ? 20.225 -32.261 43.867 1.00 24.78 155 HIS B N 1
ATOM 2865 C CA . HIS B 1 96 ? 20.279 -31.620 45.182 1.00 26.83 155 HIS B CA 1
ATOM 2866 C C . HIS B 1 96 ? 19.333 -30.430 45.374 1.00 27.55 155 HIS B C 1
ATOM 2867 O O . HIS B 1 96 ? 18.991 -30.082 46.506 1.00 29.03 155 HIS B O 1
ATOM 2874 N N . PHE B 1 97 ? 18.911 -29.812 44.276 1.00 23.71 156 PHE B N 1
ATOM 2875 C CA . PHE B 1 97 ? 18.099 -28.602 44.353 1.00 21.90 156 PHE B CA 1
ATOM 2876 C C . PHE B 1 97 ? 16.769 -28.727 43.623 1.00 25.24 156 PHE B C 1
ATOM 2877 O O . PHE B 1 97 ? 16.647 -29.445 42.635 1.00 26.69 156 PHE B O 1
ATOM 2885 N N . CYS B 1 98 ? 15.771 -28.015 44.129 1.00 25.52 157 CYS B N 1
ATOM 2886 C CA . CYS B 1 98 ? 14.506 -27.843 43.434 1.00 23.77 157 CYS B CA 1
ATOM 2887 C C . CYS B 1 98 ? 14.635 -26.685 42.444 1.00 24.16 157 CYS B C 1
ATOM 2888 O O . CYS B 1 98 ? 15.063 -25.592 42.819 1.00 24.30 157 CYS B O 1
ATOM 2891 N N . SER B 1 99 ? 14.274 -26.919 41.184 1.00 22.28 158 SER B N 1
ATOM 2892 C CA . SER B 1 99 ? 14.320 -25.857 40.175 1.00 21.51 158 SER B CA 1
ATOM 2893 C C . SER B 1 99 ? 12.988 -25.728 39.455 1.00 20.44 158 SER B C 1
ATOM 2894 O O . SER B 1 99 ? 12.339 -26.723 39.140 1.00 21.15 158 SER B O 1
ATOM 2897 N N . VAL B 1 100 ? 12.575 -24.494 39.198 1.00 17.44 159 VAL B N 1
ATOM 2898 C CA . VAL B 1 100 ? 11.405 -24.262 38.362 1.00 16.46 159 VAL B CA 1
ATOM 2899 C C . VAL B 1 100 ? 11.838 -23.522 37.104 1.00 19.89 159 VAL B C 1
ATOM 2900 O O . VAL B 1 100 ? 12.363 -22.413 37.179 1.00 21.42 159 VAL B O 1
ATOM 2904 N N . ILE B 1 101 ? 11.605 -24.132 35.948 1.00 20.23 160 ILE B N 1
ATOM 2905 C CA . ILE B 1 101 ? 12.124 -23.604 34.694 1.00 22.66 160 ILE B CA 1
ATOM 2906 C C . ILE B 1 101 ? 11.108 -23.732 33.565 1.00 26.41 160 ILE B C 1
ATOM 2907 O O . ILE B 1 101 ? 10.041 -24.317 33.744 1.00 24.94 160 ILE B O 1
ATOM 2912 N N . SER B 1 102 ? 11.438 -23.163 32.408 1.00 26.39 161 SER B N 1
ATOM 2913 C CA . SER B 1 102 ? 10.626 -23.346 31.215 1.00 27.56 161 SER B CA 1
ATOM 2914 C C . SER B 1 102 ? 11.149 -24.527 30.406 1.00 27.92 161 SER B C 1
ATOM 2915 O O . SER B 1 102 ? 12.330 -24.858 30.476 1.00 27.99 161 SER B O 1
ATOM 2918 N N . ASP B 1 103 ? 10.262 -25.173 29.655 1.00 31.42 162 ASP B N 1
ATOM 2919 C CA . ASP B 1 103 ? 10.648 -26.311 28.821 1.00 34.31 162 ASP B CA 1
ATOM 2920 C C . ASP B 1 103 ? 11.348 -25.813 27.560 1.00 34.79 162 ASP B C 1
ATOM 2921 O O . ASP B 1 103 ? 10.781 -25.852 26.468 1.00 32.96 162 ASP B O 1
ATOM 2926 N N . ASP B 1 104 ? 12.589 -25.361 27.726 1.00 29.99 163 ASP B N 1
ATOM 2927 C CA . ASP B 1 104 ? 13.304 -24.624 26.686 1.00 23.34 163 ASP B CA 1
ATOM 2928 C C . ASP B 1 104 ? 13.693 -25.439 25.458 1.00 28.69 163 ASP B C 1
ATOM 2929 O O . ASP B 1 104 ? 13.615 -24.946 24.335 1.00 30.62 163 ASP B O 1
ATOM 2934 N N . ARG B 1 105 ? 14.119 -26.677 25.666 1.00 25.44 164 ARG B N 1
ATOM 2935 C CA . ARG B 1 105 ? 14.583 -27.487 24.550 1.00 31.10 164 ARG B CA 1
ATOM 2936 C C . ARG B 1 105 ? 13.471 -27.696 23.528 1.00 33.62 164 ARG B C 1
ATOM 2937 O O . ARG B 1 105 ? 13.671 -27.494 22.332 1.00 31.70 164 ARG B O 1
ATOM 2945 N N . ASP B 1 106 ? 12.297 -28.093 24.006 1.00 38.08 165 ASP B N 1
ATOM 2946 C CA . ASP B 1 106 ? 11.157 -28.316 23.126 1.00 42.75 165 ASP B CA 1
ATOM 2947 C C . ASP B 1 106 ? 10.659 -27.012 22.506 1.00 39.61 165 ASP B C 1
ATOM 2948 O O . ASP B 1 106 ? 10.194 -26.994 21.367 1.00 41.45 165 ASP B O 1
ATOM 2953 N N . ALA B 1 107 ? 10.752 -25.925 23.264 1.00 33.00 166 ALA B N 1
ATOM 2954 C CA . ALA B 1 107 ? 10.340 -24.620 22.770 1.00 31.59 166 ALA B CA 1
ATOM 2955 C C . ALA B 1 107 ? 11.233 -24.215 21.606 1.00 32.70 166 ALA B C 1
ATOM 2956 O O . ALA B 1 107 ? 10.766 -23.669 20.606 1.00 34.08 166 ALA B O 1
ATOM 2958 N N . SER B 1 108 ? 12.524 -24.496 21.750 1.00 29.44 167 SER B N 1
ATOM 2959 C CA . SER B 1 108 ? 13.513 -24.166 20.737 1.00 30.08 167 SER B CA 1
ATOM 2960 C C . SER B 1 108 ? 13.329 -25.017 19.483 1.00 34.05 167 SER B C 1
ATOM 2961 O O . SER B 1 108 ? 13.513 -24.544 18.357 1.00 28.72 167 SER B O 1
ATOM 2964 N N . ARG B 1 109 ? 12.965 -26.278 19.675 1.00 34.06 168 ARG B N 1
ATOM 2965 C CA . ARG B 1 109 ? 12.764 -27.163 18.540 1.00 35.33 168 ARG B CA 1
ATOM 2966 C C . ARG B 1 109 ? 11.595 -26.675 17.691 1.00 38.46 168 ARG B C 1
ATOM 2967 O O . ARG B 1 109 ? 11.703 -26.584 16.467 1.00 40.19 168 ARG B O 1
ATOM 2975 N N . GLN B 1 110 ? 10.482 -26.356 18.345 1.00 35.63 169 GLN B N 1
ATOM 2976 C CA . GLN B 1 110 ? 9.308 -25.851 17.647 1.00 41.57 169 GLN B CA 1
ATOM 2977 C C . GLN B 1 110 ? 9.595 -24.512 16.977 1.00 44.17 169 GLN B C 1
ATOM 2978 O O . GLN B 1 110 ? 9.144 -24.257 15.860 1.00 42.08 169 GLN B O 1
ATOM 2984 N N . LEU B 1 111 ? 10.336 -23.656 17.673 1.00 38.34 170 LEU B N 1
ATOM 2985 C CA . LEU B 1 111 ? 10.661 -22.333 17.159 1.00 35.82 170 LEU B CA 1
ATOM 2986 C C . LEU B 1 111 ? 11.431 -22.444 15.844 1.00 35.49 170 LEU B C 1
ATOM 2987 O O . LEU B 1 111 ? 11.071 -21.814 14.851 1.00 37.65 170 LEU B O 1
ATOM 2992 N N . ALA B 1 112 ? 12.479 -23.263 15.838 1.00 32.26 171 ALA B N 1
ATOM 2993 C CA . ALA B 1 112 ? 13.294 -23.447 14.645 1.00 37.12 171 ALA B CA 1
ATOM 2994 C C . ALA B 1 112 ? 12.495 -24.110 13.525 1.00 43.32 171 ALA B C 1
ATOM 2995 O O . ALA B 1 112 ? 12.584 -23.712 12.363 1.00 44.16 171 ALA B O 1
ATOM 2997 N N . ALA B 1 113 ? 11.710 -25.120 13.882 1.00 44.20 172 ALA B N 1
ATOM 2998 C CA . ALA B 1 113 ? 10.889 -25.830 12.908 1.00 44.73 172 ALA B CA 1
ATOM 2999 C C . ALA B 1 113 ? 9.894 -24.892 12.228 1.00 47.96 172 ALA B C 1
ATOM 3000 O O . ALA B 1 113 ? 9.567 -25.067 11.054 1.00 47.08 172 ALA B O 1
ATOM 3002 N N . SER B 1 114 ? 9.417 -23.893 12.964 1.00 50.37 173 SER B N 1
ATOM 3003 C CA . SER B 1 114 ? 8.452 -22.948 12.410 1.00 50.20 173 SER B CA 1
ATOM 3004 C C . SER B 1 114 ? 9.074 -22.078 11.316 1.00 53.87 173 SER B C 1
ATOM 3005 O O . SER B 1 114 ? 8.373 -21.595 10.427 1.00 58.85 173 SER B O 1
ATOM 3008 N N . LEU B 1 115 ? 10.389 -21.883 11.383 1.00 50.30 174 LEU B N 1
ATOM 3009 C CA . LEU B 1 115 ? 11.103 -21.129 10.356 1.00 47.05 174 LEU B CA 1
ATOM 3010 C C . LEU B 1 115 ? 11.464 -22.032 9.179 1.00 56.14 174 LEU B C 1
ATOM 3011 O O . LEU B 1 115 ? 11.461 -21.601 8.025 1.00 59.19 174 LEU B O 1
ATOM 3016 N N . LEU B 1 116 ? 11.775 -23.288 9.487 1.00 58.23 175 LEU B N 1
ATOM 3017 C CA . LEU B 1 116 ? 12.180 -24.268 8.485 1.00 62.08 175 LEU B CA 1
ATOM 3018 C C . LEU B 1 116 ? 11.103 -24.514 7.430 1.00 66.92 175 LEU B C 1
ATOM 3019 O O . LEU B 1 116 ? 11.378 -25.090 6.377 1.00 67.39 175 LEU B O 1
ATOM 3024 N N . SER B 1 117 ? 9.880 -24.076 7.713 1.00 68.75 176 SER B N 1
ATOM 3025 C CA . SER B 1 117 ? 8.765 -24.298 6.800 1.00 72.24 176 SER B CA 1
ATOM 3026 C C . SER B 1 117 ? 8.978 -23.594 5.462 1.00 73.66 176 SER B C 1
ATOM 3027 O O . SER B 1 117 ? 8.589 -24.106 4.414 1.00 76.41 176 SER B O 1
ATOM 3030 N N . SER B 1 118 ? 9.598 -22.419 5.506 1.00 71.28 177 SER B N 1
ATOM 3031 C CA . SER B 1 118 ? 9.804 -21.607 4.309 1.00 69.90 177 SER B CA 1
ATOM 3032 C C . SER B 1 118 ? 10.947 -22.122 3.436 1.00 68.61 177 SER B C 1
ATOM 3033 O O . SER B 1 118 ? 11.301 -21.497 2.436 1.00 71.96 177 SER B O 1
ATOM 3036 N N . ALA B 1 119 ? 11.521 -23.258 3.819 1.00 65.50 178 ALA B N 1
ATOM 3037 C CA . ALA B 1 119 ? 12.655 -23.829 3.097 1.00 62.60 178 ALA B CA 1
ATOM 3038 C C . ALA B 1 119 ? 13.800 -22.827 2.975 1.00 59.02 178 ALA B C 1
ATOM 3039 O O . ALA B 1 119 ? 14.204 -22.472 1.869 1.00 55.36 178 ALA B O 1
ATOM 3041 N N . PRO B 1 120 ? 14.325 -22.360 4.119 1.00 62.56 179 PRO B N 1
ATOM 3042 C CA . PRO B 1 120 ? 15.443 -21.412 4.101 1.00 58.99 179 PRO B CA 1
ATOM 3043 C C . PRO B 1 120 ? 16.720 -22.061 3.578 1.00 56.29 179 PRO B C 1
ATOM 3044 O O . PRO B 1 120 ? 16.939 -23.255 3.784 1.00 56.77 179 PRO B O 1
ATOM 3048 N N . ARG B 1 121 ? 17.545 -21.275 2.898 1.00 54.33 180 ARG B N 1
ATOM 3049 C CA . ARG B 1 121 ? 18.804 -21.766 2.353 1.00 57.67 180 ARG B CA 1
ATOM 3050 C C . ARG B 1 121 ? 19.879 -21.749 3.435 1.00 46.51 180 ARG B C 1
ATOM 3051 O O . ARG B 1 121 ? 20.857 -22.495 3.376 1.00 46.57 180 ARG B O 1
ATOM 3059 N N . SER B 1 122 ? 19.675 -20.896 4.432 1.00 42.30 181 SER B N 1
ATOM 3060 C CA . SER B 1 122 ? 20.607 -20.758 5.539 1.00 41.09 181 SER B CA 1
ATOM 3061 C C . SER B 1 122 ? 19.842 -20.418 6.807 1.00 34.99 181 SER B C 1
ATOM 3062 O O . SER B 1 122 ? 18.860 -19.678 6.773 1.00 37.03 181 SER B O 1
ATOM 3065 N N . ILE B 1 123 ? 20.294 -20.966 7.926 1.00 38.43 182 ILE B N 1
ATOM 3066 C CA . ILE B 1 123 ? 19.668 -20.689 9.210 1.00 36.85 182 ILE B CA 1
ATOM 3067 C C . ILE B 1 123 ? 20.739 -20.533 10.278 1.00 39.11 182 ILE B C 1
ATOM 3068 O O . ILE B 1 123 ? 21.759 -21.221 10.251 1.00 38.47 182 ILE B O 1
ATOM 3073 N N . ALA B 1 124 ? 20.510 -19.621 11.215 1.00 32.60 183 ALA B N 1
ATOM 3074 C CA . ALA B 1 124 ? 21.499 -19.363 12.246 1.00 34.76 183 ALA B CA 1
ATOM 3075 C C . ALA B 1 124 ? 20.873 -19.319 13.629 1.00 31.19 183 ALA B C 1
ATOM 3076 O O . ALA B 1 124 ? 19.683 -19.043 13.784 1.00 27.73 183 ALA B O 1
ATOM 3078 N N . LEU B 1 125 ? 21.697 -19.610 14.627 1.00 28.68 184 LEU B N 1
ATOM 3079 C CA . LEU B 1 125 ? 21.315 -19.466 16.017 1.00 27.87 184 LEU B CA 1
ATOM 3080 C C . LEU B 1 125 ? 22.214 -18.414 16.651 1.00 28.09 184 LEU B C 1
ATOM 3081 O O . LEU B 1 125 ? 23.439 -18.480 16.539 1.00 28.32 184 LEU B O 1
ATOM 3086 N N . ILE B 1 126 ? 21.602 -17.434 17.299 1.00 22.49 185 ILE B N 1
ATOM 3087 C CA . ILE B 1 126 ? 22.353 -16.446 18.049 1.00 22.66 185 ILE B CA 1
ATOM 3088 C C . ILE B 1 126 ? 22.001 -16.589 19.524 1.00 24.30 185 ILE B C 1
ATOM 3089 O O . ILE B 1 126 ? 20.842 -16.461 19.912 1.00 22.63 185 ILE B O 1
ATOM 3094 N N . GLY B 1 127 ? 23.015 -16.859 20.336 1.00 23.78 186 GLY B N 1
ATOM 3095 C CA . GLY B 1 127 ? 22.823 -17.084 21.752 1.00 26.41 186 GLY B CA 1
ATOM 3096 C C . GLY B 1 127 ? 23.976 -16.503 22.542 1.00 24.95 186 GLY B C 1
ATOM 3097 O O . GLY B 1 127 ? 24.794 -15.773 21.998 1.00 24.59 186 GLY B O 1
ATOM 3098 N N . ALA B 1 128 ? 24.043 -16.833 23.825 1.00 20.96 187 ALA B N 1
ATOM 3099 C CA . ALA B 1 128 ? 25.063 -16.284 24.709 1.00 22.68 187 ALA B CA 1
ATOM 3100 C C . ALA B 1 128 ? 25.212 -17.176 25.928 1.00 22.75 187 ALA B C 1
ATOM 3101 O O . ALA B 1 128 ? 24.317 -17.961 26.239 1.00 28.08 187 ALA B O 1
ATOM 3103 N N . ARG B 1 129 ? 26.346 -17.057 26.611 1.00 24.01 188 ARG B N 1
ATOM 3104 C CA . ARG B 1 129 ? 26.615 -17.867 27.794 1.00 28.10 188 ARG B CA 1
ATOM 3105 C C . ARG B 1 129 ? 26.401 -19.344 27.502 1.00 21.86 188 ARG B C 1
ATOM 3106 O O . ARG B 1 129 ? 25.581 -19.987 28.150 1.00 25.39 188 ARG B O 1
ATOM 3114 N N . PRO B 1 130 ? 27.146 -19.889 26.524 1.00 25.61 189 PRO B N 1
ATOM 3115 C CA . PRO B 1 130 ? 26.963 -21.272 26.068 1.00 26.60 189 PRO B CA 1
ATOM 3116 C C . PRO B 1 130 ? 27.148 -22.309 27.179 1.00 28.97 189 PRO B C 1
ATOM 3117 O O . PRO B 1 130 ? 26.630 -23.423 27.071 1.00 29.08 189 PRO B O 1
ATOM 3121 N N . GLU B 1 131 ? 27.875 -21.948 28.230 1.00 30.27 190 GLU B N 1
ATOM 3122 C CA . GLU B 1 131 ? 28.145 -22.885 29.319 1.00 36.94 190 GLU B CA 1
ATOM 3123 C C . GLU B 1 131 ? 26.896 -23.199 30.146 1.00 35.75 190 GLU B C 1
ATOM 3124 O O . GLU B 1 131 ? 26.779 -24.285 30.714 1.00 30.29 190 GLU B O 1
ATOM 3130 N N . LEU B 1 132 ? 25.962 -22.251 30.204 1.00 31.03 191 LEU B N 1
ATOM 3131 C CA . LEU B 1 132 ? 24.745 -22.420 30.997 1.00 27.56 191 LEU B CA 1
ATOM 3132 C C . LEU B 1 132 ? 23.858 -23.546 30.475 1.00 28.65 191 LEU B C 1
ATOM 3133 O O . LEU B 1 132 ? 23.795 -23.791 29.272 1.00 27.20 191 LEU B O 1
ATOM 3138 N N . SER B 1 133 ? 23.157 -24.220 31.384 1.00 23.98 192 SER B N 1
ATOM 3139 C CA . SER B 1 133 ? 22.243 -25.290 30.994 1.00 30.40 192 SER B CA 1
ATOM 3140 C C . SER B 1 133 ? 21.101 -24.741 30.148 1.00 26.24 192 SER B C 1
ATOM 3141 O O . SER B 1 133 ? 20.611 -25.412 29.240 1.00 28.79 192 SER B O 1
ATOM 3144 N N . VAL B 1 134 ? 20.671 -23.520 30.447 1.00 26.52 193 VAL B N 1
ATOM 3145 C CA . VAL B 1 134 ? 19.589 -22.918 29.679 1.00 27.91 193 VAL B CA 1
ATOM 3146 C C . VAL B 1 134 ? 19.998 -22.717 28.215 1.00 21.67 193 VAL B C 1
ATOM 3147 O O . VAL B 1 134 ? 19.209 -22.956 27.299 1.00 21.06 193 VAL B O 1
ATOM 3151 N N . SER B 1 135 ? 21.241 -22.301 28.001 1.00 22.87 194 SER B N 1
ATOM 3152 C CA . SER B 1 135 ? 21.754 -22.080 26.656 1.00 21.64 194 SER B CA 1
ATOM 3153 C C . SER B 1 135 ? 21.961 -23.393 25.907 1.00 24.56 194 SER B C 1
ATOM 3154 O O . SER B 1 135 ? 21.702 -23.476 24.708 1.00 25.86 194 SER B O 1
ATOM 3157 N N . GLN B 1 136 ? 22.436 -24.413 26.616 1.00 29.15 195 GLN B N 1
ATOM 3158 C CA . GLN B 1 136 ? 22.654 -25.719 26.002 1.00 32.54 195 GLN B CA 1
ATOM 3159 C C . GLN B 1 136 ? 21.331 -26.322 25.565 1.00 30.93 195 GLN B C 1
ATOM 3160 O O . GLN B 1 136 ? 21.243 -26.957 24.515 1.00 31.89 195 GLN B O 1
ATOM 3166 N N . ALA B 1 137 ? 20.298 -26.111 26.374 1.00 28.36 196 ALA B N 1
ATOM 3167 C CA . ALA B 1 137 ? 18.969 -26.623 26.062 1.00 27.23 196 ALA B CA 1
ATOM 3168 C C . ALA B 1 137 ? 18.427 -25.993 24.787 1.00 27.61 196 ALA B C 1
ATOM 3169 O O . ALA B 1 137 ? 17.922 -26.688 23.909 1.00 30.92 196 ALA B O 1
ATOM 3171 N N . ARG B 1 138 ? 18.547 -24.673 24.682 1.00 25.84 197 ARG B N 1
ATOM 3172 C CA . ARG B 1 138 ? 18.016 -23.959 23.528 1.00 23.81 197 ARG B CA 1
ATOM 3173 C C . ARG B 1 138 ? 18.811 -24.256 22.250 1.00 27.12 197 ARG B C 1
ATOM 3174 O O . ARG B 1 138 ? 18.235 -24.432 21.178 1.00 27.01 197 ARG B O 1
ATOM 3182 N N . ALA B 1 139 ? 20.131 -24.331 22.368 1.00 27.85 198 ALA B N 1
ATOM 3183 C CA . ALA B 1 139 ? 20.962 -24.744 21.242 1.00 29.78 198 ALA B CA 1
ATOM 3184 C C . ALA B 1 139 ? 20.664 -26.195 20.880 1.00 33.41 198 ALA B C 1
ATOM 3185 O O . ALA B 1 139 ? 20.705 -26.577 19.711 1.00 35.02 198 ALA B O 1
ATOM 3187 N N . GLY B 1 140 ? 20.362 -27.001 21.894 1.00 34.32 199 GLY B N 1
ATOM 3188 C CA . GLY B 1 140 ? 20.065 -28.409 21.694 1.00 36.51 199 GLY B CA 1
ATOM 3189 C C . GLY B 1 140 ? 18.785 -28.626 20.910 1.00 37.04 199 GLY B C 1
ATOM 3190 O O . GLY B 1 140 ? 18.750 -29.432 19.981 1.00 38.81 199 GLY B O 1
ATOM 3191 N N . GLY B 1 141 ? 17.732 -27.904 21.283 1.00 27.61 200 GLY B N 1
ATOM 3192 C CA . GLY B 1 141 ? 16.465 -27.992 20.579 1.00 31.30 200 GLY B CA 1
ATOM 3193 C C . GLY B 1 141 ? 16.584 -27.505 19.150 1.00 37.17 200 GLY B C 1
ATOM 3194 O O . GLY B 1 141 ? 15.981 -28.066 18.232 1.00 34.74 200 GLY B O 1
ATOM 3195 N N . PHE B 1 142 ? 17.372 -26.450 18.967 1.00 34.87 201 PHE B N 1
ATOM 3196 C CA . PHE B 1 142 ? 17.643 -25.906 17.641 1.00 34.30 201 PHE B CA 1
ATOM 3197 C C . PHE B 1 142 ? 18.294 -26.952 16.731 1.00 34.62 201 PHE B C 1
ATOM 3198 O O . PHE B 1 142 ? 17.874 -27.134 15.587 1.00 38.17 201 PHE B O 1
ATOM 3206 N N . ASP B 1 143 ? 19.307 -27.647 17.240 1.00 34.42 202 ASP B N 1
ATOM 3207 C CA . ASP B 1 143 ? 19.964 -28.704 16.469 1.00 39.03 202 ASP B CA 1
ATOM 3208 C C . ASP B 1 143 ? 18.993 -29.826 16.126 1.00 42.36 202 ASP B C 1
ATOM 3209 O O . ASP B 1 143 ? 18.984 -30.331 15.003 1.00 46.10 202 ASP B O 1
ATOM 3214 N N . GLU B 1 144 ? 18.181 -30.211 17.104 1.00 46.31 203 GLU B N 1
ATOM 3215 C CA . GLU B 1 144 ? 17.233 -31.308 16.943 1.00 52.60 203 GLU B CA 1
ATOM 3216 C C . GLU B 1 144 ? 16.281 -31.082 15.769 1.00 50.12 203 GLU B C 1
ATOM 3217 O O . GLU B 1 144 ? 15.944 -32.017 15.046 1.00 51.72 203 GLU B O 1
ATOM 3223 N N . ALA B 1 145 ? 15.854 -29.838 15.581 1.00 49.37 204 ALA B N 1
ATOM 3224 C CA . ALA B 1 145 ? 14.943 -29.501 14.492 1.00 48.73 204 ALA B CA 1
ATOM 3225 C C . ALA B 1 145 ? 15.664 -29.461 13.149 1.00 47.22 204 ALA B C 1
ATOM 3226 O O . ALA B 1 145 ? 15.031 -29.410 12.094 1.00 40.66 204 ALA B O 1
ATOM 3228 N N . LEU B 1 146 ? 16.992 -29.477 13.197 1.00 47.67 205 LEU B N 1
ATOM 3229 C CA . LEU B 1 146 ? 17.798 -29.385 11.985 1.00 49.17 205 LEU B CA 1
ATOM 3230 C C . LEU B 1 146 ? 18.114 -30.745 11.365 1.00 55.39 205 LEU B C 1
ATOM 3231 O O . LEU B 1 146 ? 18.715 -30.818 10.293 1.00 56.51 205 LEU B O 1
ATOM 3236 N N . GLN B 1 147 ? 17.717 -31.819 12.039 1.00 55.59 206 GLN B N 1
ATOM 3237 C CA . GLN B 1 147 ? 17.907 -33.157 11.488 1.00 64.18 206 GLN B CA 1
ATOM 3238 C C . GLN B 1 147 ? 17.294 -33.240 10.094 1.00 62.67 206 GLN B C 1
ATOM 3239 O O . GLN B 1 147 ? 16.123 -32.909 9.899 1.00 63.65 206 GLN B O 1
ATOM 3245 N N . GLY B 1 148 ? 18.095 -33.675 9.126 1.00 59.76 207 GLY B N 1
ATOM 3246 C CA . GLY B 1 148 ? 17.644 -33.769 7.749 1.00 61.43 207 GLY B CA 1
ATOM 3247 C C . GLY B 1 148 ? 17.714 -32.467 6.969 1.00 60.05 207 GLY B C 1
ATOM 3248 O O . GLY B 1 148 ? 17.251 -32.401 5.827 1.00 59.38 207 GLY B O 1
ATOM 3249 N N . TYR B 1 149 ? 18.280 -31.428 7.582 1.00 51.19 208 TYR B N 1
ATOM 3250 C CA . TYR B 1 149 ? 18.456 -30.140 6.910 1.00 45.39 208 TYR B CA 1
ATOM 3251 C C . TYR B 1 149 ? 19.763 -30.111 6.118 1.00 46.67 208 TYR B C 1
ATOM 3252 O O . TYR B 1 149 ? 20.814 -30.515 6.618 1.00 47.07 208 TYR B O 1
ATOM 3261 N N . THR B 1 150 ? 19.692 -29.617 4.887 1.00 54.55 209 THR B N 1
ATOM 3262 C CA . THR B 1 150 ? 20.837 -29.653 3.983 1.00 62.50 209 THR B CA 1
ATOM 3263 C C . THR B 1 150 ? 21.434 -28.272 3.690 1.00 64.56 209 THR B C 1
ATOM 3264 O O . THR B 1 150 ? 22.418 -28.161 2.953 1.00 64.76 209 THR B O 1
ATOM 3268 N N . GLY B 1 151 ? 20.839 -27.229 4.264 1.00 58.73 210 GLY B N 1
ATOM 3269 C CA . GLY B 1 151 ? 21.292 -25.865 4.035 1.00 55.03 210 GLY B CA 1
ATOM 3270 C C . GLY B 1 151 ? 22.488 -25.452 4.877 1.00 51.79 210 GLY B C 1
ATOM 3271 O O . GLY B 1 151 ? 23.123 -26.286 5.524 1.00 48.43 210 GLY B O 1
ATOM 3272 N N . GLU B 1 152 ? 22.805 -24.159 4.850 1.00 48.34 211 GLU B N 1
ATOM 3273 C CA . GLU B 1 152 ? 23.879 -23.610 5.671 1.00 47.17 211 GLU B CA 1
ATOM 3274 C C . GLU B 1 152 ? 23.380 -23.393 7.094 1.00 40.65 211 GLU B C 1
ATOM 3275 O O . GLU B 1 152 ? 22.327 -22.796 7.301 1.00 39.03 211 GLU B O 1
ATOM 3281 N N . VAL B 1 153 ? 24.138 -23.874 8.074 1.00 35.70 212 VAL B N 1
ATOM 3282 C CA . VAL B 1 153 ? 23.802 -23.636 9.477 1.00 38.84 212 VAL B CA 1
ATOM 3283 C C . VAL B 1 153 ? 24.955 -22.957 10.201 1.00 39.36 212 VAL B C 1
ATOM 3284 O O . VAL B 1 153 ? 26.107 -23.374 10.079 1.00 43.55 212 VAL B O 1
ATOM 3288 N N . ARG B 1 154 ? 24.640 -21.907 10.952 1.00 32.97 213 ARG B N 1
ATOM 3289 C CA . ARG B 1 154 ? 25.648 -21.212 11.735 1.00 34.48 213 ARG B CA 1
ATOM 3290 C C . ARG B 1 154 ? 25.158 -21.048 13.162 1.00 30.57 213 ARG B C 1
ATOM 3291 O O . ARG B 1 154 ? 23.974 -20.805 13.396 1.00 31.16 213 ARG B O 1
ATOM 3299 N N . ARG B 1 155 ? 26.070 -21.193 14.114 1.00 29.98 214 ARG B N 1
ATOM 3300 C CA . ARG B 1 155 ? 25.744 -20.982 15.516 1.00 35.93 214 ARG B CA 1
ATOM 3301 C C . ARG B 1 155 ? 26.722 -19.985 16.111 1.00 37.14 214 ARG B C 1
ATOM 3302 O O . ARG B 1 155 ? 27.938 -20.183 16.054 1.00 37.10 214 ARG B O 1
ATOM 3310 N N . TYR B 1 156 ? 26.184 -18.908 16.671 1.00 27.44 215 TYR B N 1
ATOM 3311 C CA . TYR B 1 156 ? 27.001 -17.879 17.294 1.00 28.69 215 TYR B CA 1
ATOM 3312 C C . TYR B 1 156 ? 26.525 -17.657 18.713 1.00 29.90 215 TYR B C 1
ATOM 3313 O O . TYR B 1 156 ? 25.389 -17.242 18.935 1.00 33.31 215 TYR B O 1
ATOM 3322 N N . GLN B 1 157 ? 27.398 -17.931 19.674 1.00 28.22 216 GLN B N 1
ATOM 3323 C CA . GLN B 1 157 ? 27.033 -17.807 21.076 1.00 31.53 216 GLN B CA 1
ATOM 3324 C C . GLN B 1 157 ? 28.013 -16.895 21.797 1.00 34.81 216 GLN B C 1
ATOM 3325 O O . GLN B 1 157 ? 29.170 -17.249 22.018 1.00 39.56 216 GLN B O 1
ATOM 3331 N N . GLY B 1 158 ? 27.530 -15.708 22.147 1.00 25.88 217 GLY B N 1
ATOM 3332 C CA . GLY B 1 158 ? 28.361 -14.669 22.722 1.00 30.10 217 GLY B CA 1
ATOM 3333 C C . GLY B 1 158 ? 28.605 -14.775 24.214 1.00 30.87 217 GLY B C 1
ATOM 3334 O O . GLY B 1 158 ? 28.340 -15.804 24.841 1.00 28.80 217 GLY B O 1
ATOM 3335 N N . GLU B 1 159 ? 29.105 -13.682 24.779 1.00 27.40 218 GLU B N 1
ATOM 3336 C CA . GLU B 1 159 ? 29.591 -13.654 26.153 1.00 35.00 218 GLU B CA 1
ATOM 3337 C C . GLU B 1 159 ? 28.553 -13.159 27.161 1.00 36.25 218 GLU B C 1
ATOM 3338 O O . GLU B 1 159 ? 28.750 -13.294 28.369 1.00 38.56 218 GLU B O 1
ATOM 3344 N N . ALA B 1 160 ? 27.458 -12.583 26.672 1.00 29.34 219 ALA B N 1
ATOM 3345 C CA . ALA B 1 160 ? 26.443 -12.029 27.561 1.00 27.72 219 ALA B CA 1
ATOM 3346 C C . ALA B 1 160 ? 25.072 -11.920 26.899 1.00 24.68 219 ALA B C 1
ATOM 3347 O O . ALA B 1 160 ? 24.967 -11.751 25.683 1.00 21.48 219 ALA B O 1
ATOM 3349 N N . PHE B 1 161 ? 24.023 -12.025 27.707 1.00 21.49 220 PHE B N 1
ATOM 3350 C CA . PHE B 1 161 ? 22.675 -11.744 27.235 1.00 19.50 220 PHE B CA 1
ATOM 3351 C C . PHE B 1 161 ? 22.463 -10.235 27.243 1.00 25.26 220 PHE B C 1
ATOM 3352 O O . PHE B 1 161 ? 21.857 -9.686 28.163 1.00 23.24 220 PHE B O 1
ATOM 3360 N N . SER B 1 162 ? 22.978 -9.566 26.218 1.00 24.63 221 SER B N 1
ATOM 3361 C CA . SER B 1 162 ? 22.881 -8.116 26.130 1.00 28.43 221 SER B CA 1
ATOM 3362 C C . SER B 1 162 ? 22.590 -7.676 24.708 1.00 25.28 221 SER B C 1
ATOM 3363 O O . SER B 1 162 ? 22.845 -8.405 23.750 1.00 19.53 221 SER B O 1
ATOM 3366 N N . ARG B 1 163 ? 22.058 -6.469 24.587 1.00 22.81 222 ARG B N 1
ATOM 3367 C CA . ARG B 1 163 ? 21.755 -5.876 23.298 1.00 26.52 222 ARG B CA 1
ATOM 3368 C C . ARG B 1 163 ? 23.011 -5.765 22.442 1.00 29.51 222 ARG B C 1
ATOM 3369 O O . ARG B 1 163 ? 23.012 -6.165 21.279 1.00 28.79 222 ARG B O 1
ATOM 3377 N N . GLU B 1 164 ? 24.081 -5.228 23.020 1.00 27.63 223 GLU B N 1
ATOM 3378 C CA . GLU B 1 164 ? 25.324 -5.039 22.275 1.00 28.91 223 GLU B CA 1
ATOM 3379 C C . GLU B 1 164 ? 25.945 -6.360 21.821 1.00 26.37 223 GLU B C 1
ATOM 3380 O O . GLU B 1 164 ? 26.573 -6.426 20.763 1.00 27.10 223 GLU B O 1
ATOM 3386 N N . CYS B 1 165 ? 25.775 -7.410 22.618 1.00 28.50 224 CYS B N 1
ATOM 3387 C CA . CYS B 1 165 ? 26.276 -8.726 22.233 1.00 24.04 224 CYS B CA 1
ATOM 3388 C C . CYS B 1 165 ? 25.514 -9.240 21.013 1.00 20.24 224 CYS B C 1
ATOM 3389 O O . CYS B 1 165 ? 26.106 -9.774 20.078 1.00 26.54 224 CYS B O 1
ATOM 3392 N N . GLY B 1 166 ? 24.197 -9.066 21.028 1.00 21.56 225 GLY B N 1
ATOM 3393 C CA . GLY B 1 166 ? 23.367 -9.447 19.900 1.00 22.67 225 GLY B CA 1
ATOM 3394 C C . GLY B 1 166 ? 23.750 -8.684 18.647 1.00 27.85 225 GLY B C 1
ATOM 3395 O O . GLY B 1 166 ? 23.800 -9.244 17.550 1.00 25.31 225 GLY B O 1
ATOM 3396 N N . GLN B 1 167 ? 24.021 -7.395 18.809 1.00 24.76 226 GLN B N 1
ATOM 3397 C CA . GLN B 1 167 ? 24.446 -6.566 17.689 1.00 27.02 226 GLN B CA 1
ATOM 3398 C C . GLN B 1 167 ? 25.780 -7.054 17.127 1.00 28.40 226 GLN B C 1
ATOM 3399 O O . GLN B 1 167 ? 25.950 -7.162 15.913 1.00 30.18 226 GLN B O 1
ATOM 3405 N N . ARG B 1 168 ? 26.725 -7.359 18.011 1.00 24.96 227 ARG B N 1
ATOM 3406 C CA . ARG B 1 168 ? 28.040 -7.829 17.580 1.00 28.74 227 ARG B CA 1
ATOM 3407 C C . ARG B 1 168 ? 27.957 -9.160 16.839 1.00 33.82 227 ARG B C 1
ATOM 3408 O O . ARG B 1 168 ? 28.606 -9.345 15.810 1.00 33.01 227 ARG B O 1
ATOM 3416 N N . LEU B 1 169 ? 27.166 -10.087 17.372 1.00 27.76 228 LEU B N 1
ATOM 3417 C CA . LEU B 1 169 ? 27.021 -11.410 16.767 1.00 24.45 228 LEU B CA 1
ATOM 3418 C C . LEU B 1 169 ? 26.311 -11.364 15.414 1.00 28.06 228 LEU B C 1
ATOM 3419 O O . LEU B 1 169 ? 26.669 -12.097 14.493 1.00 31.41 228 LEU B O 1
ATOM 3432 N N . GLN B 1 171 ? 26.405 -8.879 13.324 1.00 37.29 230 GLN B N 1
ATOM 3433 C CA . GLN B 1 171 ? 27.409 -8.345 12.405 1.00 41.83 230 GLN B CA 1
ATOM 3434 C C . GLN B 1 171 ? 28.356 -9.445 11.954 1.00 42.75 230 GLN B C 1
ATOM 3435 O O . GLN B 1 171 ? 28.588 -9.631 10.760 1.00 44.16 230 GLN B O 1
ATOM 3441 N N . GLN B 1 172 ? 28.900 -10.169 12.926 1.00 44.95 231 GLN B N 1
ATOM 3442 C CA . GLN B 1 172 ? 29.838 -11.251 12.658 1.00 45.27 231 GLN B CA 1
ATOM 3443 C C . GLN B 1 172 ? 29.197 -12.286 11.741 1.00 41.31 231 GLN B C 1
ATOM 3444 O O . GLN B 1 172 ? 29.845 -12.821 10.845 1.00 44.68 231 GLN B O 1
ATOM 3450 N N . LEU B 1 173 ? 27.916 -12.553 11.967 1.00 38.26 232 LEU B N 1
ATOM 3451 C CA . LEU B 1 173 ? 27.160 -13.490 11.143 1.00 36.22 232 LEU B CA 1
ATOM 3452 C C . LEU B 1 173 ? 27.032 -12.989 9.709 1.00 39.98 232 LEU B C 1
ATOM 3453 O O . LEU B 1 173 ? 27.336 -13.708 8.754 1.00 41.77 232 LEU B O 1
ATOM 3458 N N . ILE B 1 174 ? 26.572 -11.752 9.563 1.00 35.30 233 ILE B N 1
ATOM 3459 C CA . ILE B 1 174 ? 26.418 -11.143 8.246 1.00 34.12 233 ILE B CA 1
ATOM 3460 C C . ILE B 1 174 ? 27.750 -11.097 7.510 1.00 40.33 233 ILE B C 1
ATOM 3461 O O . ILE B 1 174 ? 27.827 -11.428 6.326 1.00 43.69 233 ILE B O 1
ATOM 3466 N N . ASP B 1 175 ? 28.799 -10.691 8.217 1.00 45.42 234 ASP B N 1
ATOM 3467 C CA . ASP B 1 175 ? 30.133 -10.631 7.630 1.00 51.46 234 ASP B CA 1
ATOM 3468 C C . ASP B 1 175 ? 30.610 -12.014 7.191 1.00 52.67 234 ASP B C 1
ATOM 3469 O O . ASP B 1 175 ? 31.379 -12.132 6.238 1.00 55.60 234 ASP B O 1
ATOM 3474 N N . ASP B 1 176 ? 30.145 -13.056 7.877 1.00 47.41 235 ASP B N 1
ATOM 3475 C CA . ASP B 1 176 ? 30.580 -14.425 7.588 1.00 52.20 235 ASP B CA 1
ATOM 3476 C C . ASP B 1 176 ? 29.787 -15.119 6.476 1.00 46.32 235 ASP B C 1
ATOM 3477 O O . ASP B 1 176 ? 30.313 -15.999 5.794 1.00 42.77 235 ASP B O 1
ATOM 3482 N N . LEU B 1 177 ? 28.526 -14.729 6.304 1.00 41.30 236 LEU B N 1
ATOM 3483 C CA . LEU B 1 177 ? 27.689 -15.276 5.236 1.00 35.76 236 LEU B CA 1
ATOM 3484 C C . LEU B 1 177 ? 27.769 -14.429 3.972 1.00 43.91 236 LEU B C 1
ATOM 3485 O O . LEU B 1 177 ? 27.459 -14.900 2.875 1.00 53.84 236 LEU B O 1
ATOM 3490 N N . GLY B 1 178 ? 28.194 -13.179 4.126 1.00 39.31 237 GLY B N 1
ATOM 3491 C CA . GLY B 1 178 ? 28.186 -12.239 3.022 1.00 44.19 237 GLY B CA 1
ATOM 3492 C C . GLY B 1 178 ? 26.803 -11.647 2.830 1.00 47.79 237 GLY B C 1
ATOM 3493 O O . GLY B 1 178 ? 26.509 -11.057 1.791 1.00 49.89 237 GLY B O 1
ATOM 3494 N N . GLY B 1 179 ? 25.951 -11.815 3.837 1.00 42.71 238 GLY B N 1
ATOM 3495 C CA . GLY B 1 179 ? 24.596 -11.294 3.796 1.00 43.53 238 GLY B CA 1
ATOM 3496 C C . GLY B 1 179 ? 23.754 -11.845 4.931 1.00 39.65 238 GLY B C 1
ATOM 3497 O O . GLY B 1 179 ? 24.262 -12.554 5.802 1.00 40.65 238 GLY B O 1
ATOM 3498 N N . LEU B 1 180 ? 22.466 -11.517 4.932 1.00 33.94 239 LEU B N 1
ATOM 3499 C CA . LEU B 1 180 ? 21.555 -12.048 5.940 1.00 32.93 239 LEU B CA 1
ATOM 3500 C C . LEU B 1 180 ? 21.327 -13.539 5.712 1.00 32.94 239 LEU B C 1
ATOM 3501 O O . LEU B 1 180 ? 21.355 -14.009 4.573 1.00 39.44 239 LEU B O 1
ATOM 3506 N N . PRO B 1 181 ? 21.098 -14.288 6.800 1.00 34.95 240 PRO B N 1
ATOM 3507 C CA . PRO B 1 181 ? 20.663 -15.679 6.661 1.00 36.10 240 PRO B CA 1
ATOM 3508 C C . PRO B 1 181 ? 19.186 -15.684 6.286 1.00 42.27 240 PRO B C 1
ATOM 3509 O O . PRO B 1 181 ? 18.509 -14.684 6.528 1.00 41.65 240 PRO B O 1
ATOM 3513 N N . ASP B 1 182 ? 18.692 -16.770 5.702 1.00 38.58 241 ASP B N 1
ATOM 3514 C CA . ASP B 1 182 ? 17.278 -16.845 5.365 1.00 37.47 241 ASP B CA 1
ATOM 3515 C C . ASP B 1 182 ? 16.416 -16.904 6.622 1.00 34.75 241 ASP B C 1
ATOM 3516 O O . ASP B 1 182 ? 15.269 -16.460 6.619 1.00 39.54 241 ASP B O 1
ATOM 3521 N N . ALA B 1 183 ? 16.980 -17.444 7.698 1.00 31.16 242 ALA B N 1
ATOM 3522 C CA . ALA B 1 183 ? 16.238 -17.624 8.941 1.00 31.77 242 ALA B CA 1
ATOM 3523 C C . ALA B 1 183 ? 17.151 -17.478 10.151 1.00 30.71 242 ALA B C 1
ATOM 3524 O O . ALA B 1 183 ? 18.338 -17.806 10.092 1.00 29.67 242 ALA B O 1
ATOM 3526 N N . LEU B 1 184 ? 16.589 -16.993 11.250 1.00 28.39 243 LEU B N 1
ATOM 3527 C CA . LEU B 1 184 ? 17.377 -16.734 12.445 1.00 29.89 243 LEU B CA 1
ATOM 3528 C C . LEU B 1 184 ? 16.579 -16.968 13.719 1.00 27.77 243 LEU B C 1
ATOM 3529 O O . LEU B 1 184 ? 15.439 -16.521 13.848 1.00 33.13 243 LEU B O 1
ATOM 3534 N N . VAL B 1 185 ? 17.197 -17.671 14.662 1.00 22.53 244 VAL B N 1
ATOM 3535 C CA . VAL B 1 185 ? 16.630 -17.839 15.993 1.00 24.31 244 VAL B CA 1
ATOM 3536 C C . VAL B 1 185 ? 17.543 -17.180 17.017 1.00 25.40 244 VAL B C 1
ATOM 3537 O O . VAL B 1 185 ? 18.751 -17.419 17.016 1.00 24.61 244 VAL B O 1
ATOM 3541 N N . THR B 1 186 ? 16.971 -16.336 17.874 1.00 20.98 245 THR B N 1
ATOM 3542 C CA . THR B 1 186 ? 17.708 -15.795 19.010 1.00 22.12 245 THR B CA 1
ATOM 3543 C C . THR B 1 186 ? 17.198 -16.455 20.285 1.00 21.16 245 THR B C 1
ATOM 3544 O O . THR B 1 186 ? 15.993 -16.655 20.453 1.00 23.83 245 THR B O 1
ATOM 3548 N N . THR B 1 187 ? 18.116 -16.794 21.182 1.00 21.55 246 THR B N 1
ATOM 3549 C CA . THR B 1 187 ? 17.756 -17.513 22.399 1.00 18.55 246 THR B CA 1
ATOM 3550 C C . THR B 1 187 ? 17.237 -16.581 23.490 1.00 21.35 246 THR B C 1
ATOM 3551 O O . THR B 1 187 ? 16.886 -17.029 24.581 1.00 22.48 246 THR B O 1
ATOM 3555 N N . SER B 1 188 ? 17.193 -15.287 23.195 1.00 20.69 247 SER B N 1
ATOM 3556 C CA . SER B 1 188 ? 16.759 -14.301 24.174 1.00 25.05 247 SER B CA 1
ATOM 3557 C C . SER B 1 188 ? 16.327 -13.016 23.485 1.00 26.09 247 SER B C 1
ATOM 3558 O O . SER B 1 188 ? 16.967 -12.566 22.529 1.00 18.08 247 SER B O 1
ATOM 3561 N N . TYR B 1 189 ? 15.243 -12.421 23.972 1.00 24.25 248 TYR B N 1
ATOM 3562 C CA . TYR B 1 189 ? 14.731 -11.203 23.358 1.00 24.50 248 TYR B CA 1
ATOM 3563 C C . TYR B 1 189 ? 15.755 -10.073 23.352 1.00 24.67 248 TYR B C 1
ATOM 3564 O O . TYR B 1 189 ? 15.805 -9.283 22.408 1.00 26.23 248 TYR B O 1
ATOM 3573 N N . VAL B 1 190 ? 16.567 -9.984 24.402 1.00 23.80 249 VAL B N 1
ATOM 3574 C CA . VAL B 1 190 ? 17.555 -8.908 24.470 1.00 23.32 249 VAL B CA 1
ATOM 3575 C C . VAL B 1 190 ? 18.587 -9.048 23.355 1.00 23.65 249 VAL B C 1
ATOM 3576 O O . VAL B 1 190 ? 19.099 -8.052 22.842 1.00 18.31 249 VAL B O 1
ATOM 3580 N N . LEU B 1 191 ? 18.890 -10.286 22.980 1.00 19.93 250 LEU B N 1
ATOM 3581 C CA . LEU B 1 191 ? 19.791 -10.526 21.861 1.00 18.90 250 LEU B CA 1
ATOM 3582 C C . LEU B 1 191 ? 19.135 -10.098 20.559 1.00 16.67 250 LEU B C 1
ATOM 3583 O O . LEU B 1 191 ? 19.792 -9.547 19.686 1.00 19.35 250 LEU B O 1
ATOM 3588 N N . LEU B 1 192 ? 17.834 -10.348 20.433 1.00 19.60 251 LEU B N 1
ATOM 3589 C CA . LEU B 1 192 ? 17.094 -9.909 19.252 1.00 21.91 251 LEU B CA 1
ATOM 3590 C C . LEU B 1 192 ? 17.160 -8.390 19.094 1.00 22.57 251 LEU B C 1
ATOM 3591 O O . LEU B 1 192 ? 17.179 -7.872 17.979 1.00 21.92 251 LEU B O 1
ATOM 3596 N N . GLN B 1 193 ? 17.181 -7.679 20.216 1.00 24.87 252 GLN B N 1
ATOM 3597 C CA . GLN B 1 193 ? 17.249 -6.222 20.184 1.00 28.27 252 GLN B CA 1
ATOM 3598 C C . GLN B 1 193 ? 18.514 -5.748 19.487 1.00 26.65 252 GLN B C 1
ATOM 3599 O O . GLN B 1 193 ? 18.495 -4.766 18.742 1.00 27.52 252 GLN B O 1
ATOM 3605 N N . GLY B 1 194 ? 19.617 -6.445 19.744 1.00 25.80 253 GLY B N 1
ATOM 3606 C CA . GLY B 1 194 ? 20.877 -6.129 19.100 1.00 22.17 253 GLY B CA 1
ATOM 3607 C C . GLY B 1 194 ? 20.800 -6.442 17.620 1.00 22.17 253 GLY B C 1
ATOM 3608 O O . GLY B 1 194 ? 21.334 -5.708 16.787 1.00 25.84 253 GLY B O 1
ATOM 3609 N N . VAL B 1 195 ? 20.128 -7.543 17.297 1.00 22.62 254 VAL B N 1
ATOM 3610 C CA . VAL B 1 195 ? 19.900 -7.918 15.910 1.00 21.27 254 VAL B CA 1
ATOM 3611 C C . VAL B 1 195 ? 19.171 -6.787 15.185 1.00 21.71 254 VAL B C 1
ATOM 3612 O O . VAL B 1 195 ? 19.540 -6.416 14.075 1.00 26.08 254 VAL B O 1
ATOM 3616 N N . PHE B 1 196 ? 18.142 -6.235 15.821 1.00 22.02 255 PHE B N 1
ATOM 3617 C CA . PHE B 1 196 ? 17.390 -5.137 15.226 1.00 27.31 255 PHE B CA 1
ATOM 3618 C C . PHE B 1 196 ? 18.268 -3.915 14.992 1.00 25.43 255 PHE B C 1
ATOM 3619 O O . PHE B 1 196 ? 18.079 -3.185 14.020 1.00 27.65 255 PHE B O 1
ATOM 3627 N N . ASP B 1 197 ? 19.220 -3.680 15.890 1.00 29.40 256 ASP B N 1
ATOM 3628 C CA . ASP B 1 197 ? 20.144 -2.561 15.722 1.00 31.86 256 ASP B CA 1
ATOM 3629 C C . ASP B 1 197 ? 20.971 -2.747 14.463 1.00 35.56 256 ASP B C 1
ATOM 3630 O O . ASP B 1 197 ? 21.179 -1.807 13.688 1.00 33.57 256 ASP B O 1
ATOM 3635 N N . THR B 1 198 ? 21.445 -3.970 14.265 1.00 28.46 257 THR B N 1
ATOM 3636 C CA . THR B 1 198 ? 22.265 -4.279 13.106 1.00 29.23 257 THR B CA 1
ATOM 3637 C C . THR B 1 198 ? 21.446 -4.127 11.832 1.00 29.72 257 THR B C 1
ATOM 3638 O O . THR B 1 198 ? 21.895 -3.514 10.867 1.00 32.62 257 THR B O 1
ATOM 3642 N N . LEU B 1 199 ? 20.235 -4.676 11.843 1.00 27.86 258 LEU B N 1
ATOM 3643 C CA . LEU B 1 199 ? 19.340 -4.590 10.695 1.00 30.84 258 LEU B CA 1
ATOM 3644 C C . LEU B 1 199 ? 19.045 -3.141 10.324 1.00 38.34 258 LEU B C 1
ATOM 3645 O O . LEU B 1 199 ? 18.990 -2.789 9.149 1.00 36.17 258 LEU B O 1
ATOM 3650 N N . GLN B 1 200 ? 18.855 -2.299 11.333 1.00 41.32 259 GLN B N 1
ATOM 3651 C CA . GLN B 1 200 ? 18.519 -0.900 11.094 1.00 43.29 259 GLN B CA 1
ATOM 3652 C C . GLN B 1 200 ? 19.655 -0.127 10.432 1.00 45.17 259 GLN B C 1
ATOM 3653 O O . GLN B 1 200 ? 19.419 0.812 9.671 1.00 45.02 259 GLN B O 1
ATOM 3659 N N . ALA B 1 201 ? 20.888 -0.525 10.725 1.00 45.79 260 ALA B N 1
ATOM 3660 C CA . ALA B 1 201 ? 22.053 0.108 10.118 1.00 50.93 260 ALA B CA 1
ATOM 3661 C C . ALA B 1 201 ? 22.118 -0.182 8.619 1.00 54.71 260 ALA B C 1
ATOM 3662 O O . ALA B 1 201 ? 22.656 0.614 7.850 1.00 60.80 260 ALA B O 1
ATOM 3664 N N . ARG B 1 202 ? 21.580 -1.327 8.211 1.00 49.66 261 ARG B N 1
ATOM 3665 C CA . ARG B 1 202 ? 21.533 -1.691 6.797 1.00 49.93 261 ARG B CA 1
ATOM 3666 C C . ARG B 1 202 ? 20.442 -0.912 6.074 1.00 54.97 261 ARG B C 1
ATOM 3667 O O . ARG B 1 202 ? 19.500 -0.429 6.701 1.00 52.07 261 ARG B O 1
ATOM 3675 N N . PRO B 1 203 ? 20.568 -0.784 4.744 1.00 64.57 262 PRO B N 1
ATOM 3676 C CA . PRO B 1 203 ? 19.521 -0.157 3.931 1.00 70.18 262 PRO B CA 1
ATOM 3677 C C . PRO B 1 203 ? 18.174 -0.850 4.130 1.00 74.20 262 PRO B C 1
ATOM 3678 O O . PRO B 1 203 ? 18.136 -2.032 4.476 1.00 71.14 262 PRO B O 1
ATOM 3682 N N . VAL B 1 204 ? 17.088 -0.117 3.902 1.00 77.33 263 VAL B N 1
ATOM 3683 C CA . VAL B 1 204 ? 15.739 -0.593 4.202 1.00 79.45 263 VAL B CA 1
ATOM 3684 C C . VAL B 1 204 ? 15.385 -1.921 3.531 1.00 81.61 263 VAL B C 1
ATOM 3685 O O . VAL B 1 204 ? 14.656 -2.736 4.099 1.00 80.31 263 VAL B O 1
ATOM 3689 N N . ASP B 1 205 ? 15.903 -2.136 2.325 1.00 81.80 264 ASP B N 1
ATOM 3690 C CA . ASP B 1 205 ? 15.479 -3.266 1.502 1.00 81.06 264 ASP B CA 1
ATOM 3691 C C . ASP B 1 205 ? 16.228 -4.575 1.758 1.00 79.17 264 ASP B C 1
ATOM 3692 O O . ASP B 1 205 ? 15.937 -5.592 1.127 1.00 79.78 264 ASP B O 1
ATOM 3697 N N . SER B 1 206 ? 17.189 -4.551 2.675 1.00 75.07 265 SER B N 1
ATOM 3698 C CA . SER B 1 206 ? 17.887 -5.771 3.056 1.00 73.85 265 SER B CA 1
ATOM 3699 C C . SER B 1 206 ? 17.657 -6.054 4.538 1.00 71.62 265 SER B C 1
ATOM 3700 O O . SER B 1 206 ? 18.541 -5.830 5.365 1.00 68.00 265 SER B O 1
ATOM 3703 N N . ARG B 1 207 ? 16.463 -6.551 4.858 1.00 73.33 266 ARG B N 1
ATOM 3704 C CA . ARG B 1 207 ? 16.039 -6.757 6.244 1.00 71.37 266 ARG B CA 1
ATOM 3705 C C . ARG B 1 207 ? 14.878 -7.745 6.354 1.00 71.01 266 ARG B C 1
ATOM 3706 O O . ARG B 1 207 ? 14.078 -7.665 7.284 1.00 71.52 266 ARG B O 1
ATOM 3714 N N . GLN B 1 208 ? 14.796 -8.682 5.414 1.00 73.98 267 GLN B N 1
ATOM 3715 C CA . GLN B 1 208 ? 13.617 -9.540 5.291 1.00 74.92 267 GLN B CA 1
ATOM 3716 C C . GLN B 1 208 ? 13.858 -11.031 5.568 1.00 71.99 267 GLN B C 1
ATOM 3717 O O . GLN B 1 208 ? 13.503 -11.886 4.752 1.00 75.14 267 GLN B O 1
ATOM 3723 N N . LEU B 1 209 ? 14.448 -11.337 6.721 1.00 63.45 268 LEU B N 1
ATOM 3724 C CA . LEU B 1 209 ? 14.639 -12.727 7.139 1.00 55.28 268 LEU B CA 1
ATOM 3725 C C . LEU B 1 209 ? 13.463 -13.289 7.938 1.00 46.85 268 LEU B C 1
ATOM 3726 O O . LEU B 1 209 ? 12.611 -12.543 8.422 1.00 46.81 268 LEU B O 1
ATOM 3731 N N . GLN B 1 210 ? 13.426 -14.614 8.059 1.00 45.25 269 GLN B N 1
ATOM 3732 C CA . GLN B 1 210 ? 12.499 -15.291 8.962 1.00 41.89 269 GLN B CA 1
ATOM 3733 C C . GLN B 1 210 ? 13.061 -15.225 10.378 1.00 36.34 269 GLN B C 1
ATOM 3734 O O . GLN B 1 210 ? 14.165 -15.711 10.625 1.00 36.63 269 GLN B O 1
ATOM 3740 N N . LEU B 1 211 ? 12.304 -14.642 11.306 1.00 32.36 270 LEU B N 1
ATOM 3741 C CA . LEU B 1 211 ? 12.796 -14.429 12.667 1.00 32.12 270 LEU B CA 1
ATOM 3742 C C . LEU B 1 211 ? 12.022 -15.191 13.733 1.00 33.51 270 LEU B C 1
ATOM 3743 O O . LEU B 1 211 ? 10.793 -15.248 13.709 1.00 35.25 270 LEU B O 1
ATOM 3748 N N . GLY B 1 212 ? 12.760 -15.747 14.687 1.00 27.91 271 GLY B N 1
ATOM 3749 C CA . GLY B 1 212 ? 12.168 -16.408 15.832 1.00 25.97 271 GLY B CA 1
ATOM 3750 C C . GLY B 1 212 ? 13.009 -16.146 17.067 1.00 30.38 271 GLY B C 1
ATOM 3751 O O . GLY B 1 212 ? 14.238 -16.090 16.987 1.00 29.03 271 GLY B O 1
ATOM 3752 N N . THR B 1 213 ? 12.353 -15.993 18.213 1.00 25.78 272 THR B N 1
ATOM 3753 C CA . THR B 1 213 ? 13.057 -15.639 19.439 1.00 25.61 272 THR B CA 1
ATOM 3754 C C . THR B 1 213 ? 12.405 -16.241 20.678 1.00 30.23 272 THR B C 1
ATOM 3755 O O . THR B 1 213 ? 11.226 -16.595 20.666 1.00 28.59 272 THR B O 1
ATOM 3759 N N . PHE B 1 214 ? 13.193 -16.370 21.740 1.00 32.75 273 PHE B N 1
ATOM 3760 C CA . PHE B 1 214 ? 12.652 -16.655 23.059 1.00 29.38 273 PHE B CA 1
ATOM 3761 C C . PHE B 1 214 ? 12.239 -15.341 23.695 1.00 30.53 273 PHE B C 1
ATOM 3762 O O . PHE B 1 214 ? 12.842 -14.299 23.435 1.00 24.68 273 PHE B O 1
ATOM 3770 N N . GLY B 1 215 ? 11.216 -15.389 24.536 1.00 29.12 274 GLY B N 1
ATOM 3771 C CA . GLY B 1 215 ? 10.664 -14.172 25.094 1.00 29.25 274 GLY B CA 1
ATOM 3772 C C . GLY B 1 215 ? 9.787 -13.500 24.059 1.00 38.20 274 GLY B C 1
ATOM 3773 O O . GLY B 1 215 ? 9.674 -13.963 22.925 1.00 41.39 274 GLY B O 1
ATOM 3774 N N . ASP B 1 216 ? 9.160 -12.400 24.447 1.00 40.39 275 ASP B N 1
ATOM 3775 C CA . ASP B 1 216 ? 8.235 -11.723 23.562 1.00 39.80 275 ASP B CA 1
ATOM 3776 C C . ASP B 1 216 ? 8.163 -10.261 23.950 1.00 45.09 275 ASP B C 1
ATOM 3777 O O . ASP B 1 216 ? 8.659 -9.859 25.003 1.00 52.33 275 ASP B O 1
ATOM 3782 N N . ASN B 1 217 ? 7.544 -9.465 23.093 1.00 37.33 276 ASN B N 1
ATOM 3783 C CA . ASN B 1 217 ? 7.452 -8.042 23.324 1.00 34.47 276 ASN B CA 1
ATOM 3784 C C . ASN B 1 217 ? 6.262 -7.484 22.568 1.00 32.16 276 ASN B C 1
ATOM 3785 O O . ASN B 1 217 ? 6.049 -7.805 21.398 1.00 29.16 276 ASN B O 1
ATOM 3790 N N . GLN B 1 218 ? 5.487 -6.652 23.250 1.00 29.43 277 GLN B N 1
ATOM 3791 C CA . GLN B 1 218 ? 4.251 -6.112 22.708 1.00 32.64 277 GLN B CA 1
ATOM 3792 C C . GLN B 1 218 ? 4.446 -5.468 21.339 1.00 33.00 277 GLN B C 1
ATOM 3793 O O . GLN B 1 218 ? 3.633 -5.655 20.434 1.00 36.12 277 GLN B O 1
ATOM 3799 N N . LEU B 1 219 ? 5.525 -4.710 21.189 1.00 37.10 278 LEU B N 1
ATOM 3800 C CA . LEU B 1 219 ? 5.721 -3.928 19.974 1.00 44.95 278 LEU B CA 1
ATOM 3801 C C . LEU B 1 219 ? 6.028 -4.800 18.752 1.00 44.65 278 LEU B C 1
ATOM 3802 O O . LEU B 1 219 ? 6.004 -4.320 17.619 1.00 46.07 278 LEU B O 1
ATOM 3807 N N . LEU B 1 220 ? 6.295 -6.082 18.984 1.00 42.03 279 LEU B N 1
ATOM 3808 C CA . LEU B 1 220 ? 6.439 -7.039 17.892 1.00 41.05 279 LEU B CA 1
ATOM 3809 C C . LEU B 1 220 ? 5.148 -7.134 17.076 1.00 45.65 279 LEU B C 1
ATOM 3810 O O . LEU B 1 220 ? 5.168 -7.521 15.907 1.00 42.05 279 LEU B O 1
ATOM 3815 N N . ASP B 1 221 ? 4.025 -6.786 17.699 1.00 44.39 280 ASP B N 1
ATOM 3816 C CA . ASP B 1 221 ? 2.732 -6.811 17.024 1.00 45.03 280 ASP B CA 1
ATOM 3817 C C . ASP B 1 221 ? 2.642 -5.734 15.945 1.00 44.63 280 ASP B C 1
ATOM 3818 O O . ASP B 1 221 ? 1.812 -5.821 15.043 1.00 42.13 280 ASP B O 1
ATOM 3823 N N . PHE B 1 222 ? 3.500 -4.722 16.050 1.00 41.32 281 PHE B N 1
ATOM 3824 C CA . PHE B 1 222 ? 3.471 -3.578 15.143 1.00 40.35 281 PHE B CA 1
ATOM 3825 C C . PHE B 1 222 ? 4.613 -3.597 14.128 1.00 43.18 281 PHE B C 1
ATOM 3826 O O . PHE B 1 222 ? 4.661 -2.761 13.223 1.00 43.21 281 PHE B O 1
ATOM 3834 N N . LEU B 1 223 ? 5.541 -4.533 14.298 1.00 42.07 282 LEU B N 1
ATOM 3835 C CA . LEU B 1 223 ? 6.645 -4.692 13.357 1.00 42.50 282 LEU B CA 1
ATOM 3836 C C . LEU B 1 223 ? 6.143 -5.187 12.010 1.00 43.56 282 LEU B C 1
ATOM 3837 O O . LEU B 1 223 ? 5.345 -6.122 11.950 1.00 50.03 282 LEU B O 1
ATOM 3842 N N . PRO B 1 224 ? 6.612 -4.561 10.921 1.00 47.21 283 PRO B N 1
ATOM 3843 C CA . PRO B 1 224 ? 6.334 -5.065 9.573 1.00 48.40 283 PRO B CA 1
ATOM 3844 C C . PRO B 1 224 ? 6.984 -6.432 9.402 1.00 46.75 283 PRO B C 1
ATOM 3845 O O . PRO B 1 224 ? 6.433 -7.321 8.754 1.00 47.24 283 PRO B O 1
ATOM 3849 N N . LEU B 1 225 ? 8.165 -6.582 9.993 1.00 45.56 284 LEU B N 1
ATOM 3850 C CA . LEU B 1 225 ? 8.868 -7.852 10.025 1.00 44.71 284 LEU B CA 1
ATOM 3851 C C . LEU B 1 225 ? 8.286 -8.733 11.122 1.00 47.49 284 LEU B C 1
ATOM 3852 O O . LEU B 1 225 ? 8.459 -8.448 12.307 1.00 45.54 284 LEU B O 1
ATOM 3857 N N . PRO B 1 226 ? 7.584 -9.806 10.730 1.00 44.33 285 PRO B N 1
ATOM 3858 C CA . PRO B 1 226 ? 6.939 -10.693 11.703 1.00 43.54 285 PRO B CA 1
ATOM 3859 C C . PRO B 1 226 ? 7.954 -11.549 12.454 1.00 43.73 285 PRO B C 1
ATOM 3860 O O . PRO B 1 226 ? 8.878 -12.090 11.848 1.00 40.01 285 PRO B O 1
ATOM 3864 N N . VAL B 1 227 ? 7.773 -11.670 13.765 1.00 38.03 286 VAL B N 1
ATOM 3865 C CA . VAL B 1 227 ? 8.679 -12.458 14.590 1.00 35.35 286 VAL B CA 1
ATOM 3866 C C . VAL B 1 227 ? 7.912 -13.483 15.428 1.00 32.65 286 VAL B C 1
ATOM 3867 O O . VAL B 1 227 ? 7.030 -13.123 16.206 1.00 33.90 286 VAL B O 1
ATOM 3871 N N . ASN B 1 228 ? 8.245 -14.759 15.267 1.00 30.15 287 ASN B N 1
ATOM 3872 C CA . ASN B 1 228 ? 7.686 -15.798 16.124 1.00 35.82 287 ASN B CA 1
ATOM 3873 C C . ASN B 1 228 ? 8.376 -15.796 17.483 1.00 34.67 287 ASN B C 1
ATOM 3874 O O . ASN B 1 228 ? 9.597 -15.687 17.566 1.00 35.45 287 ASN B O 1
ATOM 3879 N N . ALA B 1 229 ? 7.592 -15.922 18.548 1.00 32.37 288 ALA B N 1
ATOM 3880 C CA . ALA B 1 229 ? 8.131 -15.809 19.899 1.00 31.78 288 ALA B CA 1
ATOM 3881 C C . ALA B 1 229 ? 7.630 -16.903 20.839 1.00 35.17 288 ALA B C 1
ATOM 3882 O O . ALA B 1 229 ? 6.459 -17.270 20.813 1.00 37.62 288 ALA B O 1
ATOM 3892 N N . ALA B 1 231 ? 7.123 -17.379 24.633 1.00 33.21 290 ALA B N 1
ATOM 3893 C CA . ALA B 1 231 ? 7.080 -16.653 25.902 1.00 29.88 290 ALA B CA 1
ATOM 3894 C C . ALA B 1 231 ? 6.913 -17.567 27.122 1.00 28.34 290 ALA B C 1
ATOM 3895 O O . ALA B 1 231 ? 6.238 -18.589 27.053 1.00 30.49 290 ALA B O 1
ATOM 3897 N N . GLN B 1 232 ? 7.526 -17.181 28.238 1.00 31.25 291 GLN B N 1
ATOM 3898 C CA . GLN B 1 232 ? 7.369 -17.902 29.495 1.00 29.72 291 GLN B CA 1
ATOM 3899 C C . GLN B 1 232 ? 5.976 -17.690 30.061 1.00 30.52 291 GLN B C 1
ATOM 3900 O O . GLN B 1 232 ? 5.392 -16.621 29.897 1.00 31.01 291 GLN B O 1
ATOM 3906 N N . GLN B 1 233 ? 5.451 -18.704 30.741 1.00 26.38 292 GLN B N 1
ATOM 3907 C CA . GLN B 1 233 ? 4.262 -18.519 31.560 1.00 29.12 292 GLN B CA 1
ATOM 3908 C C . GLN B 1 233 ? 4.728 -18.044 32.935 1.00 28.81 292 GLN B C 1
ATOM 3909 O O . GLN B 1 233 ? 4.845 -18.837 33.871 1.00 24.34 292 GLN B O 1
ATOM 3915 N N . HIS B 1 234 ? 5.005 -16.745 33.041 1.00 25.27 293 HIS B N 1
ATOM 3916 C CA . HIS B 1 234 ? 5.625 -16.173 34.235 1.00 24.92 293 HIS B CA 1
ATOM 3917 C C . HIS B 1 234 ? 4.810 -16.410 35.500 1.00 26.13 293 HIS B C 1
ATOM 3918 O O . HIS B 1 234 ? 5.365 -16.662 36.571 1.00 27.78 293 HIS B O 1
ATOM 3925 N N . GLY B 1 235 ? 3.492 -16.313 35.375 1.00 27.36 294 GLY B N 1
ATOM 3926 C CA . GLY B 1 235 ? 2.609 -16.507 36.507 1.00 29.61 294 GLY B CA 1
ATOM 3927 C C . GLY B 1 235 ? 2.737 -17.900 37.089 1.00 29.45 294 GLY B C 1
ATOM 3928 O O . GLY B 1 235 ? 2.800 -18.067 38.306 1.00 34.12 294 GLY B O 1
ATOM 3929 N N . GLN B 1 236 ? 2.783 -18.905 36.219 1.00 29.96 295 GLN B N 1
ATOM 3930 C CA . GLN B 1 236 ? 2.874 -20.295 36.661 1.00 30.00 295 GLN B CA 1
ATOM 3931 C C . GLN B 1 236 ? 4.259 -20.615 37.227 1.00 25.51 295 GLN B C 1
ATOM 3932 O O . GLN B 1 236 ? 4.384 -21.348 38.209 1.00 28.40 295 GLN B O 1
ATOM 3938 N N . ILE B 1 237 ? 5.299 -20.061 36.610 1.00 25.44 296 ILE B N 1
ATOM 3939 C CA . ILE B 1 237 ? 6.657 -20.214 37.123 1.00 24.66 296 ILE B CA 1
ATOM 3940 C C . ILE B 1 237 ? 6.727 -19.744 38.575 1.00 24.38 296 ILE B C 1
ATOM 3941 O O . ILE B 1 237 ? 7.196 -20.464 39.456 1.00 25.03 296 ILE B O 1
ATOM 3946 N N . ALA B 1 238 ? 6.256 -18.524 38.815 1.00 25.16 297 ALA B N 1
ATOM 3947 C CA . ALA B 1 238 ? 6.311 -17.926 40.145 1.00 21.13 297 ALA B CA 1
ATOM 3948 C C . ALA B 1 238 ? 5.467 -18.690 41.157 1.00 23.40 297 ALA B C 1
ATOM 3949 O O . ALA B 1 238 ? 5.893 -18.915 42.293 1.00 27.55 297 ALA B O 1
ATOM 3951 N N . ALA B 1 239 ? 4.269 -19.089 40.742 1.00 25.05 298 ALA B N 1
ATOM 3952 C CA . ALA B 1 239 ? 3.355 -19.800 41.626 1.00 26.69 298 ALA B CA 1
ATOM 3953 C C . ALA B 1 239 ? 3.934 -21.143 42.057 1.00 28.42 298 ALA B C 1
ATOM 3954 O O . ALA B 1 239 ? 3.807 -21.540 43.212 1.00 29.08 298 ALA B O 1
ATOM 3956 N N . THR B 1 240 ? 4.574 -21.837 41.122 1.00 26.59 299 THR B N 1
ATOM 3957 C CA . THR B 1 240 ? 5.203 -23.115 41.413 1.00 26.14 299 THR B CA 1
ATOM 3958 C C . THR B 1 240 ? 6.382 -22.932 42.359 1.00 26.30 299 THR B C 1
ATOM 3959 O O . THR B 1 240 ? 6.504 -23.641 43.357 1.00 26.31 299 THR B O 1
ATOM 3963 N N . ALA B 1 241 ? 7.247 -21.973 42.042 1.00 20.63 300 ALA B N 1
ATOM 3964 C CA . ALA B 1 241 ? 8.434 -21.708 42.852 1.00 18.82 300 ALA B CA 1
ATOM 3965 C C . ALA B 1 241 ? 8.058 -21.326 44.279 1.00 22.53 300 ALA B C 1
ATOM 3966 O O . ALA B 1 241 ? 8.660 -21.803 45.243 1.00 25.51 300 ALA B O 1
ATOM 3968 N N . LEU B 1 242 ? 7.048 -20.475 44.411 1.00 23.93 301 LEU B N 1
ATOM 3969 C CA . LEU B 1 242 ? 6.639 -19.997 45.722 1.00 21.96 301 LEU B CA 1
ATOM 3970 C C . LEU B 1 242 ? 6.113 -21.139 46.581 1.00 28.17 301 LEU B C 1
ATOM 3971 O O . LEU B 1 242 ? 6.493 -21.290 47.739 1.00 27.97 301 LEU B O 1
ATOM 3976 N N . GLU B 1 243 ? 5.240 -21.947 46.001 1.00 28.27 302 GLU B N 1
ATOM 3977 C CA . GLU B 1 243 ? 4.680 -23.080 46.713 1.00 32.51 302 GLU B CA 1
ATOM 3978 C C . GLU B 1 243 ? 5.775 -24.045 47.160 1.00 31.16 302 GLU B C 1
ATOM 3979 O O . GLU B 1 243 ? 5.709 -24.604 48.255 1.00 32.77 302 GLU B O 1
ATOM 3985 N N . LEU B 1 244 ? 6.784 -24.235 46.315 1.00 31.02 303 LEU B N 1
ATOM 3986 C CA . LEU B 1 244 ? 7.928 -25.071 46.669 1.00 30.25 303 LEU B CA 1
ATOM 3987 C C . LEU B 1 244 ? 8.706 -24.449 47.823 1.00 27.93 303 LEU B C 1
ATOM 3988 O O . LEU B 1 244 ? 9.153 -25.149 48.733 1.00 27.46 303 LEU B O 1
ATOM 3993 N N . ALA B 1 245 ? 8.867 -23.130 47.785 1.00 22.36 304 ALA B N 1
ATOM 3994 C CA . ALA B 1 245 ? 9.569 -22.418 48.852 1.00 25.47 304 ALA B CA 1
ATOM 3995 C C . ALA B 1 245 ? 8.844 -22.560 50.186 1.00 25.96 304 ALA B C 1
ATOM 3996 O O . ALA B 1 245 ? 9.455 -22.876 51.209 1.00 24.56 304 ALA B O 1
ATOM 3998 N N . LEU B 1 246 ? 7.536 -22.330 50.165 1.00 26.33 305 LEU B N 1
ATOM 3999 C CA . LEU B 1 246 ? 6.728 -22.376 51.380 1.00 28.63 305 LEU B CA 1
ATOM 4000 C C . LEU B 1 246 ? 6.619 -23.781 51.975 1.00 33.51 305 LEU B C 1
ATOM 4001 O O . LEU B 1 246 ? 6.503 -23.936 53.190 1.00 33.70 305 LEU B O 1
ATOM 4006 N N . ALA B 1 247 ? 6.658 -24.802 51.124 1.00 32.46 306 ALA B N 1
ATOM 4007 C CA . ALA B 1 247 ? 6.593 -26.180 51.605 1.00 28.61 306 ALA B CA 1
ATOM 4008 C C . ALA B 1 247 ? 7.874 -26.535 52.350 1.00 29.01 306 ALA B C 1
ATOM 4009 O O . ALA B 1 247 ? 7.841 -27.249 53.344 1.00 34.83 306 ALA B O 1
ATOM 4011 N N . ALA B 1 248 ? 9.002 -26.028 51.865 1.00 27.03 307 ALA B N 1
ATOM 4012 C CA . ALA B 1 248 ? 10.283 -26.232 52.530 1.00 28.71 307 ALA B CA 1
ATOM 4013 C C . ALA B 1 248 ? 10.335 -25.479 53.859 1.00 35.54 307 ALA B C 1
ATOM 4014 O O . ALA B 1 248 ? 10.892 -25.967 54.845 1.00 40.94 307 ALA B O 1
ATOM 4016 N N . ILE B 1 249 ? 9.756 -24.284 53.883 1.00 29.96 308 ILE B N 1
ATOM 4017 C CA . ILE B 1 249 ? 9.766 -23.469 55.094 1.00 28.55 308 ILE B CA 1
ATOM 4018 C C . ILE B 1 249 ? 8.761 -23.950 56.140 1.00 31.76 308 ILE B C 1
ATOM 4019 O O . ILE B 1 249 ? 9.100 -24.115 57.315 1.00 30.38 308 ILE B O 1
ATOM 4024 N N . GLU B 1 250 ? 7.526 -24.174 55.708 1.00 31.02 309 GLU B N 1
ATOM 4025 C CA . GLU B 1 250 ? 6.437 -24.446 56.639 1.00 36.50 309 GLU B CA 1
ATOM 4026 C C . GLU B 1 250 ? 6.182 -25.931 56.901 1.00 42.11 309 GLU B C 1
ATOM 4027 O O . GLU B 1 250 ? 5.719 -26.298 57.978 1.00 42.25 309 GLU B O 1
ATOM 4033 N N . GLU B 1 251 ? 6.491 -26.782 55.928 1.00 47.37 310 GLU B N 1
ATOM 4034 C CA . GLU B 1 251 ? 6.281 -28.220 56.090 1.00 50.60 310 GLU B CA 1
ATOM 4035 C C . GLU B 1 251 ? 7.591 -28.995 56.098 1.00 50.28 310 GLU B C 1
ATOM 4036 O O . GLU B 1 251 ? 7.596 -30.212 56.267 1.00 58.05 310 GLU B O 1
ATOM 4042 N N . LYS B 1 252 ? 8.698 -28.287 55.909 1.00 48.01 311 LYS B N 1
ATOM 4043 C CA . LYS B 1 252 ? 10.015 -28.911 55.868 1.00 48.87 311 LYS B CA 1
ATOM 4044 C C . LYS B 1 252 ? 10.113 -29.958 54.756 1.00 45.73 311 LYS B C 1
ATOM 4045 O O . LYS B 1 252 ? 10.943 -30.868 54.816 1.00 44.40 311 LYS B O 1
ATOM 4051 N N . ARG B 1 253 ? 9.248 -29.822 53.753 1.00 39.43 312 ARG B N 1
ATOM 4052 C CA . ARG B 1 253 ? 9.311 -30.642 52.548 1.00 40.09 312 ARG B CA 1
ATOM 4053 C C . ARG B 1 253 ? 10.232 -30.005 51.514 1.00 39.24 312 ARG B C 1
ATOM 4054 O O . ARG B 1 253 ? 10.060 -28.839 51.157 1.00 35.35 312 ARG B O 1
ATOM 4062 N N . TYR B 1 254 ? 11.192 -30.777 51.019 1.00 35.52 313 TYR B N 1
ATOM 4063 C CA . TYR B 1 254 ? 12.078 -30.311 49.958 1.00 35.06 313 TYR B CA 1
ATOM 4064 C C . TYR B 1 254 ? 12.602 -31.505 49.171 1.00 38.50 313 TYR B C 1
ATOM 4065 O O . TYR B 1 254 ? 13.401 -32.290 49.683 1.00 36.64 313 TYR B O 1
ATOM 4074 N N . GLU B 1 255 ? 12.145 -31.646 47.931 1.00 37.21 314 GLU B N 1
ATOM 4075 C CA . GLU B 1 255 ? 12.618 -32.724 47.069 1.00 40.34 314 GLU B CA 1
ATOM 4076 C C . GLU B 1 255 ? 13.371 -32.157 45.871 1.00 34.96 314 GLU B C 1
ATOM 4077 O O . GLU B 1 255 ? 12.824 -31.359 45.112 1.00 34.52 314 GLU B O 1
ATOM 4083 N N . PRO B 1 256 ? 14.635 -32.569 45.698 1.00 29.45 315 PRO B N 1
ATOM 4084 C CA . PRO B 1 256 ? 15.409 -32.104 44.545 1.00 24.19 315 PRO B CA 1
ATOM 4085 C C . PRO B 1 256 ? 14.720 -32.515 43.252 1.00 26.51 315 PRO B C 1
ATOM 4086 O O . PRO B 1 256 ? 14.091 -33.575 43.198 1.00 32.35 315 PRO B O 1
ATOM 4090 N N . GLY B 1 257 ? 14.827 -31.685 42.223 1.00 23.69 316 GLY B N 1
ATOM 4091 C CA . GLY B 1 257 ? 14.232 -32.011 40.943 1.00 22.79 316 GLY B CA 1
ATOM 4092 C C . GLY B 1 257 ? 13.853 -30.782 40.146 1.00 26.87 316 GLY B C 1
ATOM 4093 O O . GLY B 1 257 ? 13.669 -29.700 40.699 1.00 23.39 316 GLY B O 1
ATOM 4094 N N . VAL B 1 258 ? 13.736 -30.959 38.837 1.00 23.53 317 VAL B N 1
ATOM 4095 C CA . VAL B 1 258 ? 13.365 -29.872 37.943 1.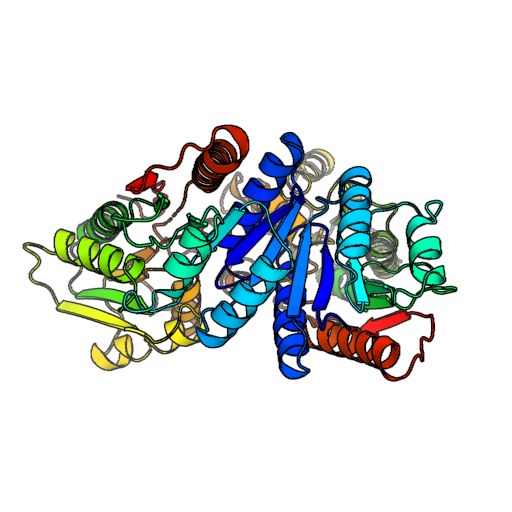00 28.74 317 VAL B CA 1
ATOM 4096 C C . VAL B 1 258 ? 11.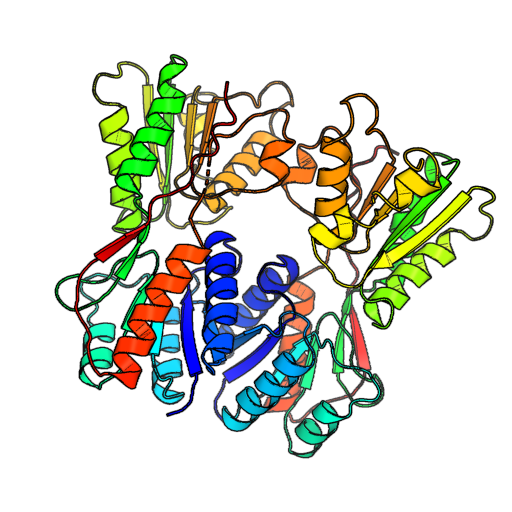870 -29.884 37.637 1.00 28.90 317 VAL B C 1
ATOM 4097 O O . VAL B 1 258 ? 11.309 -30.921 37.286 1.00 29.59 317 VAL B O 1
ATOM 4101 N N . HIS B 1 259 ? 11.227 -28.730 37.781 1.00 24.16 318 HIS B N 1
ATOM 4102 C CA . HIS B 1 259 ? 9.828 -28.578 37.396 1.00 27.17 318 HIS B CA 1
ATOM 4103 C C . HIS B 1 259 ? 9.762 -27.689 36.165 1.00 27.46 318 HIS B C 1
ATOM 4104 O O . HIS B 1 259 ? 10.089 -26.507 36.228 1.00 26.38 318 HIS B O 1
ATOM 4111 N N . ALA B 1 260 ? 9.350 -28.264 35.042 1.00 25.57 319 ALA B N 1
ATOM 4112 C CA . ALA B 1 260 ? 9.352 -27.544 33.776 1.00 30.41 319 ALA B CA 1
ATOM 4113 C C . ALA B 1 260 ? 7.965 -27.054 33.392 1.00 32.60 319 ALA B C 1
ATOM 4114 O O . ALA B 1 260 ? 7.002 -27.810 33.429 1.00 41.71 319 ALA B O 1
ATOM 4116 N N . VAL B 1 261 ? 7.878 -25.783 33.015 1.00 32.53 320 VAL B N 1
ATOM 4117 C CA . VAL B 1 261 ? 6.624 -25.201 32.554 1.00 33.10 320 VAL B CA 1
ATOM 4118 C C . VAL B 1 261 ? 6.726 -24.877 31.072 1.00 31.51 320 VAL B C 1
ATOM 4119 O O . VAL B 1 261 ? 7.697 -24.259 30.631 1.00 27.84 320 VAL B O 1
ATOM 4123 N N . GLY B 1 262 ? 5.722 -25.290 30.304 1.00 29.68 321 GLY B N 1
ATOM 4124 C CA . GLY B 1 262 ? 5.714 -25.034 28.874 1.00 27.36 321 GLY B CA 1
ATOM 4125 C C . GLY B 1 262 ? 5.702 -23.550 28.550 1.00 25.92 321 GLY B C 1
ATOM 4126 O O . GLY B 1 262 ? 5.143 -22.743 29.296 1.00 25.35 321 GLY B O 1
ATOM 4127 N N . ARG B 1 263 ? 6.333 -23.187 27.439 1.00 24.66 322 ARG B N 1
ATOM 4128 C CA . ARG B 1 263 ? 6.245 -21.830 26.921 1.00 32.06 322 ARG B CA 1
ATOM 4129 C C . ARG B 1 263 ? 5.047 -21.713 25.981 1.00 32.71 322 ARG B C 1
ATOM 4130 O O . ARG B 1 263 ? 4.620 -22.700 25.386 1.00 33.49 322 ARG B O 1
ATOM 4138 N N . THR B 1 264 ? 4.498 -20.509 25.850 1.00 33.26 323 THR B N 1
ATOM 4139 C CA . THR B 1 264 ? 3.407 -20.284 24.908 1.00 39.44 323 THR B CA 1
ATOM 4140 C C . THR B 1 264 ? 3.958 -19.804 23.568 1.00 39.40 323 THR B C 1
ATOM 4141 O O . THR B 1 264 ? 4.865 -18.971 23.521 1.00 35.61 323 THR B O 1
ATOM 4145 N N . PHE B 1 265 ? 3.422 -20.348 22.481 1.00 43.32 324 PHE B N 1
ATOM 4146 C CA . PHE B 1 265 ? 3.898 -20.007 21.146 1.00 45.65 324 PHE B CA 1
ATOM 4147 C C . PHE B 1 265 ? 3.119 -18.820 20.585 1.00 46.85 324 PHE B C 1
ATOM 4148 O O . PHE B 1 265 ? 1.895 -18.875 20.443 1.00 43.81 324 PHE B O 1
ATOM 4156 N N . LYS B 1 266 ? 3.833 -17.741 20.285 1.00 45.19 325 LYS B N 1
ATOM 4157 C CA . LYS B 1 266 ? 3.235 -16.576 19.651 1.00 45.95 325 LYS B CA 1
ATOM 4158 C C . LYS B 1 266 ? 3.696 -16.519 18.203 1.00 51.82 325 LYS B C 1
ATOM 4159 O O . LYS B 1 266 ? 4.803 -16.066 17.916 1.00 50.45 325 LYS B O 1
ATOM 4165 N N . GLN B 1 267 ? 2.853 -16.994 17.293 1.00 57.27 326 GLN B N 1
ATOM 4166 C CA . GLN B 1 267 ? 3.195 -17.001 15.876 1.00 61.37 326 GLN B CA 1
ATOM 4167 C C . GLN B 1 267 ? 2.683 -15.759 15.177 1.00 60.74 326 GLN B C 1
ATOM 4168 O O . GLN B 1 267 ? 1.493 -15.447 15.223 1.00 65.27 326 GLN B O 1
ATOM 4174 N N . ARG B 1 268 ? 3.599 -15.050 14.533 1.00 55.35 327 ARG B N 1
ATOM 4175 C CA . ARG B 1 268 ? 3.256 -13.852 13.791 1.00 49.64 327 ARG B CA 1
ATOM 4176 C C . ARG B 1 268 ? 3.580 -14.056 12.318 1.00 49.50 327 ARG B C 1
ATOM 4177 O O . ARG B 1 268 ? 3.172 -13.270 11.467 1.00 46.68 327 ARG B O 1
ATOM 4185 N N . ILE B 1 269 ? 4.314 -15.124 12.026 1.00 50.34 328 ILE B N 1
ATOM 4186 C CA . ILE B 1 269 ? 4.646 -15.466 10.652 1.00 55.19 328 ILE B CA 1
ATOM 4187 C C . ILE B 1 269 ? 3.574 -16.371 10.052 1.00 65.44 328 ILE B C 1
ATOM 4188 O O . ILE B 1 269 ? 3.366 -17.491 10.517 1.00 69.05 328 ILE B O 1
ATOM 4193 N N . SER B 1 270 ? 2.903 -15.880 9.014 1.00 73.10 329 SER B N 1
ATOM 4194 C CA . SER B 1 270 ? 1.805 -16.616 8.394 1.00 80.01 329 SER B CA 1
ATOM 4195 C C . SER B 1 270 ? 2.264 -17.961 7.840 1.00 82.84 329 SER B C 1
ATOM 4196 O O . SER B 1 270 ? 3.294 -18.051 7.169 1.00 82.25 329 SER B O 1
ATOM 4199 N N . VAL B 1 271 ? 1.484 -19.002 8.115 1.00 84.67 330 VAL B N 1
ATOM 4200 C CA . VAL B 1 271 ? 1.844 -20.359 7.723 1.00 87.35 330 VAL B CA 1
ATOM 4201 C C . VAL B 1 271 ? 0.730 -21.008 6.908 1.00 87.62 330 VAL B C 1
ATOM 4202 O O . VAL B 1 271 ? 0.987 -21.839 6.037 1.00 88.46 330 VAL B O 1
#

B-factor: mean 40.83, std 16.83, range [14.67, 118.85]

InterPro domains:
  IPR000843 LacI-type HTH domain [PF00356] (3-50)
  IPR000843 LacI-type HTH domain [PS50932] (1-58)
  IPR000843 LacI-type HTH domain [SM00354] (1-73)
  IPR000843 LacI-type HTH domain [cd01392] (5-58)
  IPR001761 Periplasmic binding protein/LacI sugar binding domain [PF00532] (62-215)
  IPR010982 Lambda repressor-like, DNA-binding domain superfamily [G3DSA:1.10.260.40] (1-61)
  IPR010982 Lambda repressor-like, DNA-binding domain superfamily [SSF47413] (2-58)
  IPR012781 D-fructose-responsive transcription factor [TIGR02417] (2-327)
  IPR028082 Periplasmic binding protein-like I [SSF53822] (61-315)

Sequence (537 aa):
HTRTLGFILPDLENPSYARIAKQLEQGARARGYQLLIASSDDQPDSERQLQQLFRARRCCDALFVASCLPPEDDSYRELQDKGLPVIAIDRRLDPAHFCCSVISDDRDASRQLAASLLSSAPRSIALIGARPELSVSQARAGGFDEALQGYTGEVRRYQGEAFSRECCGQRLQQLIDDLGGLPDALVTTSYVLLQGVFDTLQARPVDSRQLQLGTFGDNQLLDFLPLPVNAAQQHGQIAATALELALAAIEEKRYEPGVHAVGRTFKQRISHTRTLGFILPDLENPSYARIAKQLEQGARARGYQLLIASSDDQPDSERQLQQLFRARRCCDALFVASCLPPEDDSYRELQDKGLPVIAIDRRLDPAHFCSVISDDRDASRQLAASLLSSAPRSIALIGARPELSVSQARAGGFDEALQGYTGEVRRYQGEAFSRECGQRLQQLIDDLGGLPDALVTTSYVLLQGVFDTLQARPVDSRQLQLGTFGDNQLLDFLPLPVNAAQQHGQIAATALELALAAIEEKRYEPGVHAVGRTFKQRISV

GO terms:
  GO:0032993 protein-DNA complex (C, IPI)
  GO:0043565 sequence-specific DNA binding (F, IPI)

Organism: Pseudomonas putida (strain ATCC 47054 / DSM 6125 / CFBP 8728 / NCIMB 11950 / KT2440) (NCBI:txid160488)

Radius of gyration: 24.0 Å; Cα contacts (8 Å, |Δi|>4): 1145; chains: 2; bounding box: 48×64×62 Å